Protein AF-0000000084940705 (afdb_homodimer)

Sequence (726 aa):
MKPFRLDIVSTYRAPLYGFAILWIVIYHATIDSVDFSFGIEQLLWFKGIMELGNAGVDVFLFLSGVCLFFSYAKKPTLHDFMKKRAVRLIVPLVVIDYGYWIIRCLVQDPDLGTAMAHFVLKATTLEFWFTGVASVWFVSLLIPLYACYPLIHAFLFESPRGNAAVRLVVLEALIITVDLSLWAYVPDFYYMIEIAIGRIPVFVFGCFAGKYVYERRTLSWWTWIIVAAAAVTFVSLKPTDLIVVPWNRLFQALGGISLSYAICGIFAIFDKPGAPEKPAAMRFLSFVGGFSLELYLTHIALNQIYSFTPLYMEGALLPYLVVAAAAVFAAWGAREYAIEPVSKWMLSKEDGAHRDRAPRRRPMKPFRLDIVSTYRAPLYGFAILWIVIYHATIDSVDFSFGIEQLLWFKGIMELGNAGVDVFLFLSGVCLFFSYAKKPTLHDFMKKRAVRLIVPLVVIDYGYWIIRCLVQDPDLGTAMAHFVLKATTLEFWFTGVASVWFVSLLIPLYACYPLIHAFLFESPRGNAAVRLVVLEALIITVDLSLWAYVPDFYYMIEIAIGRIPVFVFGCFAGKYVYERRTLSWWTWIIVAAAAVTFVSLKPTDLIVVPWNRLFQALGGISLSYAICGIFAIFDKPGAPEKPAAMRFLSFVGGFSLELYLTHIALNQIYSFTPLYMEGALLPYLVVAAAAVFAAWGAREYAIEPVSKWMLSKEDGAHRDRAPRRRP

Foldseek 3Di:
DDFAWLLLLVVLVLLLLLVLLVLLLLLVLVVLVAAQCVPPPVCVLVSLSSVLSLLSLLLVLLVLLLVLLVVCVVVDDPVLLLLLVCLVLLLLCCLFVLVLLVVVLVVPPPDVVVSVVVSVCVSQVVCLLPPLPCLPLSSVLVNVVSVCLVVLCCQQPVDPDDHSVVSLVVVLVVLLVVLVCCCVPPVVSCVSNVSRSLSVNLNSVSNVSSVSSVVRDTHGPCVLVVLVVLLVCCSPPVCPPPDDSSVNSVSSSSNSVSVSSNVSVVQVVQQDPPDPDRDPSSVVSSVLSVQSSLLSNQSSSLVVVLCPDPVDDRNDDVVSVVSSVVSSVRSVCCVVPPSVVVSCVSSVVVVVVVVVPPPPPDD/DDFQWLLLLVVLVLLLLLVLLVLLLLLVLVVLVAAQCVPPPVCVLVSLSSVLSLLSLLLVLLVLLLVLLVVCVVVDDPVLLLLLVCLVLLLLCCLQVLVLLVVCLVVPPPDVVVSVVVSVCVSQVVCLLPPLPCLPLSSVLVNVVSVCLVVLCCQQPVDPDDHSVVSLVVVLVVLLVVLVCCCVPPVVSCVSNVSRSLSVNLNSVSNVSSVSSVVRDTHGPCVLVVLVVLLVCCSPPVCPPPDDSSVNSVSSSSNSVSVSSNVSVVQVVQQDPPDPDRDPSSVVSSVLSVQSSLLSNQSSSLVVVLCPDPVDDRNDDVVSVVSSVVSSVRSVCCVVPPSVVVSCVSSVVVVVVVVVPPDPPDD

Solvent-accessible surface area (backbone atoms only — not comparable to full-atom values): 37739 Å² total; per-residue (Å²): 124,70,61,34,54,52,32,44,50,69,74,39,37,42,31,49,38,16,48,26,45,52,35,34,57,52,19,52,40,44,75,46,54,29,60,67,27,73,88,39,77,90,27,43,64,55,28,51,57,42,65,48,11,66,38,25,55,34,33,50,36,24,47,50,19,24,50,49,37,62,59,52,70,69,64,58,54,69,47,60,52,50,47,55,52,46,45,68,55,47,46,47,43,49,67,56,51,44,56,54,46,53,53,46,40,72,70,67,44,89,48,64,69,58,35,49,22,49,45,50,31,51,76,69,39,48,38,26,80,76,70,34,54,62,86,55,37,68,60,42,45,46,52,59,51,62,69,41,40,66,58,51,48,24,62,41,67,63,48,91,67,81,53,47,67,57,45,47,49,53,51,45,49,50,53,52,50,49,52,50,18,36,49,72,71,41,41,75,63,32,69,43,42,40,88,47,66,46,48,49,58,32,24,53,49,14,40,61,47,12,55,44,29,73,65,57,40,68,46,57,42,63,53,52,54,54,31,44,50,46,27,49,49,44,68,70,58,56,52,78,81,79,42,61,64,68,58,32,34,50,50,39,30,53,25,10,54,21,38,46,51,43,53,35,49,53,50,52,71,65,48,53,87,82,52,92,62,72,49,69,68,51,50,50,20,28,57,47,21,73,40,32,69,40,27,57,54,31,39,50,53,49,48,55,52,41,66,72,38,91,80,51,57,85,36,43,57,66,66,48,50,52,51,48,51,50,14,50,52,48,16,52,48,44,39,68,72,44,37,50,57,50,46,48,55,68,58,51,67,54,57,60,57,56,63,68,66,53,80,76,76,73,130,125,69,59,34,54,54,32,45,51,68,74,40,36,41,32,50,38,15,49,25,44,52,35,34,57,52,19,54,40,44,74,46,53,30,59,65,26,73,88,37,76,90,27,44,66,54,29,49,55,42,66,48,13,68,36,26,54,33,32,50,36,23,47,50,18,25,50,50,36,61,60,53,71,68,64,59,55,68,45,58,52,50,49,56,52,45,46,68,55,47,46,48,43,49,67,55,51,46,55,53,47,51,54,46,41,72,70,67,45,88,48,65,67,59,33,48,24,48,45,51,30,51,74,68,40,47,38,25,81,77,69,34,54,61,86,55,36,68,61,42,45,44,53,59,51,64,68,41,39,65,58,51,48,23,61,42,69,60,49,91,68,82,53,48,66,59,46,47,52,53,52,45,49,52,53,51,51,52,53,50,18,35,48,71,69,40,42,76,62,31,70,43,41,40,89,47,66,46,48,48,59,32,24,54,49,13,42,59,47,13,55,44,27,73,66,56,40,69,45,57,45,62,53,51,53,54,30,46,50,45,28,50,50,44,69,69,59,55,50,76,81,79,43,62,65,68,58,32,32,50,50,39,29,54,24,10,54,21,38,47,52,42,53,35,51,53,50,53,71,64,47,53,86,82,53,92,63,71,50,68,68,51,50,50,22,26,57,48,20,74,42,30,68,42,27,57,53,31,38,50,52,50,50,55,52,42,68,71,38,90,79,52,56,86,33,42,56,66,66,48,52,51,52,49,51,50,14,49,50,50,15,52,49,43,39,70,72,44,36,49,57,51,46,48,55,68,57,51,66,55,58,59,57,56,63,70,65,51,80,75,75,74,132

Secondary structure (DSSP, 8-state):
---EETTHHHHTHHHHHHHHHHHHHHHHHHHTT--TTTT-GGGHHHHHHHHTTTHHHHHHHHHHHHHHHHHHTT---HHHHHHHHHHHHHHHIIIIIIHHHHHHHHHH-S-HHHHHHHHHHHHTT-HHHHH---TTHHHHHHHHHHHHHHHHHIIIII-SSS-HHHHHHHHHHHHHHHHHHHHHH-HHHHHHHHHHHTTHHHHHHHHHHHHHHHTT-EE-THHHHHHHHHHHHHHHH-GGGTS-HHHHHHHHHHHHHHHHHHHHHHHHHHS-TT-SS--HHHHHHHHHHTTHHHHHHHHHHHHHHHHHSTT--TT-HHHHHHHHHHHHHHHHHHIIIIIHHHHHHHHHHHHHHHHTTS-----/---EETTHHHHTHHHHHHHHHHHHHHHHHHHTT--TTTT-GGGHHHHHHHHTTTHHHHHHHHHHHHHHHHHHTT---HHHHHHHHHHHHHHHIIIIIIHHHHHHHHHH-S-HHHHHHHHHHHHTT-HHHHH---TTHHHHHHHHHHHHHHHHHIIIII-SSS-HHHHHHHHHHHHHHHHHHHHHH-HHHHHHHHHHHTTHHHHHHHHHHHHHHHTT-EE-THHHHHHHHHHHHHHHH-GGGTS-HHHHHHHHHHHHHHHHHHHHHHHHHHS-TT-SS--HHHHHHHHHHTTHHHHHHHHHHHHHHHHHSTT--TT-HHHHHHHHHHHHHHHHHHIIIIIHHHHHHHHHHHHHHHHHTS-----

InterPro domains:
  IPR002656 Acyltransferase 3 domain [PF01757] (18-332)

pLDDT: mean 89.26, std 12.34, range [28.38, 98.69]

Structure (mmCIF, N/CA/C/O backbone):
data_AF-0000000084940705-model_v1
#
loop_
_entity.id
_entity.type
_entity.pdbx_description
1 polymer Acyltransferase
#
loop_
_atom_site.group_PDB
_atom_site.id
_atom_site.type_symbol
_atom_site.label_atom_id
_atom_site.label_alt_id
_atom_site.label_comp_id
_atom_site.label_asym_id
_atom_site.label_entity_id
_atom_site.label_seq_id
_atom_site.pdbx_PDB_ins_code
_atom_site.Cartn_x
_atom_site.Cartn_y
_atom_site.Cartn_z
_atom_site.occupancy
_atom_site.B_iso_or_equiv
_atom_site.auth_seq_id
_atom_site.auth_comp_id
_atom_site.auth_asym_id
_atom_site.auth_atom_id
_atom_site.pdbx_PDB_model_num
ATOM 1 N N . MET A 1 1 ? 24.531 -29.547 -25.297 1 75.81 1 MET A N 1
ATOM 2 C CA . MET A 1 1 ? 23.172 -29.359 -24.797 1 75.81 1 MET A CA 1
ATOM 3 C C . MET A 1 1 ? 22.656 -27.953 -25.078 1 75.81 1 MET A C 1
ATOM 5 O O . MET A 1 1 ? 23.453 -27.016 -25.172 1 75.81 1 MET A O 1
ATOM 9 N N . LYS A 1 2 ? 21.469 -27.844 -25.328 1 86.69 2 LYS A N 1
ATOM 10 C CA . LYS A 1 2 ? 20.875 -26.562 -25.656 1 86.69 2 LYS A CA 1
ATOM 11 C C . LYS A 1 2 ? 20.969 -25.594 -24.469 1 86.69 2 LYS A C 1
ATOM 13 O O . LYS A 1 2 ? 20.812 -26 -23.312 1 86.69 2 LYS A O 1
ATOM 18 N N . PRO A 1 3 ? 21.219 -24.453 -24.766 1 93.81 3 PRO A N 1
ATOM 19 C CA . PRO A 1 3 ? 21.297 -23.453 -23.703 1 93.81 3 PRO A CA 1
ATOM 20 C C . PRO A 1 3 ? 19.984 -23.266 -22.969 1 93.81 3 PRO A C 1
ATOM 22 O O . PRO A 1 3 ? 18.922 -23.609 -23.5 1 93.81 3 PRO A O 1
ATOM 25 N N . PHE A 1 4 ? 20.078 -22.797 -21.734 1 94.81 4 PHE A N 1
ATOM 26 C CA . PHE A 1 4 ? 18.922 -22.469 -20.938 1 94.81 4 PHE A CA 1
ATOM 27 C C . PHE A 1 4 ? 18.344 -21.109 -21.328 1 94.81 4 PHE A C 1
ATOM 29 O O . PHE A 1 4 ? 18.906 -20.078 -20.984 1 94.81 4 PHE A O 1
ATOM 36 N N . ARG A 1 5 ? 17.25 -21.172 -22.016 1 94.94 5 ARG A N 1
ATOM 37 C CA . ARG A 1 5 ? 16.578 -19.938 -22.453 1 94.94 5 ARG A CA 1
ATOM 38 C C . ARG A 1 5 ? 15.609 -19.438 -21.391 1 94.94 5 ARG A C 1
ATOM 40 O O . ARG A 1 5 ? 14.656 -20.141 -21.031 1 94.94 5 ARG A O 1
ATOM 47 N N . LEU A 1 6 ? 15.75 -18.219 -20.953 1 96.25 6 LEU A N 1
ATOM 48 C CA . LEU A 1 6 ? 14.883 -17.656 -19.906 1 96.25 6 LEU A CA 1
ATOM 49 C C . LEU A 1 6 ? 13.484 -17.406 -20.453 1 96.25 6 LEU A C 1
ATOM 51 O O . LEU A 1 6 ? 12.508 -17.438 -19.703 1 96.25 6 LEU A O 1
ATOM 55 N N . ASP A 1 7 ? 13.328 -17.219 -21.766 1 97.31 7 ASP A N 1
ATOM 56 C CA . ASP A 1 7 ? 12.047 -16.844 -22.359 1 97.31 7 ASP A CA 1
ATOM 57 C C . ASP A 1 7 ? 11.164 -18.062 -22.562 1 97.31 7 ASP A C 1
ATOM 59 O O . ASP A 1 7 ? 10.062 -17.953 -23.109 1 97.31 7 ASP A O 1
ATOM 63 N N . ILE A 1 8 ? 11.641 -19.234 -22.172 1 96.69 8 ILE A N 1
ATOM 64 C CA . ILE A 1 8 ? 10.859 -20.453 -22.344 1 96.69 8 ILE A CA 1
ATOM 65 C C . ILE A 1 8 ? 9.547 -20.344 -21.562 1 96.69 8 ILE A C 1
ATOM 67 O O . ILE A 1 8 ? 8.531 -20.891 -21.984 1 96.69 8 ILE A O 1
ATOM 71 N N . VAL A 1 9 ? 9.555 -19.594 -20.438 1 97.25 9 VAL A N 1
ATOM 72 C CA . VAL A 1 9 ? 8.352 -19.422 -19.625 1 97.25 9 VAL A CA 1
ATOM 73 C C . VAL A 1 9 ? 7.348 -18.547 -20.375 1 97.25 9 VAL A C 1
ATOM 75 O O . VAL A 1 9 ? 6.137 -18.656 -20.156 1 97.25 9 VAL A O 1
ATOM 78 N N . SER A 1 10 ? 7.863 -17.656 -21.219 1 96.81 10 SER A N 1
ATOM 79 C CA . SER A 1 10 ? 6.984 -16.859 -22.078 1 96.81 10 SER A CA 1
ATOM 80 C C . SER A 1 10 ? 6.438 -17.688 -23.234 1 96.81 10 SER A C 1
ATOM 82 O O . SER A 1 10 ? 5.273 -17.531 -23.609 1 96.81 10 SER A O 1
ATOM 84 N N . THR A 1 11 ? 7.223 -18.609 -23.75 1 94.81 11 THR A N 1
ATOM 85 C CA . THR A 1 11 ? 6.852 -19.469 -24.875 1 94.81 11 THR A CA 1
ATOM 86 C C . THR A 1 11 ? 5.734 -20.422 -24.469 1 94.81 11 THR A C 1
ATOM 88 O O . THR A 1 11 ? 4.797 -20.656 -25.234 1 94.81 11 THR A O 1
ATOM 91 N N . TYR A 1 12 ? 5.84 -20.938 -23.312 1 96.81 12 TYR A N 1
ATOM 92 C CA . TYR A 1 12 ? 4.879 -21.938 -22.859 1 96.81 12 TYR A CA 1
ATOM 93 C C . TYR A 1 12 ? 4.031 -21.406 -21.719 1 96.81 12 TYR A C 1
ATOM 95 O O . TYR A 1 12 ? 3.656 -22.156 -20.812 1 96.81 12 TYR A O 1
ATOM 103 N N . ARG A 1 13 ? 3.777 -20.125 -21.688 1 97.5 13 ARG A N 1
ATOM 104 C CA . ARG A 1 13 ? 3.055 -19.453 -20.609 1 97.5 13 ARG A CA 1
ATOM 105 C C . ARG A 1 13 ? 1.654 -20.047 -20.453 1 97.5 13 ARG A C 1
ATOM 107 O O . ARG A 1 13 ? 1.224 -20.344 -19.328 1 97.5 13 ARG A O 1
ATOM 114 N N . ALA A 1 14 ? 0.957 -20.266 -21.562 1 97.19 14 ALA A N 1
ATOM 115 C CA . ALA A 1 14 ? -0.438 -20.703 -21.531 1 97.19 14 ALA A CA 1
ATOM 116 C C . ALA A 1 14 ? -0.569 -22.094 -20.906 1 97.19 14 ALA A C 1
ATOM 118 O O . ALA A 1 14 ? -1.338 -22.281 -19.969 1 97.19 14 ALA A O 1
ATOM 119 N N . PRO A 1 15 ? 0.169 -23.047 -21.453 1 97.81 15 PRO A N 1
ATOM 120 C CA . PRO A 1 15 ? 0.045 -24.359 -20.812 1 97.81 15 PRO A CA 1
ATOM 121 C C . PRO A 1 15 ? 0.579 -24.375 -19.391 1 97.81 15 PRO A C 1
ATOM 123 O O . PRO A 1 15 ? 0.091 -25.141 -18.547 1 97.81 15 PRO A O 1
ATOM 126 N N . LEU A 1 16 ? 1.548 -23.578 -19.062 1 98.38 16 LEU A N 1
ATOM 127 C CA . LEU A 1 16 ? 2.039 -23.469 -17.688 1 98.38 16 LEU A CA 1
ATOM 128 C C . LEU A 1 16 ? 0.946 -22.969 -16.75 1 98.38 16 LEU A C 1
ATOM 130 O O . LEU A 1 16 ? 0.779 -23.484 -15.648 1 98.38 16 LEU A O 1
ATOM 134 N N . TYR A 1 17 ? 0.173 -21.953 -17.188 1 98.5 17 TYR A N 1
ATOM 135 C CA . TYR A 1 17 ? -0.968 -21.469 -16.422 1 98.5 17 TYR A CA 1
ATOM 136 C C . TYR A 1 17 ? -1.983 -22.594 -16.188 1 98.5 17 TYR A C 1
ATOM 138 O O . TYR A 1 17 ? -2.516 -22.734 -15.086 1 98.5 17 TYR A O 1
ATOM 146 N N . GLY A 1 18 ? -2.195 -23.297 -17.281 1 98.56 18 GLY A N 1
ATOM 147 C CA . GLY A 1 18 ? -3.141 -24.406 -17.188 1 98.56 18 GLY A CA 1
ATOM 148 C C . GLY A 1 18 ? -2.732 -25.453 -16.172 1 98.56 18 GLY A C 1
ATOM 149 O O . GLY A 1 18 ? -3.551 -25.906 -15.359 1 98.56 18 GLY A O 1
ATOM 150 N N . PHE A 1 19 ? -1.495 -25.797 -16.266 1 98.06 19 PHE A N 1
ATOM 151 C CA . PHE A 1 19 ? -0.973 -26.781 -15.32 1 98.06 19 PHE A CA 1
ATOM 152 C C . PHE A 1 19 ? -1.112 -26.266 -13.883 1 98.06 19 PHE A C 1
ATOM 154 O O . PHE A 1 19 ? -1.589 -27 -13.008 1 98.06 19 PHE A O 1
ATOM 161 N N . ALA A 1 20 ? -0.7 -25.062 -13.633 1 98.19 20 ALA A N 1
ATOM 162 C CA . ALA A 1 20 ? -0.69 -24.484 -12.289 1 98.19 20 ALA A CA 1
ATOM 163 C C . ALA A 1 20 ? -2.102 -24.406 -11.711 1 98.19 20 ALA A C 1
ATOM 165 O O . ALA A 1 20 ? -2.33 -24.797 -10.562 1 98.19 20 ALA A O 1
ATOM 166 N N . ILE A 1 21 ? -3.076 -23.969 -12.477 1 98.5 21 ILE A N 1
ATOM 167 C CA . ILE A 1 21 ? -4.422 -23.781 -11.953 1 98.5 21 ILE A CA 1
ATOM 168 C C . ILE A 1 21 ? -5.062 -25.125 -11.664 1 98.5 21 ILE A C 1
ATOM 170 O O . ILE A 1 21 ? -5.77 -25.297 -10.664 1 98.5 21 ILE A O 1
ATOM 174 N N . LEU A 1 22 ? -4.852 -26.094 -12.547 1 97.81 22 LEU A N 1
ATOM 175 C CA . LEU A 1 22 ? -5.418 -27.406 -12.297 1 97.81 22 LEU A CA 1
ATOM 176 C C . LEU A 1 22 ? -4.789 -28.047 -11.07 1 97.81 22 LEU A C 1
ATOM 178 O O . LEU A 1 22 ? -5.473 -28.75 -10.312 1 97.81 22 LEU A O 1
ATOM 182 N N . TRP A 1 23 ? -3.5 -27.828 -10.945 1 97.12 23 TRP A N 1
ATOM 183 C CA . TRP A 1 23 ? -2.811 -28.312 -9.758 1 97.12 23 TRP A CA 1
ATOM 184 C C . TRP A 1 23 ? -3.383 -27.688 -8.492 1 97.12 23 TRP A C 1
ATOM 186 O O . TRP A 1 23 ? -3.551 -28.359 -7.477 1 97.12 23 TRP A O 1
ATOM 196 N N . ILE A 1 24 ? -3.705 -26.422 -8.508 1 97.19 24 ILE A N 1
ATOM 197 C CA . ILE A 1 24 ? -4.309 -25.719 -7.383 1 97.19 24 ILE A CA 1
ATOM 198 C C . ILE A 1 24 ? -5.691 -26.297 -7.094 1 97.19 24 ILE A C 1
ATOM 200 O O . ILE A 1 24 ? -6.039 -26.531 -5.934 1 97.19 24 ILE A O 1
ATOM 204 N N . VAL A 1 25 ? -6.461 -26.531 -8.125 1 96.69 25 VAL A N 1
ATOM 205 C CA . VAL A 1 25 ? -7.805 -27.078 -7.977 1 96.69 25 VAL A CA 1
ATOM 206 C C . VAL A 1 25 ? -7.734 -28.453 -7.305 1 96.69 25 VAL A C 1
ATOM 208 O O . VAL A 1 25 ? -8.484 -28.734 -6.363 1 96.69 25 VAL A O 1
ATOM 211 N N . ILE A 1 26 ? -6.82 -29.266 -7.762 1 94.38 26 ILE A N 1
ATOM 212 C CA . ILE A 1 26 ? -6.664 -30.609 -7.211 1 94.38 26 ILE A CA 1
ATOM 213 C C . ILE A 1 26 ? -6.164 -30.516 -5.77 1 94.38 26 ILE A C 1
ATOM 215 O O . ILE A 1 26 ? -6.562 -31.312 -4.918 1 94.38 26 ILE A O 1
ATOM 219 N N . TYR A 1 27 ? -5.289 -29.641 -5.527 1 93.94 27 TYR A N 1
ATOM 220 C CA . TYR A 1 27 ? -4.77 -29.406 -4.184 1 93.94 27 TYR A CA 1
ATOM 221 C C . TYR A 1 27 ? -5.906 -29.141 -3.201 1 93.94 27 TYR A C 1
ATOM 223 O O . TYR A 1 27 ? -5.863 -29.594 -2.057 1 93.94 27 TYR A O 1
ATOM 231 N N . HIS A 1 28 ? -6.938 -28.422 -3.564 1 93.94 28 HIS A N 1
ATOM 232 C CA . HIS A 1 28 ? -8.039 -28.078 -2.674 1 93.94 28 HIS A CA 1
ATOM 233 C C . HIS A 1 28 ? -8.891 -29.297 -2.352 1 93.94 28 HIS A C 1
ATOM 235 O O . HIS A 1 28 ? -9.602 -29.328 -1.345 1 93.94 28 HIS A O 1
ATOM 241 N N . ALA A 1 29 ? -8.75 -30.359 -3.178 1 91.5 29 ALA A N 1
ATOM 242 C CA . ALA A 1 29 ? -9.352 -31.641 -2.822 1 91.5 29 ALA A CA 1
ATOM 243 C C . ALA A 1 29 ? -8.688 -32.25 -1.592 1 91.5 29 ALA A C 1
ATOM 245 O O . ALA A 1 29 ? -9.352 -32.875 -0.758 1 91.5 29 ALA A O 1
ATOM 246 N N . THR A 1 30 ? -7.391 -32.031 -1.562 1 90 30 THR A N 1
ATOM 247 C CA . THR A 1 30 ? -6.652 -32.562 -0.415 1 90 30 THR A CA 1
ATOM 248 C C . THR A 1 30 ? -7.051 -31.812 0.861 1 90 30 THR A C 1
ATOM 250 O O . THR A 1 30 ? -7.109 -32.406 1.937 1 90 30 THR A O 1
ATOM 253 N N . ILE A 1 31 ? -7.305 -30.547 0.717 1 86.69 31 ILE A N 1
ATOM 254 C CA . ILE A 1 31 ? -7.758 -29.766 1.855 1 86.69 31 ILE A CA 1
ATOM 255 C C . ILE A 1 31 ? -9.125 -30.25 2.32 1 86.69 31 ILE A C 1
ATOM 257 O O . ILE A 1 31 ? -9.414 -30.266 3.52 1 86.69 31 ILE A O 1
ATOM 261 N N . ASP A 1 32 ? -9.922 -30.766 1.392 1 87.12 32 ASP A N 1
ATOM 262 C CA . ASP A 1 32 ? -11.227 -31.344 1.699 1 87.12 32 ASP A CA 1
ATOM 263 C C . ASP A 1 32 ? -11.109 -32.812 2.088 1 87.12 32 ASP A C 1
ATOM 265 O O . ASP A 1 32 ? -12.078 -33.562 1.983 1 87.12 32 ASP A O 1
ATOM 269 N N . SER A 1 33 ? -9.906 -33.281 2.334 1 88.25 33 SER A N 1
ATOM 270 C CA . SER A 1 33 ? -9.602 -34.562 2.951 1 88.25 33 SER A CA 1
ATOM 271 C C . SER A 1 33 ? -9.688 -35.688 1.937 1 88.25 33 SER A C 1
ATOM 273 O O . SER A 1 33 ? -9.898 -36.844 2.309 1 88.25 33 SER A O 1
ATOM 275 N N . VAL A 1 34 ? -9.688 -35.375 0.68 1 89.75 34 VAL A N 1
ATOM 276 C CA . VAL A 1 34 ? -9.547 -36.438 -0.312 1 89.75 34 VAL A CA 1
ATOM 277 C C . VAL A 1 34 ? -8.164 -37.062 -0.195 1 89.75 34 VAL A C 1
ATOM 279 O O . VAL A 1 34 ? -7.148 -36.375 -0.154 1 89.75 34 VAL A O 1
ATOM 282 N N . ASP A 1 35 ? -8.156 -38.344 -0.081 1 90.38 35 ASP A N 1
ATOM 283 C CA . ASP A 1 35 ? -6.895 -39.062 0.051 1 90.38 35 ASP A CA 1
ATOM 284 C C . ASP A 1 35 ? -6.445 -39.625 -1.294 1 90.38 35 ASP A C 1
ATOM 286 O O . ASP A 1 35 ? -6.922 -40.688 -1.719 1 90.38 35 ASP A O 1
ATOM 290 N N . PHE A 1 36 ? -5.441 -39.156 -1.868 1 90.75 36 PHE A N 1
ATOM 291 C CA . PHE A 1 36 ? -4.992 -39.531 -3.205 1 90.75 36 PHE A CA 1
ATOM 292 C C . PHE A 1 36 ? -4.07 -40.75 -3.148 1 90.75 36 PHE A C 1
ATOM 294 O O . PHE A 1 36 ? -3.576 -41.188 -4.184 1 90.75 36 PHE A O 1
ATOM 301 N N . SER A 1 37 ? -3.824 -41.188 -1.948 1 90.25 37 SER A N 1
ATOM 302 C CA . SER A 1 37 ? -3.152 -42.469 -1.841 1 90.25 37 SER A CA 1
ATOM 303 C C . SER A 1 37 ? -4.137 -43.625 -2.025 1 90.25 37 SER A C 1
ATOM 305 O O . SER A 1 37 ? -3.727 -44.781 -2.256 1 90.25 37 SER A O 1
ATOM 307 N N . PHE A 1 38 ? -5.387 -43.312 -1.881 1 90.69 38 PHE A N 1
ATOM 308 C CA . PHE A 1 38 ? -6.457 -44.312 -1.977 1 90.69 38 PHE A CA 1
ATOM 309 C C . PHE A 1 38 ? -6.211 -45.469 -1.02 1 90.69 38 PHE A C 1
ATOM 311 O O . PHE A 1 38 ? -6.535 -46.625 -1.33 1 90.69 38 PHE A O 1
ATOM 318 N N . GLY A 1 39 ? -5.5 -45.125 0.002 1 89 39 GLY A N 1
ATOM 319 C CA . GLY A 1 39 ? -5.164 -46.156 0.994 1 89 39 GLY A CA 1
ATOM 320 C C . GLY A 1 39 ? -4.02 -47.062 0.567 1 89 39 GLY A C 1
ATOM 321 O O . GLY A 1 39 ? -3.688 -48 1.262 1 89 39 GLY A O 1
ATOM 322 N N . ILE A 1 40 ? -3.355 -46.75 -0.499 1 92.94 40 ILE A N 1
ATOM 323 C CA . ILE A 1 40 ? -2.277 -47.562 -1.055 1 92.94 40 ILE A CA 1
ATOM 324 C C . ILE A 1 40 ? -0.933 -46.906 -0.766 1 92.94 40 ILE A C 1
ATOM 326 O O . ILE A 1 40 ? -0.691 -45.75 -1.182 1 92.94 40 ILE A O 1
ATOM 330 N N . GLU A 1 41 ? -0.037 -47.594 -0.096 1 90.5 41 GLU A N 1
ATOM 331 C CA . GLU A 1 41 ? 1.255 -47.062 0.333 1 90.5 41 GLU A CA 1
ATOM 332 C C . GLU A 1 41 ? 2.092 -46.625 -0.861 1 90.5 41 GLU A C 1
ATOM 334 O O . GLU A 1 41 ? 2.787 -45.594 -0.79 1 90.5 41 GLU A O 1
ATOM 339 N N . GLN A 1 42 ? 1.963 -47.406 -1.879 1 90.56 42 GLN A N 1
ATOM 340 C CA . GLN A 1 42 ? 2.764 -47.125 -3.068 1 90.56 42 GLN A CA 1
ATOM 341 C C . GLN A 1 42 ? 2.328 -45.844 -3.742 1 90.56 42 GLN A C 1
ATOM 343 O O . GLN A 1 42 ? 3.041 -45.312 -4.594 1 90.56 42 GLN A O 1
ATOM 348 N N . LEU A 1 43 ? 1.201 -45.219 -3.303 1 90.56 43 LEU A N 1
ATOM 349 C CA . LEU A 1 43 ? 0.678 -44.031 -3.938 1 90.56 43 LEU A CA 1
ATOM 350 C C . LEU A 1 43 ? 0.867 -42.812 -3.037 1 90.56 43 LEU A C 1
ATOM 352 O O . LEU A 1 43 ? 0.348 -41.719 -3.326 1 90.56 43 LEU A O 1
ATOM 356 N N . LEU A 1 44 ? 1.693 -43 -2.049 1 87 44 LEU A N 1
ATOM 357 C CA . LEU A 1 44 ? 1.953 -41.906 -1.119 1 87 44 LEU A CA 1
ATOM 358 C C . LEU A 1 44 ? 2.668 -40.75 -1.818 1 87 44 LEU A C 1
ATOM 360 O O . LEU A 1 44 ? 2.443 -39.594 -1.492 1 87 44 LEU A O 1
ATOM 364 N N . TRP A 1 45 ? 3.504 -41.156 -2.721 1 84.38 45 TRP A N 1
ATOM 365 C CA . TRP A 1 45 ? 4.199 -40.125 -3.473 1 84.38 45 TRP A CA 1
ATOM 366 C C . TRP A 1 45 ? 3.215 -39.281 -4.289 1 84.38 45 TRP A C 1
ATOM 368 O O . TRP A 1 45 ? 3.387 -38.094 -4.426 1 84.38 45 TRP A O 1
ATOM 378 N N . PHE A 1 46 ? 2.221 -39.906 -4.816 1 87.94 46 PHE A N 1
ATOM 379 C CA . PHE A 1 46 ? 1.195 -39.219 -5.59 1 87.94 46 PHE A CA 1
ATOM 380 C C . PHE A 1 46 ? 0.381 -38.312 -4.699 1 87.94 46 PHE A C 1
ATOM 382 O O . PHE A 1 46 ? 0.118 -37.156 -5.066 1 87.94 46 PHE A O 1
ATOM 389 N N . LYS A 1 47 ? 0.042 -38.75 -3.559 1 89.06 47 LYS A N 1
ATOM 390 C CA . LYS A 1 47 ? -0.617 -37.938 -2.557 1 89.06 47 LYS A CA 1
ATOM 391 C C . LYS A 1 47 ? 0.221 -36.688 -2.227 1 89.06 47 LYS A C 1
ATOM 393 O O . LYS A 1 47 ? -0.305 -35.594 -2.146 1 89.06 47 LYS A O 1
ATOM 398 N N . GLY A 1 48 ? 1.486 -36.969 -2.107 1 86.75 48 GLY A N 1
ATOM 399 C CA . GLY A 1 48 ? 2.396 -35.875 -1.799 1 86.75 48 GLY A CA 1
ATOM 400 C C . GLY A 1 48 ? 2.43 -34.781 -2.871 1 86.75 48 GLY A C 1
ATOM 401 O O . GLY A 1 48 ? 2.436 -33.594 -2.562 1 86.75 48 GLY A O 1
ATOM 402 N N . ILE A 1 49 ? 2.447 -35.188 -4.078 1 88.44 49 ILE A N 1
ATOM 403 C CA . ILE A 1 49 ? 2.482 -34.25 -5.199 1 88.44 49 ILE A CA 1
ATOM 404 C C . ILE A 1 49 ? 1.201 -33.438 -5.219 1 88.44 49 ILE A C 1
ATOM 406 O O . ILE A 1 49 ? 1.241 -32.219 -5.453 1 88.44 49 ILE A O 1
ATOM 410 N N . MET A 1 50 ? 0.106 -34.094 -4.957 1 90.06 50 MET A N 1
ATOM 411 C CA . MET A 1 50 ? -1.176 -33.375 -4.957 1 90.06 50 MET A CA 1
ATOM 412 C C . MET A 1 50 ? -1.246 -32.375 -3.814 1 90.06 50 MET A C 1
ATOM 414 O O . MET A 1 50 ? -1.87 -31.312 -3.947 1 90.06 50 MET A O 1
ATOM 418 N N . GLU A 1 51 ? -0.513 -32.625 -2.805 1 89.44 51 GLU A N 1
ATOM 419 C CA . GLU A 1 51 ? -0.51 -31.781 -1.623 1 89.44 51 GLU A CA 1
ATOM 420 C C . GLU A 1 51 ? 0.393 -30.562 -1.822 1 89.44 51 GLU A C 1
ATOM 422 O O . GLU A 1 51 ? 0.344 -29.609 -1.041 1 89.44 51 GLU A O 1
ATOM 427 N N . LEU A 1 52 ? 1.125 -30.562 -2.904 1 89.25 52 LEU A N 1
ATOM 428 C CA . LEU A 1 52 ? 2.023 -29.453 -3.207 1 89.25 52 LEU A CA 1
ATOM 429 C C . LEU A 1 52 ? 1.386 -28.5 -4.207 1 89.25 52 LEU A C 1
ATOM 431 O O . LEU A 1 52 ? 2.041 -27.562 -4.691 1 89.25 52 LEU A O 1
ATOM 435 N N . GLY A 1 53 ? 0.151 -28.688 -4.48 1 91.81 53 GLY A N 1
ATOM 436 C CA . GLY A 1 53 ? -0.529 -27.906 -5.508 1 91.81 53 GLY A CA 1
ATOM 437 C C . GLY A 1 53 ? -0.58 -26.422 -5.203 1 91.81 53 GLY A C 1
ATOM 438 O O . GLY A 1 53 ? -0.768 -25.609 -6.109 1 91.81 53 GLY A O 1
ATOM 439 N N . ASN A 1 54 ? -0.334 -26.062 -3.969 1 91.38 54 ASN A N 1
ATOM 440 C CA . ASN A 1 54 ? -0.293 -24.656 -3.598 1 91.38 54 ASN A CA 1
ATOM 441 C C . ASN A 1 54 ? 0.897 -23.938 -4.234 1 91.38 54 ASN A C 1
ATOM 443 O O . ASN A 1 54 ? 0.92 -22.703 -4.312 1 91.38 54 ASN A O 1
ATOM 447 N N . ALA A 1 55 ? 1.843 -24.719 -4.73 1 92.81 55 ALA A N 1
ATOM 448 C CA . ALA A 1 55 ? 2.988 -24.141 -5.426 1 92.81 55 ALA A CA 1
ATOM 449 C C . ALA A 1 55 ? 2.559 -23.469 -6.73 1 92.81 55 ALA A C 1
ATOM 451 O O . ALA A 1 55 ? 3.275 -22.625 -7.27 1 92.81 55 ALA A O 1
ATOM 452 N N . GLY A 1 56 ? 1.426 -23.875 -7.223 1 96.69 56 GLY A N 1
ATOM 453 C CA . GLY A 1 56 ? 0.878 -23.219 -8.398 1 96.69 56 GLY A CA 1
ATOM 454 C C . GLY A 1 56 ? 0.691 -21.719 -8.211 1 96.69 56 GLY A C 1
ATOM 455 O O . GLY A 1 56 ? 0.818 -20.953 -9.172 1 96.69 56 GLY A O 1
ATOM 456 N N . VAL A 1 57 ? 0.42 -21.297 -7.039 1 97.19 57 VAL A N 1
ATOM 457 C CA . VAL A 1 57 ? 0.245 -19.875 -6.734 1 97.19 57 VAL A CA 1
ATOM 458 C C . VAL A 1 57 ? 1.576 -19.141 -6.895 1 97.19 57 VAL A C 1
ATOM 460 O O . VAL A 1 57 ? 1.614 -18.016 -7.387 1 97.19 57 VAL A O 1
ATOM 463 N N . ASP A 1 58 ? 2.609 -19.797 -6.504 1 97.25 58 ASP A N 1
ATOM 464 C CA . ASP A 1 58 ? 3.934 -19.203 -6.656 1 97.25 58 ASP A CA 1
ATOM 465 C C . ASP A 1 58 ? 4.316 -19.078 -8.133 1 97.25 58 ASP A C 1
ATOM 467 O O . ASP A 1 58 ? 4.98 -18.125 -8.531 1 97.25 58 ASP A O 1
ATOM 471 N N . VAL A 1 59 ? 3.9 -20.047 -8.898 1 98.12 59 VAL A N 1
ATOM 472 C CA . VAL A 1 59 ? 4.109 -19.984 -10.344 1 98.12 59 VAL A CA 1
ATOM 473 C C . VAL A 1 59 ? 3.369 -18.766 -10.914 1 98.12 59 VAL A C 1
ATOM 475 O O . VAL A 1 59 ? 3.934 -18 -11.695 1 98.12 59 VAL A O 1
ATOM 478 N N . PHE A 1 60 ? 2.152 -18.594 -10.453 1 98.62 60 PHE A N 1
ATOM 479 C CA . PHE A 1 60 ? 1.338 -17.484 -10.922 1 98.62 60 PHE A CA 1
ATOM 480 C C . PHE A 1 60 ? 1.976 -16.141 -10.547 1 98.62 60 PHE A C 1
ATOM 482 O O . PHE A 1 60 ? 2.018 -15.219 -11.359 1 98.62 60 PHE A O 1
ATOM 489 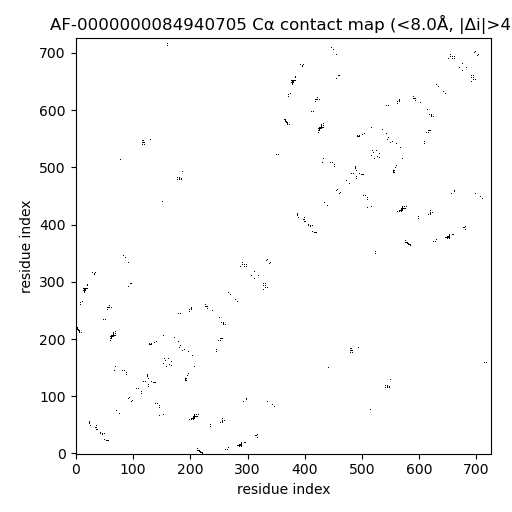N N . LEU A 1 61 ? 2.453 -16.047 -9.328 1 98.62 61 LEU A N 1
ATOM 490 C CA . LEU A 1 61 ? 3.031 -14.797 -8.852 1 98.62 61 LEU A CA 1
ATOM 491 C C . LEU A 1 61 ? 4.336 -14.484 -9.578 1 98.62 61 LEU A C 1
ATOM 493 O O . LEU A 1 61 ? 4.598 -13.336 -9.93 1 98.62 61 LEU A O 1
ATOM 497 N N . PHE A 1 62 ? 5.148 -15.555 -9.836 1 98.62 62 PHE A N 1
ATOM 498 C CA . PHE A 1 62 ? 6.375 -15.398 -10.617 1 98.62 62 PHE A CA 1
ATOM 499 C C . PHE A 1 62 ? 6.066 -14.867 -12.008 1 98.62 62 PHE A C 1
ATOM 501 O O . PHE A 1 62 ? 6.648 -13.875 -12.445 1 98.62 62 PHE A O 1
ATOM 508 N N . LEU A 1 63 ? 5.094 -15.43 -12.633 1 98.56 63 LEU A N 1
ATOM 509 C CA . LEU A 1 63 ? 4.75 -15.07 -14.008 1 98.56 63 LEU A CA 1
ATOM 510 C C . LEU A 1 63 ? 4.07 -13.703 -14.055 1 98.56 63 LEU A C 1
ATOM 512 O O . LEU A 1 63 ? 4.223 -12.961 -15.023 1 98.56 63 LEU A O 1
ATOM 516 N N . SER A 1 64 ? 3.301 -13.398 -13.039 1 98.25 64 SER A N 1
ATOM 517 C CA . SER A 1 64 ? 2.713 -12.062 -12.969 1 98.25 64 SER A CA 1
ATOM 518 C C . SER A 1 64 ? 3.787 -10.977 -13.016 1 98.25 64 SER A C 1
ATOM 520 O O . SER A 1 64 ? 3.654 -10 -13.75 1 98.25 64 SER A O 1
ATOM 522 N N . GLY A 1 65 ? 4.852 -11.195 -12.203 1 98.38 65 GLY A N 1
ATOM 523 C CA . GLY A 1 65 ? 5.961 -10.258 -12.266 1 98.38 65 GLY A CA 1
ATOM 524 C C . GLY A 1 65 ? 6.59 -10.164 -13.641 1 98.38 65 GLY A C 1
ATOM 525 O O . GLY A 1 65 ? 6.809 -9.062 -14.156 1 98.38 65 GLY A O 1
ATOM 526 N N . VAL A 1 66 ? 6.793 -11.289 -14.289 1 98.44 66 VAL A N 1
ATOM 527 C CA . VAL A 1 66 ? 7.41 -11.344 -15.609 1 98.44 66 VAL A CA 1
ATOM 528 C C . VAL A 1 66 ? 6.531 -10.617 -16.625 1 98.44 66 VAL A C 1
ATOM 530 O O . VAL A 1 66 ? 7.02 -9.789 -17.406 1 98.44 66 VAL A O 1
ATOM 533 N N . CYS A 1 67 ? 5.262 -10.859 -16.547 1 97.81 67 CYS A N 1
ATOM 534 C CA . CYS A 1 67 ? 4.328 -10.336 -17.531 1 97.81 67 CYS A CA 1
ATOM 535 C C . CYS A 1 67 ? 4.176 -8.82 -17.391 1 97.81 67 CYS A C 1
ATOM 537 O O . CYS A 1 67 ? 3.957 -8.117 -18.375 1 97.81 67 CYS A O 1
ATOM 539 N N . LEU A 1 68 ? 4.254 -8.367 -16.203 1 98.12 68 LEU A N 1
ATOM 540 C CA . LEU A 1 68 ? 4.117 -6.93 -15.977 1 98.12 68 LEU A CA 1
ATOM 541 C C . LEU A 1 68 ? 5.27 -6.164 -16.625 1 98.12 68 LEU A C 1
ATOM 543 O O . LEU A 1 68 ? 5.086 -5.035 -17.094 1 98.12 68 LEU A O 1
ATOM 547 N N . PHE A 1 69 ? 6.43 -6.801 -16.672 1 97.62 69 PHE A N 1
ATOM 548 C CA . PHE A 1 69 ? 7.535 -6.164 -17.375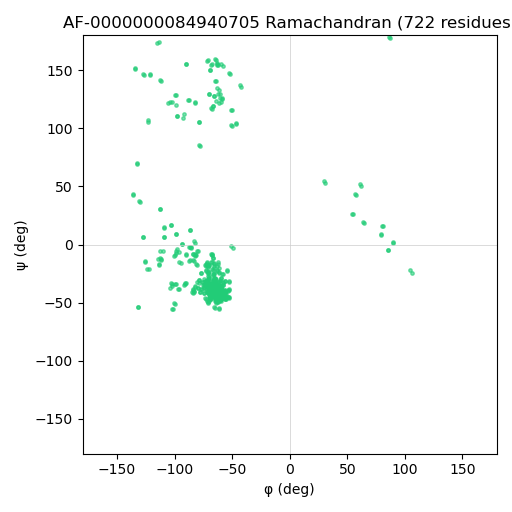 1 97.62 69 PHE A CA 1
ATOM 549 C C . PHE A 1 69 ? 7.207 -5.98 -18.859 1 97.62 69 PHE A C 1
ATOM 551 O O . PHE A 1 69 ? 7.453 -4.914 -19.422 1 97.62 69 PHE A O 1
ATOM 558 N N . PHE A 1 70 ? 6.641 -7.008 -19.5 1 96.88 70 PHE A N 1
ATOM 559 C CA . PHE A 1 70 ? 6.262 -6.945 -20.906 1 96.88 70 PHE A CA 1
ATOM 560 C C . PHE A 1 70 ? 5.273 -5.809 -21.156 1 96.88 70 PHE A C 1
ATOM 562 O O . PHE A 1 70 ? 5.402 -5.062 -22.125 1 96.88 70 PHE A O 1
ATOM 569 N N . SER A 1 71 ? 4.348 -5.703 -20.266 1 95.94 71 SER A N 1
ATOM 570 C CA . SER A 1 71 ? 3.312 -4.68 -20.391 1 95.94 71 SER A CA 1
ATOM 571 C C . SER A 1 71 ? 3.893 -3.281 -20.203 1 95.94 71 SER A C 1
ATOM 573 O O . SER A 1 71 ? 3.488 -2.342 -20.891 1 95.94 71 SER A O 1
ATOM 575 N N . TYR A 1 72 ? 4.766 -3.18 -19.281 1 94.88 72 TYR A N 1
ATOM 576 C CA . TYR A 1 72 ? 5.324 -1.876 -18.938 1 94.88 72 TYR A CA 1
ATOM 577 C C . TYR A 1 72 ? 6.367 -1.441 -19.969 1 94.88 72 TYR A C 1
ATOM 579 O O . TYR A 1 72 ? 6.602 -0.245 -20.156 1 94.88 72 TYR A O 1
ATOM 587 N N . ALA A 1 73 ? 6.969 -2.387 -20.656 1 93.75 73 ALA A N 1
ATOM 588 C CA . ALA A 1 73 ? 7.973 -2.113 -21.672 1 93.75 73 ALA A CA 1
ATOM 589 C C . ALA A 1 73 ? 7.359 -1.368 -22.859 1 93.75 73 ALA A C 1
ATOM 591 O O . ALA A 1 73 ? 8.07 -0.72 -23.625 1 93.75 73 ALA A O 1
ATOM 592 N N . LYS A 1 74 ? 6.09 -1.388 -22.938 1 93.38 74 LYS A N 1
ATOM 593 C CA . LYS A 1 74 ? 5.391 -0.684 -24.016 1 93.38 74 LYS A CA 1
ATOM 594 C C . LYS A 1 74 ? 5.266 0.805 -23.703 1 93.38 74 LYS A C 1
ATOM 596 O O . LYS A 1 74 ? 4.727 1.57 -24.5 1 93.38 74 LYS A O 1
ATOM 601 N N . LYS A 1 75 ? 5.68 1.202 -22.531 1 89.62 75 LYS A N 1
ATOM 602 C CA . LYS A 1 75 ? 5.727 2.588 -22.062 1 89.62 75 LYS A CA 1
ATOM 603 C C . LYS A 1 75 ? 4.328 3.205 -22.047 1 89.62 75 LYS A C 1
ATOM 605 O O . LYS A 1 75 ? 4.113 4.281 -22.609 1 89.62 75 LYS A O 1
ATOM 610 N N . PRO A 1 76 ? 3.391 2.572 -21.438 1 88.88 76 PRO A N 1
ATOM 611 C CA . PRO A 1 76 ? 2.051 3.145 -21.281 1 88.88 76 PRO A CA 1
ATOM 612 C C . PRO A 1 76 ? 2.023 4.301 -20.281 1 88.88 76 PRO A C 1
ATOM 614 O O . PRO A 1 76 ? 2.959 4.465 -19.484 1 88.88 76 PRO A O 1
ATOM 617 N N . THR A 1 77 ? 0.993 5.102 -20.453 1 89 77 THR A N 1
ATOM 618 C CA . THR A 1 77 ? 0.745 6.012 -19.344 1 89 77 THR A CA 1
ATOM 619 C C . THR A 1 77 ? 0.409 5.234 -18.078 1 89 77 THR A C 1
ATOM 621 O O . THR A 1 77 ? -0.039 4.09 -18.141 1 89 77 THR A O 1
ATOM 624 N N . LEU A 1 78 ? 0.651 5.781 -17.016 1 91.44 78 LEU A N 1
ATOM 625 C CA . LEU A 1 78 ? 0.35 5.121 -15.75 1 91.44 78 LEU A CA 1
ATOM 626 C C . LEU A 1 78 ? -1.139 4.805 -15.641 1 91.44 78 LEU A C 1
ATOM 628 O O . LEU A 1 78 ? -1.517 3.746 -15.141 1 91.44 78 LEU A O 1
ATOM 632 N N . HIS A 1 79 ? -1.936 5.656 -16.109 1 90.12 79 HIS A N 1
ATOM 633 C CA . HIS A 1 79 ? -3.379 5.445 -16.094 1 90.12 79 HIS A CA 1
ATOM 634 C C . HIS A 1 79 ? -3.766 4.219 -16.906 1 90.12 79 HIS A C 1
ATOM 636 O O . HIS A 1 79 ? -4.52 3.365 -16.422 1 90.12 79 HIS A O 1
ATOM 642 N N . ASP A 1 80 ? -3.227 4.172 -18.078 1 92.19 80 ASP A N 1
ATOM 643 C CA . ASP A 1 80 ? -3.566 3.051 -18.953 1 92.19 80 ASP A CA 1
ATOM 644 C C . ASP A 1 80 ? -3.049 1.734 -18.375 1 92.19 80 ASP A C 1
ATOM 646 O O . ASP A 1 80 ? -3.729 0.709 -18.453 1 92.19 80 ASP A O 1
ATOM 650 N N . PHE A 1 81 ? -1.842 1.819 -17.922 1 94.75 81 PHE A N 1
ATOM 651 C CA . PHE A 1 81 ? -1.248 0.637 -17.297 1 94.75 81 PHE A CA 1
ATOM 652 C C . PHE A 1 81 ? -2.117 0.128 -16.156 1 94.75 81 PHE A C 1
ATOM 654 O O . PHE A 1 81 ? -2.438 -1.062 -16.094 1 94.75 81 PHE A O 1
ATOM 661 N N . MET A 1 82 ? -2.582 1.001 -15.273 1 93.69 82 MET A N 1
ATOM 662 C CA . MET A 1 82 ? -3.363 0.632 -14.094 1 93.69 82 MET A CA 1
ATOM 663 C C . MET A 1 82 ? -4.773 0.203 -14.492 1 93.69 82 MET A C 1
ATOM 665 O O . MET A 1 82 ? -5.34 -0.711 -13.891 1 93.69 82 MET A O 1
ATOM 669 N N . LYS A 1 83 ? -5.328 0.834 -15.414 1 93.06 83 LYS A N 1
ATOM 670 C CA . LYS A 1 83 ? -6.68 0.501 -15.867 1 93.06 83 LYS A CA 1
ATOM 671 C C . LYS A 1 83 ? -6.742 -0.928 -16.391 1 93.06 83 LYS A C 1
ATOM 673 O O . LYS A 1 83 ? -7.648 -1.687 -16.047 1 93.06 83 LYS A O 1
ATOM 678 N N . LYS A 1 84 ? -5.789 -1.254 -17.219 1 95.25 84 LYS A N 1
ATOM 679 C CA . LYS A 1 84 ? -5.762 -2.596 -17.797 1 95.25 84 LYS A CA 1
ATOM 680 C C . LYS A 1 84 ? -5.637 -3.658 -16.703 1 95.25 84 LYS A C 1
ATOM 682 O O . LYS A 1 84 ? -6.293 -4.699 -16.766 1 95.25 84 LYS A O 1
ATOM 687 N N . ARG A 1 85 ? -4.805 -3.383 -15.719 1 95.62 85 ARG A N 1
ATOM 688 C CA . ARG A 1 85 ? -4.641 -4.32 -14.617 1 95.62 85 ARG A CA 1
ATOM 689 C C . ARG A 1 85 ? -5.906 -4.395 -13.773 1 95.62 85 ARG A C 1
ATOM 691 O O . ARG A 1 85 ? -6.297 -5.477 -13.32 1 95.62 85 ARG A O 1
ATOM 698 N N . ALA A 1 86 ? -6.48 -3.268 -13.516 1 94.69 86 ALA A N 1
ATOM 699 C CA . ALA A 1 86 ? -7.711 -3.234 -12.727 1 94.69 86 ALA A CA 1
ATOM 700 C C . ALA A 1 86 ? -8.82 -4.023 -13.414 1 94.69 86 ALA A C 1
ATOM 702 O O . ALA A 1 86 ? -9.516 -4.816 -12.773 1 94.69 86 ALA A O 1
ATOM 703 N N . VAL A 1 87 ? -8.984 -3.822 -14.664 1 95.5 87 VAL A N 1
ATOM 704 C CA . VAL A 1 87 ? -10.031 -4.504 -15.422 1 95.5 87 VAL A CA 1
ATOM 705 C C . VAL A 1 87 ? -9.781 -6.008 -15.398 1 95.5 87 VAL A C 1
ATOM 707 O O . VAL A 1 87 ? -10.719 -6.793 -15.203 1 95.5 87 VAL A O 1
ATOM 710 N N . ARG A 1 88 ? -8.547 -6.395 -15.516 1 95.31 88 ARG A N 1
ATOM 711 C CA . ARG A 1 88 ? -8.188 -7.809 -15.555 1 95.31 88 ARG A CA 1
ATOM 712 C C . ARG A 1 88 ? -8.508 -8.5 -14.234 1 95.31 88 ARG A C 1
ATOM 714 O O . ARG A 1 88 ? -8.891 -9.672 -14.227 1 95.31 88 ARG A O 1
ATOM 721 N N . LEU A 1 89 ? -8.398 -7.793 -13.117 1 96.12 89 LEU A N 1
ATOM 722 C CA . LEU A 1 89 ? -8.57 -8.406 -11.805 1 96.12 89 LEU A CA 1
ATOM 723 C C . LEU A 1 89 ? -9.992 -8.195 -11.297 1 96.12 89 LEU A C 1
ATOM 725 O O . LEU A 1 89 ? -10.602 -9.109 -10.734 1 96.12 89 LEU A O 1
ATOM 729 N N . ILE A 1 90 ? -10.578 -7.031 -11.539 1 93.75 90 ILE A N 1
ATOM 730 C CA . ILE A 1 90 ? -11.805 -6.625 -10.867 1 93.75 90 ILE A CA 1
ATOM 731 C C . ILE A 1 90 ? -13.008 -7.219 -11.602 1 93.75 90 ILE A C 1
ATOM 733 O O . ILE A 1 90 ? -13.977 -7.648 -10.969 1 93.75 90 ILE A O 1
ATOM 737 N N . VAL A 1 91 ? -12.984 -7.258 -12.898 1 95 91 VAL A N 1
ATOM 738 C CA . VAL A 1 91 ? -14.156 -7.699 -13.656 1 95 91 VAL A CA 1
ATOM 739 C C . VAL A 1 91 ? -14.461 -9.156 -13.328 1 95 91 VAL A C 1
ATOM 741 O O . VAL A 1 91 ? -15.594 -9.492 -12.961 1 95 91 VAL A O 1
ATOM 744 N N . PRO A 1 92 ? -13.484 -10.055 -13.367 1 95.44 92 PRO A N 1
ATOM 745 C CA . PRO A 1 92 ? -13.789 -11.43 -12.961 1 95.44 92 PRO A CA 1
ATOM 746 C C . PRO A 1 92 ? -14.25 -11.531 -11.508 1 95.44 92 PRO A C 1
ATOM 748 O O . PRO A 1 92 ? -15.133 -12.328 -11.195 1 95.44 92 PRO A O 1
ATOM 751 N N . LEU A 1 93 ? -13.664 -10.758 -10.68 1 93.56 93 LEU A N 1
ATOM 752 C CA . LEU A 1 93 ? -14.047 -10.758 -9.266 1 93.56 93 LEU A CA 1
ATOM 753 C C . LEU A 1 93 ? -15.508 -10.383 -9.102 1 93.56 93 LEU A C 1
ATOM 755 O O . LEU A 1 93 ? -16.234 -11.031 -8.344 1 93.56 93 LEU A O 1
ATOM 759 N N . VAL A 1 94 ? -15.945 -9.383 -9.805 1 90.88 94 VAL A N 1
ATOM 760 C CA . VAL A 1 94 ? -17.312 -8.891 -9.688 1 90.88 94 VAL A CA 1
ATOM 761 C C . VAL A 1 94 ? -18.281 -9.914 -10.266 1 90.88 94 VAL A C 1
ATOM 763 O O . VAL A 1 94 ? -19.312 -10.227 -9.656 1 90.88 94 VAL A O 1
ATOM 766 N N . VAL A 1 95 ? -17.953 -10.43 -11.336 1 91.38 95 VAL A N 1
ATOM 767 C CA . VAL A 1 95 ? -18.844 -11.328 -12.055 1 91.38 95 VAL A CA 1
ATOM 768 C C . VAL A 1 95 ? -18.984 -12.648 -11.297 1 91.38 95 VAL A C 1
ATOM 770 O O . VAL A 1 95 ? -20.078 -13.203 -11.18 1 91.38 95 VAL A O 1
ATOM 773 N N . ILE A 1 96 ? -17.922 -13.148 -10.711 1 91.06 96 ILE A N 1
ATOM 774 C CA . ILE A 1 96 ? -17.938 -14.484 -10.141 1 91.06 96 ILE A CA 1
ATOM 775 C C . ILE A 1 96 ? -18.141 -14.398 -8.633 1 91.06 96 ILE A C 1
ATOM 777 O O . ILE A 1 96 ? -19.094 -14.977 -8.094 1 91.06 96 ILE A O 1
ATOM 781 N N . ASP A 1 97 ? -17.422 -13.664 -7.941 1 84.94 97 ASP A N 1
ATOM 782 C CA . ASP A 1 97 ? -17.391 -13.695 -6.48 1 84.94 97 ASP A CA 1
ATOM 783 C C . ASP A 1 97 ? -18.516 -12.852 -5.891 1 84.94 97 ASP A C 1
ATOM 785 O O . ASP A 1 97 ? -19.156 -13.25 -4.91 1 84.94 97 ASP A O 1
ATOM 789 N N . TYR A 1 98 ? -18.75 -11.727 -6.441 1 81.56 98 TYR A N 1
ATOM 790 C CA . TYR A 1 98 ? -19.688 -10.812 -5.805 1 81.56 98 TYR A CA 1
ATOM 791 C C . TYR A 1 98 ? -21.125 -11.273 -6.004 1 81.56 98 TYR A C 1
ATOM 793 O O . TYR A 1 98 ? -21.984 -11.031 -5.156 1 81.56 98 TYR A O 1
ATOM 801 N N . GLY A 1 99 ? -21.422 -11.969 -7.117 1 73.62 99 GLY A N 1
ATOM 802 C CA . GLY A 1 99 ? -22.734 -12.578 -7.238 1 73.62 99 GLY A CA 1
ATOM 803 C C . GLY A 1 99 ? -23.062 -13.539 -6.109 1 73.62 99 GLY A C 1
ATOM 804 O O . GLY A 1 99 ? -24.125 -13.453 -5.5 1 73.62 99 GLY A O 1
ATOM 805 N N . TYR A 1 100 ? -22.078 -14.328 -5.785 1 72.75 100 TYR A N 1
ATOM 806 C CA . TYR A 1 100 ? -22.234 -15.305 -4.703 1 72.75 100 TYR A CA 1
ATOM 807 C C . TYR A 1 100 ? -22.328 -14.602 -3.354 1 72.75 100 TYR A C 1
ATOM 809 O O . TYR A 1 100 ? -23.156 -14.977 -2.518 1 72.75 100 TYR A O 1
ATOM 817 N N . TRP A 1 101 ? -21.531 -13.586 -3.158 1 76.12 101 TRP A N 1
ATOM 818 C CA . TRP A 1 101 ? -21.484 -12.922 -1.855 1 76.12 101 TRP A CA 1
ATOM 819 C C . TRP A 1 101 ? -22.75 -12.125 -1.596 1 76.12 101 TRP A C 1
ATOM 821 O O . TRP A 1 101 ? -23.234 -12.047 -0.46 1 76.12 101 TRP A O 1
ATOM 831 N N . ILE A 1 102 ? -23.297 -11.578 -2.652 1 73.44 102 ILE A N 1
ATOM 832 C CA . ILE A 1 102 ? -24.547 -10.836 -2.498 1 73.44 102 ILE A CA 1
ATOM 833 C C . ILE A 1 102 ? -25.641 -11.773 -2.008 1 73.44 102 ILE A C 1
ATOM 835 O O . ILE A 1 102 ? -26.391 -11.445 -1.082 1 73.44 102 ILE A O 1
ATOM 839 N N . ILE A 1 103 ? -25.656 -12.891 -2.484 1 69.5 103 ILE A N 1
ATOM 840 C CA . ILE A 1 103 ? -26.672 -13.875 -2.1 1 69.5 103 ILE A CA 1
ATOM 841 C C . ILE A 1 103 ? -26.438 -14.312 -0.656 1 69.5 103 ILE A C 1
ATOM 843 O O . ILE A 1 103 ? -27.375 -14.391 0.138 1 69.5 103 ILE A O 1
ATOM 847 N N . ARG A 1 104 ? -25.203 -14.492 -0.315 1 71.69 104 ARG A N 1
ATOM 848 C CA . ARG A 1 104 ? -24.859 -14.938 1.027 1 71.69 104 ARG A CA 1
ATOM 849 C C . ARG A 1 104 ? -25.141 -13.859 2.062 1 71.69 104 ARG A C 1
ATOM 851 O O . ARG A 1 104 ? -25.641 -14.156 3.15 1 71.69 104 ARG A O 1
ATOM 858 N N . CYS A 1 105 ? -24.766 -12.648 1.739 1 68.19 105 CYS A N 1
ATOM 859 C CA . CYS A 1 105 ? -24.984 -11.531 2.66 1 68.19 105 CYS A CA 1
ATOM 860 C C . CYS A 1 105 ? -26.469 -11.312 2.898 1 68.19 105 CYS A C 1
ATOM 862 O O . CYS A 1 105 ? -26.891 -11.039 4.023 1 68.19 105 CYS A O 1
ATOM 864 N N . LEU A 1 106 ? -27.281 -11.438 1.883 1 65.25 106 LEU A N 1
ATOM 865 C CA . LEU A 1 106 ? -28.719 -11.195 1.97 1 65.25 106 LEU A CA 1
ATOM 866 C C . LEU A 1 106 ? -29.406 -12.312 2.742 1 65.25 106 LEU A C 1
ATOM 868 O O . LEU A 1 106 ? -30.422 -12.078 3.41 1 65.25 106 LEU A O 1
ATOM 872 N N . VAL A 1 107 ? -28.75 -13.359 2.744 1 64.69 107 VAL A N 1
ATOM 873 C CA . VAL A 1 107 ? -29.422 -14.5 3.354 1 64.69 107 VAL A CA 1
ATOM 874 C C . VAL A 1 107 ? -28.938 -14.68 4.793 1 64.69 107 VAL A C 1
ATOM 876 O O . VAL A 1 107 ? -29.719 -15.031 5.68 1 64.69 107 VAL A O 1
ATOM 879 N N . GLN A 1 108 ? -27.656 -14.367 5.062 1 65.12 108 GLN A N 1
ATOM 880 C CA . GLN A 1 108 ? -27.078 -14.781 6.336 1 65.12 108 GLN A CA 1
ATOM 881 C C . GLN A 1 108 ? -27 -13.617 7.312 1 65.12 108 GLN A C 1
ATOM 883 O O . GLN A 1 108 ? -26.984 -13.812 8.531 1 65.12 108 GLN A O 1
ATOM 888 N N . ASP A 1 109 ? -26.719 -12.352 6.879 1 65.56 109 ASP A N 1
ATOM 889 C CA . ASP A 1 109 ? -26.422 -11.289 7.828 1 65.56 109 ASP A CA 1
ATOM 890 C C . ASP A 1 109 ? -27.672 -10.516 8.211 1 65.56 109 ASP A C 1
ATOM 892 O O . ASP A 1 109 ? -28.297 -9.883 7.355 1 65.56 109 ASP A O 1
ATOM 896 N N . PRO A 1 110 ? -28.172 -10.68 9.453 1 66.12 110 PRO A N 1
ATOM 897 C CA . PRO A 1 110 ? -29.422 -10.094 9.93 1 66.12 110 PRO A CA 1
ATOM 898 C C . PRO A 1 110 ? -29.391 -8.57 9.961 1 66.12 110 PRO A C 1
ATOM 900 O O . PRO A 1 110 ? -30.438 -7.926 9.797 1 66.12 110 PRO A O 1
ATOM 903 N N . ASP A 1 111 ? -28.188 -8.008 10.25 1 76.44 111 ASP A N 1
ATOM 904 C CA . ASP A 1 111 ? -28.109 -6.555 10.359 1 76.44 111 ASP A CA 1
ATOM 905 C C . ASP A 1 111 ? -27.578 -5.938 9.07 1 76.44 111 ASP A C 1
ATOM 907 O O . ASP A 1 111 ? -26.484 -6.27 8.625 1 76.44 111 ASP A O 1
ATOM 911 N N . LEU A 1 112 ? -28.406 -5.098 8.492 1 75 112 LEU A N 1
ATOM 912 C CA . LEU A 1 112 ? -28.125 -4.516 7.18 1 75 112 LEU A CA 1
ATOM 913 C C . LEU A 1 112 ? -26.828 -3.703 7.211 1 75 112 LEU A C 1
ATOM 915 O O . LEU A 1 112 ? -26.047 -3.736 6.258 1 75 112 LEU A O 1
ATOM 919 N N . GLY A 1 113 ? -26.641 -2.941 8.336 1 75.06 113 GLY A N 1
ATOM 920 C CA . GLY A 1 113 ? -25.438 -2.131 8.43 1 75.06 113 GLY A CA 1
ATOM 921 C C . GLY A 1 113 ? -24.156 -2.953 8.414 1 75.06 113 GLY A C 1
ATOM 922 O O . GLY A 1 113 ? -23.234 -2.656 7.652 1 75.06 113 GLY A O 1
ATOM 923 N N . THR A 1 114 ? -24.219 -3.902 9.164 1 76.88 114 THR A N 1
ATOM 924 C CA . THR A 1 114 ? -23.078 -4.797 9.227 1 76.88 114 THR A CA 1
ATOM 925 C C . THR A 1 114 ? -22.906 -5.566 7.922 1 76.88 114 THR A C 1
ATOM 927 O O . THR A 1 114 ? -21.797 -5.789 7.457 1 76.88 114 THR A O 1
ATOM 930 N N . ALA A 1 115 ? -24.016 -5.84 7.395 1 77.25 115 ALA A N 1
ATOM 931 C CA . ALA A 1 115 ? -24 -6.551 6.117 1 77.25 115 ALA A CA 1
ATOM 932 C C . ALA A 1 115 ? -23.375 -5.691 5.023 1 77.25 115 ALA A C 1
ATOM 934 O O . ALA A 1 115 ? -22.578 -6.18 4.219 1 77.25 115 ALA A O 1
ATOM 935 N N . MET A 1 116 ? -23.734 -4.492 5.086 1 80.38 116 MET A N 1
ATOM 936 C CA . MET A 1 116 ? -23.203 -3.57 4.086 1 80.38 116 MET A CA 1
ATOM 937 C C . MET A 1 116 ? -21.703 -3.346 4.289 1 80.38 116 MET A C 1
ATOM 939 O O . MET A 1 116 ? -20.953 -3.287 3.324 1 80.38 116 MET A O 1
ATOM 943 N N . ALA A 1 117 ? -21.406 -3.238 5.566 1 83.06 117 ALA A N 1
ATOM 944 C CA . ALA A 1 117 ? -20 -3.066 5.875 1 83.06 117 ALA A CA 1
ATOM 945 C C . ALA A 1 117 ? -19.188 -4.273 5.418 1 83.06 117 ALA A C 1
ATOM 947 O O . ALA A 1 117 ? -18.109 -4.125 4.836 1 83.06 117 ALA A O 1
ATOM 948 N N . HIS A 1 118 ? -19.734 -5.324 5.672 1 82 118 HIS A N 1
ATOM 949 C CA . HIS A 1 118 ? -19.109 -6.566 5.234 1 82 118 HIS A CA 1
ATOM 950 C C . HIS A 1 118 ? -18.984 -6.613 3.715 1 82 118 HIS A C 1
ATOM 952 O O . HIS A 1 118 ? -17.938 -7.016 3.186 1 82 118 HIS A O 1
ATOM 958 N N . PHE A 1 119 ? -19.938 -6.164 3.123 1 81.38 119 PHE A N 1
ATOM 959 C CA . PHE A 1 119 ? -19.953 -6.148 1.666 1 81.38 119 PHE A CA 1
ATOM 960 C C . PHE A 1 119 ? -18.859 -5.23 1.123 1 81.38 119 PHE A C 1
ATOM 962 O O . PHE A 1 119 ? -18.156 -5.582 0.171 1 81.38 119 PHE A O 1
ATOM 969 N N . VAL A 1 120 ? -18.766 -4.125 1.683 1 86.44 120 VAL A N 1
ATOM 970 C CA . VAL A 1 120 ? -17.781 -3.152 1.219 1 86.44 120 VAL A CA 1
ATOM 971 C C . VAL A 1 120 ? -16.375 -3.73 1.359 1 86.44 120 VAL A C 1
ATOM 973 O O . VAL A 1 120 ? -15.578 -3.648 0.43 1 86.44 120 VAL A O 1
ATOM 976 N N . LEU A 1 121 ? -16.141 -4.352 2.461 1 88.62 121 LEU A N 1
ATOM 977 C CA . LEU A 1 121 ? -14.812 -4.898 2.701 1 88.62 121 LEU A CA 1
ATOM 978 C C . LEU A 1 121 ? -14.539 -6.082 1.779 1 88.62 121 LEU A C 1
ATOM 980 O O . LEU A 1 121 ? -13.406 -6.273 1.328 1 88.62 121 LEU A O 1
ATOM 984 N N . LYS A 1 122 ? -15.539 -6.781 1.549 1 86.31 122 LYS A N 1
ATOM 985 C CA . LYS A 1 122 ? -15.391 -7.891 0.607 1 86.31 122 LYS A CA 1
ATOM 986 C C . LYS A 1 122 ? -15.203 -7.375 -0.818 1 86.31 122 LYS A C 1
ATOM 988 O O . LYS A 1 122 ? -14.328 -7.855 -1.544 1 86.31 122 LYS A O 1
ATOM 993 N N . ALA A 1 123 ? -16.031 -6.406 -1.157 1 85.75 123 ALA A N 1
ATOM 994 C CA . ALA A 1 123 ? -15.992 -5.855 -2.51 1 85.75 123 ALA A CA 1
ATOM 995 C C . ALA A 1 123 ? -14.656 -5.18 -2.793 1 85.75 123 ALA A C 1
ATOM 997 O O . ALA A 1 123 ? -14.18 -5.188 -3.932 1 85.75 123 ALA A O 1
ATOM 998 N N . THR A 1 124 ? -14.016 -4.656 -1.82 1 90 124 THR A N 1
ATOM 999 C CA . THR A 1 124 ? -12.727 -3.99 -1.985 1 90 124 THR A CA 1
ATOM 1000 C C . THR A 1 124 ? -11.578 -4.965 -1.739 1 90 124 THR A C 1
ATOM 1002 O O . THR A 1 124 ? -10.414 -4.574 -1.776 1 90 124 THR A O 1
ATOM 1005 N N . THR A 1 125 ? -11.875 -6.211 -1.438 1 91.44 125 THR A N 1
ATOM 1006 C CA . THR A 1 125 ? -10.953 -7.305 -1.163 1 91.44 125 THR A CA 1
ATOM 1007 C C . THR A 1 125 ? -10.141 -7.02 0.1 1 91.44 125 THR A C 1
ATOM 1009 O O . THR A 1 125 ? -9.117 -7.66 0.344 1 91.44 125 THR A O 1
ATOM 1012 N N . LEU A 1 126 ? -10.633 -6.09 0.918 1 93.19 126 LEU A N 1
ATOM 1013 C CA . LEU A 1 126 ? -9.898 -5.691 2.115 1 93.19 126 LEU A CA 1
ATOM 1014 C C . LEU A 1 126 ? -10.234 -6.609 3.287 1 93.19 126 LEU A C 1
ATOM 1016 O O . LEU A 1 126 ? -9.531 -6.617 4.297 1 93.19 126 LEU A O 1
ATOM 1020 N N . GLU A 1 127 ? -11.281 -7.402 3.172 1 90.19 127 GLU A N 1
ATOM 1021 C CA . GLU A 1 127 ? -11.68 -8.312 4.242 1 90.19 127 GLU A CA 1
ATOM 1022 C C . GLU A 1 127 ? -10.547 -9.25 4.621 1 90.19 127 GLU A C 1
ATOM 1024 O O . GLU A 1 127 ? -10.281 -9.477 5.805 1 90.19 127 GLU A O 1
ATOM 1029 N N . PHE A 1 128 ? -9.844 -9.734 3.637 1 94 128 PHE A N 1
ATOM 1030 C CA . PHE A 1 128 ? -8.75 -10.672 3.869 1 94 128 PHE A CA 1
ATOM 1031 C C . PHE A 1 128 ? -7.691 -10.062 4.773 1 94 128 PHE A C 1
ATOM 1033 O O . PHE A 1 128 ? -7.258 -10.688 5.742 1 94 128 PHE A O 1
ATOM 1040 N N . TRP A 1 129 ? -7.348 -8.852 4.531 1 93.81 129 TRP A N 1
ATOM 1041 C CA . TRP A 1 129 ? -6.223 -8.211 5.211 1 93.81 129 TRP A CA 1
ATOM 1042 C C . TRP A 1 129 ? -6.551 -7.945 6.676 1 93.81 129 TRP A C 1
ATOM 1044 O O . TRP A 1 129 ? -5.652 -7.91 7.52 1 93.81 129 TRP A O 1
ATOM 1054 N N . PHE A 1 130 ? -7.824 -7.855 6.992 1 91.19 130 PHE A N 1
ATOM 1055 C CA . PHE A 1 130 ? -8.164 -7.402 8.336 1 91.19 130 PHE A CA 1
ATOM 1056 C C . PHE A 1 130 ? -8.828 -8.523 9.133 1 91.19 130 PHE A C 1
ATOM 1058 O O . PHE A 1 130 ? -8.922 -8.445 10.359 1 91.19 130 PHE A O 1
ATOM 1065 N N . THR A 1 131 ? -9.312 -9.578 8.438 1 90.25 131 THR A N 1
ATOM 1066 C CA . THR A 1 131 ? -10.016 -10.633 9.156 1 90.25 131 THR A CA 1
ATOM 1067 C C . THR A 1 131 ? -9.367 -11.984 8.898 1 90.25 131 THR A C 1
ATOM 1069 O O . THR A 1 131 ? -9.625 -12.953 9.625 1 90.25 131 THR A O 1
ATOM 1072 N N . GLY A 1 132 ? -8.648 -12.148 7.875 1 92.19 132 GLY A N 1
ATOM 1073 C CA . GLY A 1 132 ? -7.996 -13.414 7.566 1 92.19 132 GLY A CA 1
ATOM 1074 C C . GLY A 1 132 ? -8.852 -14.336 6.727 1 92.19 132 GLY A C 1
ATOM 1075 O O . GLY A 1 132 ? -8.422 -15.438 6.371 1 92.19 132 GLY A O 1
ATOM 1076 N N . VAL A 1 133 ? -10.023 -13.852 6.359 1 89.12 133 VAL A N 1
ATOM 1077 C CA . VAL A 1 133 ? -10.859 -14.664 5.477 1 89.12 133 VAL A CA 1
ATOM 1078 C C . VAL A 1 133 ? -10.188 -14.789 4.109 1 89.12 133 VAL A C 1
ATOM 1080 O O . VAL A 1 133 ? -10.078 -13.805 3.377 1 89.12 133 VAL A O 1
ATOM 1083 N N . ALA A 1 134 ? -9.859 -15.977 3.672 1 90.62 134 ALA A N 1
ATOM 1084 C CA . ALA A 1 134 ? -8.891 -16.188 2.596 1 90.62 134 ALA A CA 1
ATOM 1085 C C . ALA A 1 134 ? -9.594 -16.531 1.287 1 90.62 134 ALA A C 1
ATOM 1087 O O . ALA A 1 134 ? -8.961 -17 0.343 1 90.62 134 ALA A O 1
ATOM 1088 N N . SER A 1 135 ? -10.859 -16.297 1.132 1 85.38 135 SER A N 1
ATOM 1089 C CA . SER A 1 135 ? -11.602 -16.719 -0.05 1 85.38 135 SER A CA 1
ATOM 1090 C C . SER A 1 135 ? -11.039 -16.094 -1.315 1 85.38 135 SER A C 1
ATOM 1092 O O . SER A 1 135 ? -10.969 -16.734 -2.365 1 85.38 135 SER A O 1
ATOM 1094 N N . VAL A 1 136 ? -10.594 -14.852 -1.216 1 90.88 136 VAL A N 1
ATOM 1095 C CA . VAL A 1 136 ? -10.062 -14.188 -2.402 1 90.88 136 VAL A CA 1
ATOM 1096 C C . VAL A 1 136 ? -8.695 -13.578 -2.088 1 90.88 136 VAL A C 1
ATOM 1098 O O . VAL A 1 136 ? -8.352 -12.516 -2.613 1 90.88 136 VAL A O 1
ATOM 1101 N N . TRP A 1 137 ? -7.941 -14.273 -1.283 1 95.81 137 TRP A N 1
ATOM 1102 C CA . TRP A 1 137 ? -6.68 -13.719 -0.796 1 95.81 137 TRP A CA 1
ATOM 1103 C C . TRP A 1 137 ? -5.719 -13.461 -1.951 1 95.81 137 TRP A C 1
ATOM 1105 O O . TRP A 1 137 ? -4.945 -12.5 -1.915 1 95.81 137 TRP A O 1
ATOM 1115 N N . PHE A 1 138 ? -5.773 -14.312 -2.949 1 97 138 PHE A N 1
ATOM 1116 C CA . PHE A 1 138 ? -4.828 -14.203 -4.055 1 97 138 PHE A CA 1
ATOM 1117 C C . PHE A 1 138 ? -5.035 -12.898 -4.816 1 97 138 PHE A C 1
ATOM 1119 O O . PHE A 1 138 ? -4.078 -12.18 -5.102 1 97 138 PHE A O 1
ATOM 1126 N N . VAL A 1 139 ? -6.285 -12.594 -5.117 1 96.12 139 VAL A N 1
ATOM 1127 C CA . VAL A 1 139 ? -6.594 -11.344 -5.812 1 96.12 139 VAL A CA 1
ATOM 1128 C C . VAL A 1 139 ? -6.312 -10.156 -4.891 1 96.12 139 VAL A C 1
ATOM 1130 O O . VAL A 1 139 ? -5.844 -9.109 -5.344 1 96.12 139 VAL A O 1
ATOM 1133 N N . SER A 1 140 ? -6.598 -10.305 -3.613 1 96.81 140 SER A N 1
ATOM 1134 C CA . SER A 1 140 ? -6.309 -9.266 -2.629 1 96.81 140 SER A CA 1
ATOM 1135 C C . SER A 1 140 ? -4.82 -8.922 -2.615 1 96.81 140 SER A C 1
ATOM 1137 O O . SER A 1 140 ? -4.449 -7.773 -2.363 1 96.81 140 SER A O 1
ATOM 1139 N N . LEU A 1 141 ? -4.012 -9.883 -2.877 1 98 141 LEU A N 1
ATOM 1140 C CA . LEU A 1 141 ? -2.568 -9.68 -2.912 1 98 141 LEU A CA 1
ATOM 1141 C C . LEU A 1 141 ? -2.141 -9.055 -4.234 1 98 141 LEU A C 1
ATOM 1143 O O . LEU A 1 141 ? -1.275 -8.172 -4.258 1 98 141 LEU A O 1
ATOM 1147 N N . LEU A 1 142 ? -2.766 -9.453 -5.293 1 98.12 142 LEU A N 1
ATOM 1148 C CA . LEU A 1 142 ? -2.357 -8.984 -6.613 1 98.12 142 LEU A CA 1
ATOM 1149 C C . LEU A 1 142 ? -2.633 -7.496 -6.777 1 98.12 142 LEU A C 1
ATOM 1151 O O . LEU A 1 142 ? -1.873 -6.789 -7.441 1 98.12 142 LEU A O 1
ATOM 1155 N N . ILE A 1 143 ? -3.648 -7.02 -6.188 1 96.62 143 ILE A N 1
ATOM 1156 C CA . ILE A 1 143 ? -4.07 -5.633 -6.375 1 96.62 143 ILE A CA 1
ATOM 1157 C C . ILE A 1 143 ? -2.965 -4.691 -5.902 1 96.62 143 ILE A C 1
ATOM 1159 O O . ILE A 1 143 ? -2.449 -3.889 -6.68 1 96.62 143 ILE A O 1
ATOM 1163 N N . PRO A 1 144 ? -2.521 -4.84 -4.656 1 96.44 144 PRO A N 1
ATOM 1164 C CA . PRO A 1 144 ? -1.433 -3.945 -4.258 1 96.44 144 PRO A CA 1
ATOM 1165 C C . PRO A 1 144 ? -0.127 -4.238 -4.992 1 96.44 144 PRO A C 1
ATOM 1167 O O . PRO A 1 144 ? 0.667 -3.328 -5.238 1 96.44 144 PRO A O 1
ATOM 1170 N N . LEU A 1 145 ? 0.159 -5.438 -5.352 1 97.94 145 LEU A N 1
ATOM 1171 C CA . LEU A 1 145 ? 1.389 -5.758 -6.07 1 97.94 145 LEU A CA 1
ATOM 1172 C C . LEU A 1 145 ? 1.404 -5.102 -7.445 1 97.94 145 LEU A C 1
ATOM 1174 O O . LEU A 1 145 ? 2.414 -4.52 -7.848 1 97.94 145 LEU A O 1
ATOM 1178 N N . TYR A 1 146 ? 0.262 -5.199 -8.148 1 97.25 146 TYR A N 1
ATOM 1179 C CA . TYR A 1 146 ? 0.165 -4.555 -9.453 1 97.25 146 TYR A CA 1
ATOM 1180 C C . TYR A 1 146 ? 0.274 -3.041 -9.328 1 97.25 146 TYR A C 1
ATOM 1182 O O . TYR A 1 146 ? 0.917 -2.389 -10.156 1 97.25 146 TYR A O 1
ATOM 1190 N N . ALA A 1 147 ? -0.297 -2.521 -8.289 1 95.5 147 ALA A N 1
ATOM 1191 C CA . ALA A 1 147 ? -0.249 -1.082 -8.047 1 95.5 147 ALA A CA 1
ATOM 1192 C C . ALA A 1 147 ? 1.18 -0.618 -7.777 1 95.5 147 ALA A C 1
ATOM 1194 O O . ALA A 1 147 ? 1.563 0.488 -8.164 1 95.5 147 ALA A O 1
ATOM 1195 N N . CYS A 1 148 ? 1.978 -1.434 -7.18 1 96.5 148 CYS A N 1
ATOM 1196 C CA . CYS A 1 148 ? 3.332 -1.071 -6.777 1 96.5 148 CYS A CA 1
ATOM 1197 C C . CYS A 1 148 ? 4.332 -1.37 -7.887 1 96.5 148 CYS A C 1
ATOM 1199 O O . CYS A 1 148 ? 5.5 -0.994 -7.797 1 96.5 148 CYS A O 1
ATOM 1201 N N . TYR A 1 149 ? 3.91 -2.018 -8.898 1 97.69 149 TYR A N 1
ATOM 1202 C CA . TYR A 1 149 ? 4.844 -2.477 -9.922 1 97.69 149 TYR A CA 1
ATOM 1203 C C . TYR A 1 149 ? 5.641 -1.311 -10.5 1 97.69 149 TYR A C 1
ATOM 1205 O O . TYR A 1 149 ? 6.855 -1.408 -10.68 1 97.69 149 TYR A O 1
ATOM 1213 N N . PRO A 1 150 ? 4.988 -0.153 -10.844 1 95.62 150 PRO A N 1
ATOM 1214 C CA . PRO A 1 150 ? 5.773 0.954 -11.398 1 95.62 150 PRO A CA 1
ATOM 1215 C C . PRO A 1 150 ? 6.887 1.413 -10.453 1 95.62 150 PRO A C 1
ATOM 1217 O O . PRO A 1 150 ? 7.98 1.762 -10.906 1 95.62 150 PRO A O 1
ATOM 1220 N N . LEU A 1 151 ? 6.613 1.36 -9.203 1 95.06 151 LEU A N 1
ATOM 1221 C CA . LEU A 1 151 ? 7.617 1.75 -8.219 1 95.06 151 LEU A CA 1
ATOM 1222 C C . LEU A 1 151 ? 8.742 0.719 -8.148 1 95.06 151 LEU A C 1
ATOM 1224 O O . LEU A 1 151 ? 9.914 1.079 -8.055 1 95.06 151 LEU A O 1
ATOM 1228 N N . ILE A 1 152 ? 8.344 -0.508 -8.203 1 96.88 152 ILE A N 1
ATOM 1229 C CA . ILE A 1 152 ? 9.32 -1.587 -8.195 1 96.88 152 ILE A CA 1
ATOM 1230 C C . ILE A 1 152 ? 10.203 -1.492 -9.438 1 96.88 152 ILE A C 1
ATOM 1232 O O . ILE A 1 152 ? 11.43 -1.597 -9.344 1 96.88 152 ILE A O 1
ATOM 1236 N N . HIS A 1 153 ? 9.547 -1.267 -10.555 1 96.62 153 HIS A N 1
ATOM 1237 C CA . HIS A 1 153 ? 10.273 -1.133 -11.812 1 96.62 153 HIS A CA 1
ATOM 1238 C C . HIS A 1 153 ? 11.25 0.036 -11.766 1 96.62 153 HIS A C 1
ATOM 1240 O O . HIS A 1 153 ? 12.398 -0.094 -12.195 1 96.62 153 HIS A O 1
ATOM 1246 N N . ALA A 1 154 ? 10.812 1.18 -11.258 1 93.5 154 ALA A N 1
ATOM 1247 C CA . ALA A 1 154 ? 11.656 2.363 -11.148 1 93.5 154 ALA A CA 1
ATOM 1248 C C . ALA A 1 154 ? 12.867 2.092 -10.25 1 93.5 154 ALA A C 1
ATOM 1250 O O . ALA A 1 154 ? 13.992 2.482 -10.578 1 93.5 154 ALA A O 1
ATOM 1251 N N . PHE A 1 155 ? 12.641 1.431 -9.219 1 94.19 155 PHE A N 1
ATOM 1252 C CA . PHE A 1 155 ? 13.711 1.13 -8.273 1 94.19 155 PHE A CA 1
ATOM 1253 C C . PHE A 1 155 ? 14.727 0.172 -8.883 1 94.19 155 PHE A C 1
ATOM 1255 O O . PHE A 1 155 ? 15.93 0.365 -8.75 1 94.19 155 PHE A O 1
ATOM 1262 N N . LEU A 1 156 ? 14.266 -0.821 -9.562 1 96.06 156 LEU A N 1
ATOM 1263 C CA . LEU A 1 156 ? 15.125 -1.876 -10.086 1 96.06 156 LEU A CA 1
ATOM 1264 C C . LEU A 1 156 ? 15.883 -1.397 -11.32 1 96.06 156 LEU A C 1
ATOM 1266 O O . LEU A 1 156 ? 17.062 -1.703 -11.484 1 96.06 156 LEU A O 1
ATOM 1270 N N . PHE A 1 157 ? 15.211 -0.584 -12.18 1 94.62 157 PHE A N 1
ATOM 1271 C CA . PHE A 1 157 ? 15.781 -0.469 -13.523 1 94.62 157 PHE A CA 1
ATOM 1272 C C . PHE A 1 157 ? 16.016 0.992 -13.891 1 94.62 157 PHE A C 1
ATOM 1274 O O . PHE A 1 157 ? 16.703 1.291 -14.867 1 94.62 157 PHE A O 1
ATOM 1281 N N . GLU A 1 158 ? 15.445 1.941 -13.188 1 89.62 158 GLU A N 1
ATOM 1282 C CA . GLU A 1 158 ? 15.562 3.334 -13.617 1 89.62 158 GLU A CA 1
ATOM 1283 C C . GLU A 1 158 ? 16.641 4.066 -12.82 1 89.62 158 GLU A C 1
ATOM 1285 O O . GLU A 1 158 ? 17.047 5.176 -13.172 1 89.62 158 GLU A O 1
ATOM 1290 N N . SER A 1 159 ? 17.094 3.434 -11.859 1 82.69 159 SER A N 1
ATOM 1291 C CA . SER A 1 159 ? 18.188 4.059 -11.109 1 82.69 159 SER A CA 1
ATOM 1292 C C . SER A 1 159 ? 19.469 4.09 -11.922 1 82.69 159 SER A C 1
ATOM 1294 O O . SER A 1 159 ? 19.828 3.104 -12.562 1 82.69 159 SER A O 1
ATOM 1296 N N . PRO A 1 160 ? 20.094 5.301 -11.992 1 76.94 160 PRO A N 1
ATOM 1297 C CA . PRO A 1 160 ? 21.297 5.426 -12.805 1 76.94 160 PRO A CA 1
ATOM 1298 C C . PRO A 1 160 ? 22.516 4.727 -12.188 1 76.94 160 PRO A C 1
ATOM 1300 O O . PRO A 1 160 ? 23.5 4.488 -12.867 1 76.94 160 PRO A O 1
ATOM 1303 N N . ARG A 1 161 ? 22.406 4.434 -10.969 1 74.06 161 ARG A N 1
ATOM 1304 C CA . ARG A 1 161 ? 23.578 3.885 -10.273 1 74.06 161 ARG A CA 1
ATOM 1305 C C . ARG A 1 161 ? 23.344 2.426 -9.891 1 74.06 161 ARG A C 1
ATOM 1307 O O . ARG A 1 161 ? 22.219 2.037 -9.547 1 74.06 161 ARG A O 1
ATOM 1314 N N . GLY A 1 162 ? 24.359 1.769 -10.047 1 79.38 162 GLY A N 1
ATOM 1315 C CA . GLY A 1 162 ? 24.391 0.434 -9.469 1 79.38 162 GLY A CA 1
ATOM 1316 C C . GLY A 1 162 ? 23.812 -0.628 -10.383 1 79.38 162 GLY A C 1
ATOM 1317 O O . GLY A 1 162 ? 23.359 -0.324 -11.492 1 79.38 162 GLY A O 1
ATOM 1318 N N . ASN A 1 163 ? 23.875 -1.823 -9.898 1 91.94 163 ASN A N 1
ATOM 1319 C CA . ASN A 1 163 ? 23.438 -3.041 -10.578 1 91.94 163 ASN A CA 1
ATOM 1320 C C . ASN A 1 163 ? 22.047 -3.465 -10.125 1 91.94 163 ASN A C 1
ATOM 1322 O O . ASN A 1 163 ? 21.75 -3.453 -8.93 1 91.94 163 ASN A O 1
ATOM 1326 N N . ALA A 1 164 ? 21.156 -3.697 -11.125 1 94.62 164 ALA A N 1
ATOM 1327 C CA . ALA A 1 164 ? 19.797 -4.117 -10.844 1 94.62 164 ALA A CA 1
ATOM 1328 C C . ALA A 1 164 ? 19.766 -5.34 -9.938 1 94.62 164 ALA A C 1
ATOM 1330 O O . ALA A 1 164 ? 18.875 -5.48 -9.094 1 94.62 164 ALA A O 1
ATOM 1331 N N . ALA A 1 16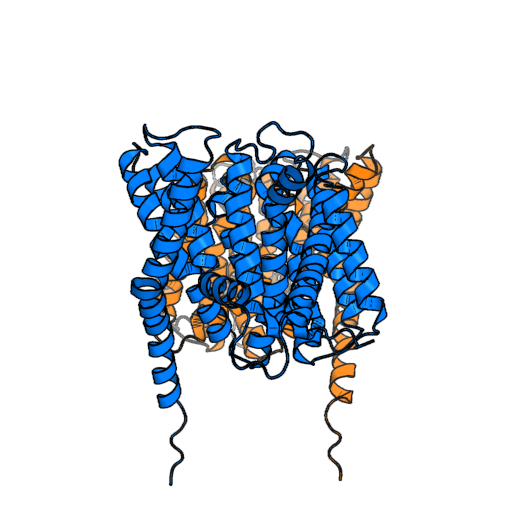5 ? 20.766 -6.195 -10.047 1 96 165 ALA A N 1
ATOM 1332 C CA . ALA A 1 165 ? 20.828 -7.402 -9.227 1 96 165 ALA A CA 1
ATOM 1333 C C . ALA A 1 165 ? 21.062 -7.059 -7.762 1 96 165 ALA A C 1
ATOM 1335 O O . ALA A 1 165 ? 20.5 -7.699 -6.871 1 96 165 ALA A O 1
ATOM 1336 N N . VAL A 1 166 ? 21.906 -6.098 -7.531 1 96.31 166 VAL A N 1
ATOM 1337 C CA . VAL A 1 166 ? 22.172 -5.664 -6.164 1 96.31 166 VAL A CA 1
ATOM 1338 C C . VAL A 1 166 ? 20.922 -5.055 -5.559 1 96.31 166 VAL A C 1
ATOM 1340 O O . VAL A 1 166 ? 20.562 -5.34 -4.414 1 96.31 166 VAL A O 1
ATOM 1343 N N . ARG A 1 167 ? 20.234 -4.254 -6.324 1 96.19 167 ARG A N 1
ATOM 1344 C CA . ARG A 1 167 ? 18.984 -3.645 -5.855 1 96.19 167 ARG A CA 1
ATOM 1345 C C . ARG A 1 167 ? 17.938 -4.707 -5.562 1 96.19 167 ARG A C 1
ATOM 1347 O O . ARG A 1 167 ? 17.156 -4.578 -4.609 1 96.19 167 ARG A O 1
ATOM 1354 N N . LEU A 1 168 ? 17.922 -5.762 -6.406 1 97.56 168 LEU A N 1
ATOM 1355 C CA . LEU A 1 168 ? 17.031 -6.879 -6.145 1 97.56 168 LEU A CA 1
ATOM 1356 C C . LEU A 1 168 ? 17.344 -7.52 -4.793 1 97.56 168 LEU A C 1
ATOM 1358 O O . LEU A 1 168 ? 16.422 -7.793 -4.012 1 97.56 168 LEU A O 1
ATOM 1362 N N . VAL A 1 169 ? 18.594 -7.746 -4.543 1 96.94 169 VAL A N 1
ATOM 1363 C CA . VAL A 1 169 ? 19.016 -8.398 -3.305 1 96.94 169 VAL A CA 1
ATOM 1364 C C . VAL A 1 169 ? 18.625 -7.531 -2.107 1 96.94 169 VAL A C 1
ATOM 1366 O O . VAL A 1 169 ? 18.125 -8.047 -1.104 1 96.94 169 VAL A O 1
ATOM 1369 N N . VAL A 1 170 ? 18.844 -6.258 -2.221 1 95.44 170 VAL A N 1
ATOM 1370 C CA . VAL A 1 170 ? 18.5 -5.328 -1.145 1 95.44 170 VAL A CA 1
ATOM 1371 C C . VAL A 1 170 ? 17 -5.34 -0.902 1 95.44 170 VAL A C 1
ATOM 1373 O O . VAL A 1 170 ? 16.547 -5.43 0.242 1 95.44 170 VAL A O 1
ATOM 1376 N N . LEU A 1 171 ? 16.266 -5.273 -1.954 1 96.62 171 LEU A N 1
ATOM 1377 C CA . LEU A 1 171 ? 14.812 -5.258 -1.845 1 96.62 171 LEU A CA 1
ATOM 1378 C C . LEU A 1 171 ? 14.297 -6.566 -1.255 1 96.62 171 LEU A C 1
ATOM 1380 O O . LEU A 1 171 ? 13.438 -6.555 -0.365 1 96.62 171 LEU A O 1
ATOM 1384 N N . GLU A 1 172 ? 14.812 -7.684 -1.712 1 97.25 172 GLU A N 1
ATOM 1385 C CA . GLU A 1 172 ? 14.43 -8.992 -1.19 1 97.25 172 GLU A CA 1
ATOM 1386 C C . GLU A 1 172 ? 14.789 -9.125 0.287 1 97.25 172 GLU A C 1
ATOM 1388 O O . GLU A 1 172 ? 14 -9.633 1.082 1 97.25 172 GLU A O 1
ATOM 1393 N N . ALA A 1 173 ? 15.977 -8.688 0.603 1 96.31 173 ALA A N 1
ATOM 1394 C CA . ALA A 1 173 ? 16.406 -8.75 1.996 1 96.31 173 ALA A CA 1
ATOM 1395 C C . ALA A 1 173 ? 15.477 -7.938 2.895 1 96.31 173 ALA A C 1
ATOM 1397 O O . ALA A 1 173 ? 15.117 -8.383 3.986 1 96.31 173 ALA A O 1
ATOM 1398 N N . LEU A 1 174 ? 15.117 -6.801 2.412 1 95 174 LEU A N 1
ATOM 1399 C CA . LEU A 1 174 ? 14.203 -5.961 3.18 1 95 174 LEU A CA 1
ATOM 1400 C C . LEU A 1 174 ? 12.852 -6.641 3.355 1 95 174 LEU A C 1
ATOM 1402 O O . LEU A 1 174 ? 12.305 -6.668 4.461 1 95 174 LEU A O 1
ATOM 1406 N N . ILE A 1 175 ? 12.32 -7.238 2.316 1 96.38 175 ILE A N 1
ATOM 1407 C CA . ILE A 1 175 ? 11.016 -7.887 2.352 1 96.38 175 ILE A CA 1
ATOM 1408 C C . ILE A 1 175 ? 11.062 -9.102 3.279 1 96.38 175 ILE A C 1
ATOM 1410 O O . ILE A 1 175 ? 10.172 -9.297 4.105 1 96.38 175 ILE A O 1
ATOM 1414 N N . ILE A 1 176 ? 12.102 -9.859 3.195 1 94.75 176 ILE A N 1
ATOM 1415 C CA . ILE A 1 176 ? 12.25 -11.07 3.994 1 94.75 176 ILE A CA 1
ATOM 1416 C C . ILE A 1 176 ? 12.43 -10.695 5.465 1 94.75 176 ILE A C 1
ATOM 1418 O O . ILE A 1 176 ? 11.828 -11.32 6.344 1 94.75 176 ILE A O 1
ATOM 1422 N N . THR A 1 177 ? 13.227 -9.656 5.738 1 93.94 177 THR A N 1
ATOM 1423 C CA . THR A 1 177 ? 13.453 -9.242 7.117 1 93.94 177 THR A CA 1
ATOM 1424 C C . THR A 1 177 ? 12.164 -8.711 7.742 1 93.94 177 THR A C 1
ATOM 1426 O O . THR A 1 177 ? 11.891 -8.969 8.914 1 93.94 177 THR A O 1
ATOM 1429 N N . VAL A 1 178 ? 11.406 -8.031 6.988 1 94.06 178 VAL A N 1
ATOM 1430 C CA . VAL A 1 178 ? 10.125 -7.543 7.484 1 94.06 178 VAL A CA 1
ATOM 1431 C C . VAL A 1 178 ? 9.195 -8.727 7.77 1 94.06 178 VAL A C 1
ATOM 1433 O O . VAL A 1 178 ? 8.523 -8.758 8.805 1 94.06 178 VAL A O 1
ATOM 1436 N N . ASP A 1 179 ? 9.172 -9.664 6.836 1 93.88 179 ASP A N 1
ATOM 1437 C CA . ASP A 1 179 ? 8.359 -10.867 7.008 1 93.88 179 ASP A CA 1
ATOM 1438 C C . ASP A 1 179 ? 8.75 -11.617 8.281 1 93.88 179 ASP A C 1
ATOM 1440 O O . ASP A 1 179 ? 7.887 -11.977 9.086 1 93.88 179 ASP A O 1
ATOM 1444 N N . LEU A 1 180 ? 10.016 -11.773 8.508 1 92.12 180 LEU A N 1
ATOM 1445 C CA . LEU A 1 180 ? 10.531 -12.461 9.688 1 92.12 180 LEU A CA 1
ATOM 1446 C C . LEU A 1 180 ? 10.227 -11.664 10.953 1 92.12 180 LEU A C 1
ATOM 1448 O O . LEU A 1 180 ? 9.914 -12.25 12 1 92.12 180 LEU A O 1
ATOM 1452 N N . SER A 1 181 ? 10.312 -10.398 10.859 1 92 181 SER A N 1
ATOM 1453 C CA . SER A 1 181 ? 10.055 -9.547 12.016 1 92 181 SER A CA 1
ATOM 1454 C C . SER A 1 181 ? 8.586 -9.578 12.414 1 92 181 SER A C 1
ATOM 1456 O O . SER A 1 181 ? 8.258 -9.586 13.602 1 92 181 SER A O 1
ATOM 1458 N N . LEU A 1 182 ? 7.754 -9.617 11.406 1 92.94 182 LEU A N 1
ATOM 1459 C CA . LEU A 1 182 ? 6.328 -9.734 11.695 1 92.94 182 LEU A CA 1
ATOM 1460 C C . LEU A 1 182 ? 6.02 -11.07 12.367 1 92.94 182 LEU A C 1
ATOM 1462 O O . LEU A 1 182 ? 5.254 -11.125 13.328 1 92.94 182 LEU A O 1
ATOM 1466 N N . TRP A 1 183 ? 6.621 -12.109 11.859 1 91.88 183 TRP A N 1
ATOM 1467 C CA . TRP A 1 183 ? 6.445 -13.438 12.438 1 91.88 183 TRP A CA 1
ATOM 1468 C C . TRP A 1 183 ? 6.902 -13.469 13.891 1 91.88 183 TRP A C 1
ATOM 1470 O O . TRP A 1 183 ? 6.238 -14.062 14.75 1 91.88 183 TRP A O 1
ATOM 1480 N N . ALA A 1 184 ? 7.961 -12.766 14.172 1 88.44 184 ALA A N 1
ATOM 1481 C CA . ALA A 1 184 ? 8.578 -12.812 15.5 1 88.44 184 ALA A CA 1
ATOM 1482 C C . ALA A 1 184 ? 7.855 -11.883 16.469 1 88.44 184 ALA A C 1
ATOM 1484 O O . ALA A 1 184 ? 7.699 -12.219 17.656 1 88.44 184 ALA A O 1
ATOM 1485 N N . TYR A 1 185 ? 7.395 -10.766 15.992 1 87.25 185 TYR A N 1
ATOM 1486 C CA . TYR A 1 185 ? 6.961 -9.711 16.891 1 87.25 185 TYR A CA 1
ATOM 1487 C C . TYR A 1 185 ? 5.441 -9.648 16.969 1 87.25 185 TYR A C 1
ATOM 1489 O O . TYR A 1 185 ? 4.883 -9.281 18.016 1 87.25 185 TYR A O 1
ATOM 1497 N N . VAL A 1 186 ? 4.77 -9.953 15.867 1 90.75 186 VAL A N 1
ATOM 1498 C CA . VAL A 1 186 ? 3.311 -9.914 15.836 1 90.75 186 VAL A CA 1
ATOM 1499 C C . VAL A 1 186 ? 2.775 -11.195 15.195 1 90.75 186 VAL A C 1
ATOM 1501 O O . VAL A 1 186 ? 2.07 -11.133 14.18 1 90.75 186 VAL A O 1
ATOM 1504 N N . PRO A 1 187 ? 2.895 -12.32 15.828 1 91 187 PRO A N 1
ATOM 1505 C CA . PRO A 1 187 ? 2.6 -13.609 15.211 1 91 187 PRO A CA 1
ATOM 1506 C C . PRO A 1 187 ? 1.116 -13.789 14.891 1 91 187 PRO A C 1
ATOM 1508 O O . PRO A 1 187 ? 0.77 -14.391 13.867 1 91 187 PRO A O 1
ATOM 1511 N N . ASP A 1 188 ? 0.228 -13.289 15.766 1 91.69 188 ASP A N 1
ATOM 1512 C CA . ASP A 1 188 ? -1.201 -13.461 15.531 1 91.69 188 ASP A CA 1
ATOM 1513 C C . ASP A 1 188 ? -1.619 -12.812 14.211 1 91.69 188 ASP A C 1
ATOM 1515 O O . ASP A 1 188 ? -2.311 -13.438 13.398 1 91.69 188 ASP A O 1
ATOM 1519 N N . PHE A 1 189 ? -1.122 -11.688 14 1 90.56 189 PHE A N 1
ATOM 1520 C CA . PHE A 1 189 ? -1.429 -10.992 12.758 1 90.56 189 PHE A CA 1
ATOM 1521 C C . PHE A 1 189 ? -0.741 -11.656 11.57 1 90.56 189 PHE A C 1
ATOM 1523 O O . PHE A 1 189 ? -1.334 -11.797 10.5 1 90.56 189 PHE A O 1
ATOM 1530 N N . TYR A 1 190 ? 0.466 -12.047 11.797 1 92.75 190 TYR A N 1
ATOM 1531 C CA . TYR A 1 190 ? 1.244 -12.688 10.742 1 92.75 190 TYR A CA 1
ATOM 1532 C C . TYR A 1 190 ? 0.531 -13.922 10.211 1 92.75 190 TYR A C 1
ATOM 1534 O O . TYR A 1 190 ? 0.382 -14.086 9 1 92.75 190 TYR A O 1
ATOM 1542 N N . TYR A 1 191 ? 0.016 -14.719 11.07 1 93.12 191 TYR A N 1
ATOM 1543 C CA . TYR A 1 191 ? -0.578 -15.984 10.656 1 93.12 191 TYR A CA 1
ATOM 1544 C C . TYR A 1 191 ? -1.918 -15.758 9.969 1 93.12 191 TYR A C 1
ATOM 1546 O O . TYR A 1 191 ? -2.391 -16.625 9.219 1 93.12 191 TYR A O 1
ATOM 1554 N N . MET A 1 192 ? -2.469 -14.586 10.172 1 92.12 192 MET A N 1
ATOM 1555 C CA . MET A 1 192 ? -3.717 -14.25 9.492 1 92.12 192 MET A CA 1
ATOM 1556 C C . MET A 1 192 ? -3.479 -14 8.008 1 92.12 192 MET A C 1
ATOM 1558 O O . MET A 1 192 ? -4.312 -14.359 7.172 1 92.12 192 MET A O 1
ATOM 1562 N N . ILE A 1 193 ? -2.277 -13.469 7.66 1 94.69 193 ILE A N 1
ATOM 1563 C CA . ILE A 1 193 ? -2.121 -13.008 6.281 1 94.69 193 ILE A CA 1
ATOM 1564 C C . ILE A 1 193 ? -0.88 -13.648 5.664 1 94.69 193 ILE A C 1
ATOM 1566 O O . ILE A 1 193 ? -0.493 -13.312 4.543 1 94.69 193 ILE A O 1
ATOM 1570 N N . GLU A 1 194 ? -0.21 -14.578 6.32 1 93.81 194 GLU A N 1
ATOM 1571 C CA . GLU A 1 194 ? 1.071 -15.141 5.902 1 93.81 194 GLU A CA 1
ATOM 1572 C C . GLU A 1 194 ? 0.96 -15.812 4.535 1 93.81 194 GLU A C 1
ATOM 1574 O O . GLU A 1 194 ? 1.927 -15.836 3.771 1 93.81 194 GLU A O 1
ATOM 1579 N N . ILE A 1 195 ? -0.219 -16.328 4.172 1 94.38 195 ILE A N 1
ATOM 1580 C CA . ILE A 1 195 ? -0.425 -17 2.891 1 94.38 195 ILE A CA 1
ATOM 1581 C C . ILE A 1 195 ? -0.166 -16.016 1.748 1 94.38 195 ILE A C 1
ATOM 1583 O O . ILE A 1 195 ? 0.201 -16.422 0.644 1 94.38 195 ILE A O 1
ATOM 1587 N N . ALA A 1 196 ? -0.305 -14.742 2.037 1 96.38 196 ALA A N 1
ATOM 1588 C CA . ALA A 1 196 ? -0.14 -13.703 1.025 1 96.38 196 ALA A CA 1
ATOM 1589 C C . ALA A 1 196 ? 1.225 -13.031 1.147 1 96.38 196 ALA A C 1
ATOM 1591 O O . ALA A 1 196 ? 2.043 -13.102 0.227 1 96.38 196 ALA A O 1
ATOM 1592 N N . ILE A 1 197 ? 1.589 -12.508 2.271 1 95.62 197 ILE A N 1
ATOM 1593 C CA . ILE A 1 197 ? 2.752 -11.641 2.4 1 95.62 197 ILE A CA 1
ATOM 1594 C C . ILE A 1 197 ? 4.031 -12.453 2.246 1 95.62 197 ILE A C 1
ATOM 1596 O O . ILE A 1 197 ? 5.043 -11.953 1.757 1 95.62 197 ILE A O 1
ATOM 1600 N N . GLY A 1 198 ? 3.979 -13.727 2.631 1 94.81 198 GLY A N 1
ATOM 1601 C CA . GLY A 1 198 ? 5.148 -14.578 2.498 1 94.81 198 GLY A CA 1
ATOM 1602 C C . GLY A 1 198 ? 5.516 -14.867 1.054 1 94.81 198 GLY A C 1
ATOM 1603 O O . GLY A 1 198 ? 6.613 -15.352 0.772 1 94.81 198 GLY A O 1
ATOM 1604 N N . ARG A 1 199 ? 4.66 -14.484 0.143 1 96.62 199 ARG A N 1
ATOM 1605 C CA . ARG A 1 199 ? 4.863 -14.828 -1.26 1 96.62 199 ARG A CA 1
ATOM 1606 C C . ARG A 1 199 ? 5.25 -13.594 -2.074 1 96.62 199 ARG A C 1
ATOM 1608 O O . ARG A 1 199 ? 5.449 -13.688 -3.289 1 96.62 199 ARG A O 1
ATOM 1615 N N . ILE A 1 200 ? 5.461 -12.484 -1.405 1 97.88 200 ILE A N 1
ATOM 1616 C CA . ILE A 1 200 ? 5.824 -11.242 -2.086 1 97.88 200 ILE A CA 1
ATOM 1617 C C . ILE A 1 200 ? 7.188 -11.398 -2.756 1 97.88 200 ILE A C 1
ATOM 1619 O O . ILE A 1 200 ? 7.395 -10.93 -3.875 1 97.88 200 ILE A O 1
ATOM 1623 N N . PRO A 1 201 ? 8.133 -12.172 -2.162 1 97.69 201 PRO A N 1
ATOM 1624 C CA . PRO A 1 201 ? 9.461 -12.297 -2.764 1 97.69 201 PRO A CA 1
ATOM 1625 C C . PRO A 1 201 ? 9.43 -12.938 -4.148 1 97.69 201 PRO A C 1
ATOM 1627 O O . PRO A 1 201 ? 10.164 -12.523 -5.047 1 97.69 201 PRO A O 1
ATOM 1630 N N . VAL A 1 202 ? 8.609 -13.891 -4.371 1 98.38 202 VAL A N 1
ATOM 1631 C CA . VAL A 1 202 ? 8.57 -14.562 -5.664 1 98.38 202 VAL A CA 1
ATOM 1632 C C . VAL A 1 202 ? 8.07 -13.594 -6.738 1 98.38 202 VAL A C 1
ATOM 1634 O O . VAL A 1 202 ? 8.562 -13.609 -7.871 1 98.38 202 VAL A O 1
ATOM 1637 N N . PHE A 1 203 ? 7.117 -12.766 -6.441 1 98.69 203 PHE A N 1
ATOM 1638 C CA . PHE A 1 203 ? 6.617 -11.758 -7.363 1 98.69 203 PHE A CA 1
ATOM 1639 C C . PHE A 1 203 ? 7.715 -10.758 -7.719 1 98.69 203 PHE A C 1
ATOM 1641 O O . PHE A 1 203 ? 7.902 -10.43 -8.891 1 98.69 203 PHE A O 1
ATOM 1648 N N . VAL A 1 204 ? 8.406 -10.305 -6.68 1 98.69 204 VAL A N 1
ATOM 1649 C CA . VAL A 1 204 ? 9.461 -9.312 -6.891 1 98.69 204 VAL A CA 1
ATOM 1650 C C . VAL A 1 204 ? 10.562 -9.906 -7.758 1 98.69 204 VAL A C 1
ATOM 1652 O O . VAL A 1 204 ? 11.094 -9.234 -8.648 1 98.69 204 VAL A O 1
ATOM 1655 N N . PHE A 1 205 ? 10.891 -11.133 -7.484 1 98.5 205 PHE A N 1
ATOM 1656 C CA . PHE A 1 205 ? 11.875 -11.797 -8.336 1 98.5 205 PHE A CA 1
ATOM 1657 C C . PHE A 1 205 ? 11.367 -11.891 -9.773 1 98.5 205 PHE A C 1
ATOM 1659 O O . PHE A 1 205 ? 12.141 -11.727 -10.719 1 98.5 205 PHE A O 1
ATOM 1666 N N . GLY A 1 206 ? 10.086 -12.203 -9.953 1 98.69 206 GLY A N 1
ATOM 1667 C CA . GLY A 1 206 ? 9.492 -12.203 -11.281 1 98.69 206 GLY A CA 1
ATOM 1668 C C . GLY A 1 206 ? 9.602 -10.859 -11.984 1 98.69 206 GLY A C 1
ATOM 1669 O O . GLY A 1 206 ? 9.883 -10.805 -13.18 1 98.69 206 GLY A O 1
ATOM 1670 N N . CYS A 1 207 ? 9.375 -9.789 -11.234 1 98.56 207 CYS A N 1
ATOM 1671 C CA . CYS A 1 207 ? 9.531 -8.453 -11.789 1 98.56 207 CYS A CA 1
ATOM 1672 C C . CYS A 1 207 ? 10.938 -8.242 -12.336 1 98.56 207 CYS A C 1
ATOM 1674 O O . CYS A 1 207 ? 11.117 -7.668 -13.406 1 98.56 207 CYS A O 1
ATOM 1676 N N . PHE A 1 208 ? 11.898 -8.711 -11.578 1 98.31 208 PHE A N 1
ATOM 1677 C CA . PHE A 1 208 ? 13.297 -8.594 -11.977 1 98.31 208 PHE A CA 1
ATOM 1678 C C . PHE A 1 208 ? 13.594 -9.492 -13.172 1 98.31 208 PHE A C 1
ATOM 1680 O O . PHE A 1 208 ? 14.195 -9.047 -14.156 1 98.31 208 PHE A O 1
ATOM 1687 N N . ALA A 1 209 ? 13.156 -10.734 -13.141 1 98.19 209 ALA A N 1
ATOM 1688 C CA . ALA A 1 209 ? 13.414 -11.719 -14.195 1 98.19 209 ALA A CA 1
ATOM 1689 C C . ALA A 1 209 ? 12.734 -11.305 -15.5 1 98.19 209 ALA A C 1
ATOM 1691 O O . ALA A 1 209 ? 13.195 -11.672 -16.578 1 98.19 209 ALA A O 1
ATOM 1692 N N . GLY A 1 210 ? 11.633 -10.586 -15.383 1 98.38 210 GLY A N 1
ATOM 1693 C CA . GLY A 1 210 ? 10.875 -10.164 -16.547 1 98.38 210 GLY A CA 1
ATOM 1694 C C . GLY A 1 210 ? 11.727 -9.453 -17.578 1 98.38 210 GLY A C 1
ATOM 1695 O O . GLY A 1 210 ? 11.555 -9.656 -18.781 1 98.38 210 GLY A O 1
ATOM 1696 N N . LYS A 1 211 ? 12.641 -8.648 -17.172 1 97.44 211 LYS A N 1
ATOM 1697 C CA . LYS A 1 211 ? 13.531 -7.934 -18.078 1 97.44 211 LYS A CA 1
ATOM 1698 C C . LYS A 1 211 ? 14.367 -8.906 -18.906 1 97.44 211 LYS A C 1
ATOM 1700 O O . LYS A 1 211 ? 14.5 -8.75 -20.125 1 97.44 211 LYS A O 1
ATOM 1705 N N . TYR A 1 212 ? 14.867 -9.891 -18.266 1 97.25 212 TYR A N 1
ATOM 1706 C CA . TYR A 1 212 ? 15.781 -10.812 -18.922 1 97.25 212 TYR A CA 1
ATOM 1707 C C . TYR A 1 212 ? 15.023 -11.812 -19.781 1 97.25 212 TYR A C 1
ATOM 1709 O O . TYR A 1 212 ? 15.555 -12.305 -20.797 1 97.25 212 TYR A O 1
ATOM 1717 N N . VAL A 1 213 ? 13.836 -12.141 -19.391 1 98 213 VAL A N 1
ATOM 1718 C CA . VAL A 1 213 ? 12.961 -12.93 -20.25 1 98 213 VAL A CA 1
ATOM 1719 C C . VAL A 1 213 ? 12.625 -12.148 -21.516 1 98 213 VAL A C 1
ATOM 1721 O O . VAL A 1 213 ? 12.68 -12.695 -22.625 1 98 213 VAL A O 1
ATOM 1724 N N . TYR A 1 214 ? 12.289 -10.906 -21.312 1 97.5 214 TYR A N 1
ATOM 1725 C CA . TYR A 1 214 ? 11.953 -10.008 -22.406 1 97.5 214 TYR A CA 1
ATOM 1726 C C . TYR A 1 214 ? 13.125 -9.875 -23.375 1 97.5 214 TYR A C 1
ATOM 1728 O O . TYR A 1 214 ? 12.922 -9.844 -24.594 1 97.5 214 TYR A O 1
ATOM 1736 N N . GLU A 1 215 ? 14.328 -9.883 -22.859 1 97.5 215 GLU A N 1
ATOM 1737 C CA . GLU A 1 215 ? 15.539 -9.727 -23.656 1 97.5 215 GLU A CA 1
ATOM 1738 C C . GLU A 1 215 ? 16 -11.07 -24.219 1 97.5 215 GLU A C 1
ATOM 1740 O O . GLU A 1 215 ? 17.016 -11.148 -24.906 1 97.5 215 GLU A O 1
ATOM 1745 N N . ARG A 1 216 ? 15.344 -12.133 -23.906 1 97.12 216 ARG A N 1
ATOM 1746 C CA . ARG A 1 216 ? 15.625 -13.477 -24.391 1 97.12 216 ARG A CA 1
ATOM 1747 C C . ARG A 1 216 ? 17.062 -13.891 -24.047 1 97.12 216 ARG A C 1
ATOM 1749 O O . ARG A 1 216 ? 17.781 -14.414 -24.906 1 97.12 216 ARG A O 1
ATOM 1756 N N . ARG A 1 217 ? 17.422 -13.578 -22.875 1 97 217 ARG A N 1
ATOM 1757 C CA . ARG A 1 217 ? 18.75 -13.953 -22.422 1 97 217 ARG A CA 1
ATOM 1758 C C . ARG A 1 217 ? 18.875 -15.461 -22.234 1 97 217 ARG A C 1
ATOM 1760 O O . ARG A 1 217 ? 17.891 -16.125 -21.906 1 97 217 ARG A O 1
ATOM 1767 N N . THR A 1 218 ? 20.094 -15.938 -22.438 1 97.12 218 THR A N 1
ATOM 1768 C CA . THR A 1 218 ? 20.344 -17.359 -22.281 1 97.12 218 THR A CA 1
ATOM 1769 C C . THR A 1 218 ? 21.422 -17.609 -21.219 1 97.12 218 THR A C 1
ATOM 1771 O O . THR A 1 218 ? 22.25 -16.734 -20.969 1 97.12 218 THR A O 1
ATOM 1774 N N . LEU A 1 219 ? 21.281 -18.625 -20.547 1 96.38 219 LEU A N 1
ATOM 1775 C CA . LEU A 1 219 ? 22.281 -19.094 -19.578 1 96.38 219 LEU A CA 1
ATOM 1776 C C . LEU A 1 219 ? 22.891 -20.422 -20.031 1 96.38 219 LEU A C 1
ATOM 1778 O O . LEU A 1 219 ? 22.469 -20.984 -21.047 1 96.38 219 LEU A O 1
ATOM 1782 N N . SER A 1 220 ? 23.875 -20.875 -19.312 1 96.25 220 SER A N 1
ATOM 1783 C CA . SER A 1 220 ? 24.547 -22.125 -19.641 1 96.25 220 SER A CA 1
ATOM 1784 C C . SER A 1 220 ? 23.609 -23.312 -19.516 1 96.25 220 SER A C 1
ATOM 1786 O O . SER A 1 220 ? 22.656 -23.266 -18.734 1 96.25 220 SER A O 1
ATOM 1788 N N . TRP A 1 221 ? 23.984 -24.344 -20.172 1 93.5 221 TRP A N 1
ATOM 1789 C CA . TRP A 1 221 ? 23.141 -25.547 -20.188 1 93.5 221 TRP A CA 1
ATOM 1790 C C . TRP A 1 221 ? 23.062 -26.172 -18.797 1 93.5 221 TRP A C 1
ATOM 1792 O O . TRP A 1 221 ? 22.062 -26.812 -18.469 1 93.5 221 TRP A O 1
ATOM 1802 N N . TRP A 1 222 ? 23.953 -26 -17.953 1 94.62 222 TRP A N 1
ATOM 1803 C CA . TRP A 1 222 ? 23.984 -26.625 -16.641 1 94.62 222 TRP A CA 1
ATOM 1804 C C . TRP A 1 222 ? 22.906 -26.031 -15.734 1 94.62 222 TRP A C 1
ATOM 1806 O O . TRP A 1 222 ? 22.547 -26.609 -14.711 1 94.62 222 TRP A O 1
ATOM 1816 N N . THR A 1 223 ? 22.406 -24.797 -16.125 1 94.38 223 THR A N 1
ATOM 1817 C CA . THR A 1 223 ? 21.297 -24.203 -15.383 1 94.38 223 THR A CA 1
ATOM 1818 C C . THR A 1 223 ? 20.094 -25.125 -15.383 1 94.38 223 THR A C 1
ATOM 1820 O O . THR A 1 223 ? 19.312 -25.141 -14.422 1 94.38 223 THR A O 1
ATOM 1823 N N . TRP A 1 224 ? 19.984 -25.984 -16.375 1 93.19 224 TRP A N 1
ATOM 1824 C CA . TRP A 1 224 ? 18.906 -26.953 -16.406 1 93.19 224 TRP A CA 1
ATOM 1825 C C . TRP A 1 224 ? 19.031 -27.953 -15.258 1 93.19 224 TRP A C 1
ATOM 1827 O O . TRP A 1 224 ? 18.031 -28.328 -14.641 1 93.19 224 TRP A O 1
ATOM 1837 N N . ILE A 1 225 ? 20.188 -28.266 -15 1 94.06 225 ILE A N 1
ATOM 1838 C CA . ILE A 1 225 ? 20.453 -29.234 -13.938 1 94.06 225 ILE A CA 1
ATOM 1839 C C . ILE A 1 225 ? 20.125 -28.625 -12.586 1 94.06 225 ILE A C 1
ATOM 1841 O O . ILE A 1 225 ? 19.5 -29.266 -11.734 1 94.06 225 ILE A O 1
ATOM 1845 N N . ILE A 1 226 ? 20.5 -27.406 -12.391 1 94 226 ILE A N 1
ATOM 1846 C CA . ILE A 1 226 ? 20.234 -26.703 -11.141 1 94 226 ILE A CA 1
ATOM 1847 C C . ILE A 1 226 ? 18.734 -26.547 -10.938 1 94 226 ILE A C 1
ATOM 1849 O O . ILE A 1 226 ? 18.219 -26.812 -9.844 1 94 226 ILE A O 1
ATOM 1853 N N . VAL A 1 227 ? 18.094 -26.188 -11.922 1 93.06 227 VAL A N 1
ATOM 1854 C CA . VAL A 1 227 ? 16.641 -25.969 -11.875 1 93.06 227 VAL A CA 1
ATOM 1855 C C . VAL A 1 227 ? 15.938 -27.297 -11.602 1 93.06 227 VAL A C 1
ATOM 1857 O O . VAL A 1 227 ? 15.031 -27.359 -10.766 1 93.06 227 VAL A O 1
ATOM 1860 N N . ALA A 1 228 ? 16.359 -28.328 -12.305 1 92.62 228 ALA A N 1
ATOM 1861 C CA . ALA A 1 228 ? 15.773 -29.641 -12.094 1 92.62 228 ALA A CA 1
ATOM 1862 C C . ALA A 1 228 ? 16.016 -30.141 -10.672 1 92.62 228 ALA A C 1
ATOM 1864 O O . ALA A 1 228 ? 15.109 -30.656 -10.023 1 92.62 228 ALA A O 1
ATOM 1865 N N . ALA A 1 229 ? 17.188 -29.953 -10.25 1 93.25 229 ALA A N 1
ATOM 1866 C CA . ALA A 1 229 ? 17.531 -30.359 -8.891 1 93.25 229 ALA A CA 1
ATOM 1867 C C . ALA A 1 229 ? 16.703 -29.594 -7.859 1 93.25 229 ALA A C 1
ATOM 1869 O O . ALA A 1 229 ? 16.234 -30.172 -6.879 1 93.25 229 ALA A O 1
ATOM 1870 N N . ALA A 1 230 ? 16.562 -28.297 -8.039 1 91.69 230 ALA A N 1
ATOM 1871 C CA . ALA A 1 230 ? 15.766 -27.469 -7.133 1 91.69 230 ALA A CA 1
ATOM 1872 C C . ALA A 1 230 ? 14.305 -27.906 -7.133 1 91.69 230 ALA A C 1
ATOM 1874 O O . ALA A 1 230 ? 13.68 -28 -6.074 1 91.69 230 ALA A O 1
ATOM 1875 N N . ALA A 1 231 ? 13.789 -28.234 -8.242 1 89.94 231 ALA A N 1
ATOM 1876 C CA . ALA A 1 231 ? 12.406 -28.688 -8.375 1 89.94 231 ALA A CA 1
ATOM 1877 C C . ALA A 1 231 ? 12.195 -30.016 -7.676 1 89.94 231 ALA A C 1
ATOM 1879 O O . ALA A 1 231 ? 11.227 -30.203 -6.934 1 89.94 231 ALA A O 1
ATOM 1880 N N . VAL A 1 232 ? 13.102 -30.891 -7.902 1 87.88 232 VAL A N 1
ATOM 1881 C CA . VAL A 1 232 ? 13.008 -32.219 -7.305 1 87.88 232 VAL A CA 1
ATOM 1882 C C . VAL A 1 232 ? 13.133 -32.125 -5.785 1 87.88 232 VAL A C 1
ATOM 1884 O O . VAL A 1 232 ? 12.398 -32.781 -5.047 1 87.88 232 VAL A O 1
ATOM 1887 N N . THR A 1 233 ? 14.094 -31.297 -5.375 1 85.81 233 THR A N 1
ATOM 1888 C CA . THR A 1 233 ? 14.258 -31.094 -3.939 1 85.81 233 THR A CA 1
ATOM 1889 C C . THR A 1 233 ? 12.984 -30.531 -3.322 1 85.81 233 THR A C 1
ATOM 1891 O O . THR A 1 233 ? 12.562 -30.969 -2.252 1 85.81 233 THR A O 1
ATOM 1894 N N . PHE A 1 234 ? 12.352 -29.625 -3.955 1 84.5 234 PHE A N 1
ATOM 1895 C CA . PHE A 1 234 ? 11.117 -29.031 -3.477 1 84.5 234 PHE A CA 1
ATOM 1896 C C . PHE A 1 234 ? 10.008 -30.078 -3.363 1 84.5 234 PHE A C 1
ATOM 1898 O O . PHE A 1 234 ? 9.328 -30.156 -2.338 1 84.5 234 PHE A O 1
ATOM 1905 N N . VAL A 1 235 ? 9.883 -30.922 -4.324 1 81.81 235 VAL A N 1
ATOM 1906 C CA . VAL A 1 235 ? 8.812 -31.906 -4.371 1 81.81 235 VAL A CA 1
ATOM 1907 C C . VAL A 1 235 ? 9.086 -33 -3.346 1 81.81 235 VAL A C 1
ATOM 1909 O O . VAL A 1 235 ? 8.156 -33.5 -2.711 1 81.81 235 VAL A O 1
ATOM 1912 N N . SER A 1 236 ? 10.352 -33.219 -3.143 1 81.31 236 SER A N 1
ATOM 1913 C CA . SER A 1 236 ? 10.727 -34.344 -2.279 1 81.31 236 SER A CA 1
ATOM 1914 C C . SER A 1 236 ? 10.664 -33.938 -0.808 1 81.31 236 SER A C 1
ATOM 1916 O O . SER A 1 236 ? 10.258 -34.75 0.039 1 81.31 236 SER A O 1
ATOM 1918 N N . LEU A 1 237 ? 11.102 -32.719 -0.452 1 73.75 237 LEU A N 1
ATOM 1919 C CA . LEU A 1 237 ? 11.234 -32.344 0.947 1 73.75 237 LEU A CA 1
ATOM 1920 C C . LEU A 1 237 ? 9.883 -31.891 1.517 1 73.75 237 LEU A C 1
ATOM 1922 O O . LEU A 1 237 ? 9.656 -32 2.723 1 73.75 237 LEU A O 1
ATOM 1926 N N . LYS A 1 238 ? 8.938 -31.719 0.794 1 68.5 238 LYS A N 1
ATOM 1927 C CA . LYS A 1 238 ? 7.625 -31.266 1.253 1 68.5 238 LYS A CA 1
ATOM 1928 C C . LYS A 1 238 ? 7.758 -30.359 2.477 1 68.5 238 LYS A C 1
ATOM 1930 O O . LYS A 1 238 ? 7.234 -30.672 3.547 1 68.5 238 LYS A O 1
ATOM 1935 N N . PRO A 1 239 ? 8.602 -29.219 2.494 1 60.5 239 PRO A N 1
ATOM 1936 C CA . PRO A 1 239 ? 9.086 -28.438 3.645 1 60.5 239 PRO A CA 1
ATOM 1937 C C . PRO A 1 239 ? 7.965 -28.016 4.586 1 60.5 239 PRO A C 1
ATOM 1939 O O . PRO A 1 239 ? 8.227 -27.5 5.672 1 60.5 239 PRO A O 1
ATOM 1942 N N . THR A 1 240 ? 6.688 -28.297 4.367 1 61.03 240 THR A N 1
ATOM 1943 C CA . THR A 1 240 ? 5.602 -27.656 5.102 1 61.03 240 THR A CA 1
ATOM 1944 C C . THR A 1 240 ? 5.68 -27.984 6.586 1 61.03 240 THR A C 1
ATOM 1946 O O . THR A 1 240 ? 5.266 -27.188 7.434 1 61.03 240 THR A O 1
ATOM 1949 N N . ASP A 1 241 ? 6.43 -29.062 6.965 1 60.66 241 ASP A N 1
ATOM 1950 C CA . ASP A 1 241 ? 6.301 -29.484 8.359 1 60.66 241 ASP A CA 1
ATOM 1951 C C . ASP A 1 241 ? 7.598 -29.234 9.125 1 60.66 241 ASP A C 1
ATOM 1953 O O . ASP A 1 241 ? 7.617 -29.281 10.359 1 60.66 241 ASP A O 1
ATOM 1957 N N . LEU A 1 242 ? 8.664 -28.797 8.422 1 59.62 242 LEU A N 1
ATOM 1958 C CA . LEU A 1 242 ? 9.961 -28.906 9.086 1 59.62 242 LEU A CA 1
ATOM 1959 C C . LEU A 1 242 ? 10.516 -27.516 9.406 1 59.62 242 LEU A C 1
ATOM 1961 O O . LEU A 1 242 ? 11.398 -27.375 10.258 1 59.62 242 LEU A O 1
ATOM 1965 N N . ILE A 1 243 ? 9.914 -26.609 8.828 1 74.25 243 ILE A N 1
ATOM 1966 C CA . ILE A 1 243 ? 10.555 -25.297 8.961 1 74.25 243 ILE A CA 1
ATOM 1967 C C . ILE A 1 243 ? 9.508 -24.25 9.305 1 74.25 243 ILE A C 1
ATOM 1969 O O . ILE A 1 243 ? 8.312 -24.438 9.047 1 74.25 243 ILE A O 1
ATOM 1973 N N . VAL A 1 244 ? 10.039 -23.281 10.008 1 80.69 244 VAL A N 1
ATOM 1974 C CA . VAL A 1 244 ? 9.117 -22.219 10.406 1 80.69 244 VAL A CA 1
ATOM 1975 C C . VAL A 1 244 ? 8.477 -21.594 9.172 1 80.69 244 VAL A C 1
ATOM 1977 O O . VAL A 1 244 ? 9.055 -21.625 8.078 1 80.69 244 VAL A O 1
ATOM 1980 N N . VAL A 1 245 ? 7.391 -21.078 9.305 1 84.19 245 VAL A N 1
ATOM 1981 C CA . VAL A 1 245 ? 6.449 -20.688 8.258 1 84.19 245 VAL A CA 1
ATOM 1982 C C . VAL A 1 245 ? 7.109 -19.703 7.301 1 84.19 245 VAL A C 1
ATOM 1984 O O . VAL A 1 245 ? 7.051 -19.875 6.082 1 84.19 245 VAL A O 1
ATOM 1987 N N . PRO A 1 246 ? 7.887 -18.719 7.816 1 85.31 246 PRO A N 1
ATOM 1988 C CA . PRO A 1 246 ? 8.492 -17.781 6.859 1 85.31 246 PRO A CA 1
ATOM 1989 C C . PRO A 1 246 ? 9.508 -18.469 5.941 1 85.31 246 PRO A C 1
ATOM 1991 O O . PRO A 1 246 ? 9.57 -18.156 4.75 1 85.31 246 PRO A O 1
ATOM 1994 N N . TRP A 1 247 ? 10.156 -19.359 6.469 1 84.94 247 TRP A N 1
ATOM 1995 C CA . TRP A 1 247 ? 11.148 -20.062 5.656 1 84.94 247 TRP A CA 1
ATOM 1996 C C . TRP A 1 247 ? 10.477 -21.031 4.684 1 84.94 247 TRP 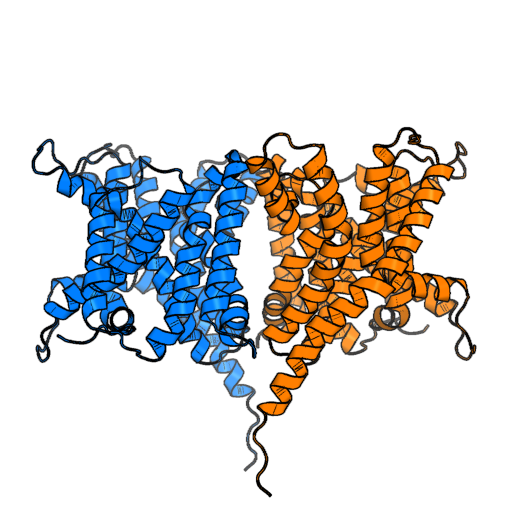A C 1
ATOM 1998 O O . TRP A 1 247 ? 10.961 -21.234 3.566 1 84.94 247 TRP A O 1
ATOM 2008 N N . ASN A 1 248 ? 9.445 -21.609 5.164 1 86.69 248 ASN A N 1
ATOM 2009 C CA . ASN A 1 248 ? 8.672 -22.469 4.273 1 86.69 248 ASN A CA 1
ATOM 2010 C C . ASN A 1 248 ? 8.172 -21.703 3.051 1 86.69 248 ASN A C 1
ATOM 2012 O O . ASN A 1 248 ? 8.211 -22.219 1.934 1 86.69 248 ASN A O 1
ATOM 2016 N N . ARG A 1 249 ? 7.727 -20.5 3.266 1 88.38 249 ARG A N 1
ATOM 2017 C CA . ARG A 1 249 ? 7.227 -19.688 2.17 1 88.38 249 ARG A CA 1
ATOM 2018 C C . ARG A 1 249 ? 8.344 -19.328 1.196 1 88.38 249 ARG A C 1
ATOM 2020 O O . ARG A 1 249 ? 8.133 -19.312 -0.018 1 88.38 249 ARG A O 1
ATOM 2027 N N . LEU A 1 250 ? 9.5 -19.094 1.715 1 87.62 250 LEU A N 1
ATOM 2028 C CA . LEU A 1 250 ? 10.641 -18.781 0.858 1 87.62 250 LEU A CA 1
ATOM 2029 C C . LEU A 1 250 ? 11.039 -20 0.029 1 87.62 250 LEU A C 1
ATOM 2031 O O . LEU A 1 250 ? 11.391 -19.875 -1.146 1 87.62 250 LEU A O 1
ATOM 2035 N N . PHE A 1 251 ? 10.938 -21.109 0.667 1 87.94 251 PHE A N 1
ATOM 2036 C CA . PHE A 1 251 ? 11.219 -22.344 -0.044 1 87.94 251 PHE A CA 1
ATOM 2037 C C . PHE A 1 251 ? 10.195 -22.594 -1.142 1 87.94 251 PHE A C 1
ATOM 2039 O O . PHE A 1 251 ? 10.539 -23.062 -2.229 1 87.94 251 PHE A O 1
ATOM 2046 N N . GLN A 1 252 ? 9.023 -22.312 -0.876 1 89.19 252 GLN A N 1
ATOM 2047 C CA . GLN A 1 252 ? 7.969 -22.438 -1.87 1 89.19 252 GLN A CA 1
ATOM 2048 C C . GLN A 1 252 ? 8.18 -21.484 -3.035 1 89.19 252 GLN A C 1
ATOM 2050 O O . GLN A 1 252 ? 7.887 -21.812 -4.184 1 89.19 252 GLN A O 1
ATOM 2055 N N . ALA A 1 253 ? 8.656 -20.328 -2.695 1 91.06 253 ALA A N 1
ATOM 2056 C CA . ALA A 1 253 ? 8.977 -19.359 -3.74 1 91.06 253 ALA A CA 1
ATOM 2057 C C . ALA A 1 253 ? 10.023 -19.906 -4.699 1 91.06 253 ALA A C 1
ATOM 2059 O O . ALA A 1 253 ? 9.852 -19.844 -5.918 1 91.06 253 ALA A O 1
ATOM 2060 N N . LEU A 1 254 ? 11.023 -20.484 -4.137 1 91.25 254 LEU A N 1
ATOM 2061 C CA . LEU A 1 254 ? 12.078 -21.078 -4.949 1 91.25 254 LEU A CA 1
ATOM 2062 C C . LEU A 1 254 ? 11.547 -22.266 -5.738 1 91.25 254 LEU A C 1
ATOM 2064 O O . LEU A 1 254 ? 11.93 -22.484 -6.891 1 91.25 254 LEU A O 1
ATOM 2068 N N . GLY A 1 255 ? 10.727 -22.969 -5.062 1 91.94 255 GLY A N 1
ATOM 2069 C CA . GLY A 1 255 ? 10.07 -24.078 -5.742 1 91.94 255 GLY A CA 1
ATOM 2070 C C . GLY A 1 255 ? 9.219 -23.641 -6.914 1 91.94 255 GLY A C 1
ATOM 2071 O O . GLY A 1 255 ? 9.289 -24.234 -7.996 1 91.94 255 GLY A O 1
ATOM 2072 N N . GLY A 1 256 ? 8.422 -22.562 -6.695 1 94.06 256 GLY A N 1
ATOM 2073 C CA . GLY A 1 256 ? 7.586 -22.047 -7.762 1 94.06 256 GLY A CA 1
ATOM 2074 C C . GLY A 1 256 ? 8.375 -21.594 -8.977 1 94.06 256 GLY A C 1
ATOM 2075 O O . GLY A 1 256 ? 7.98 -21.859 -10.117 1 94.06 256 GLY A O 1
ATOM 2076 N N . ILE A 1 257 ? 9.5 -21.016 -8.742 1 96.25 257 ILE A N 1
ATOM 2077 C CA . ILE A 1 257 ? 10.352 -20.516 -9.82 1 96.25 257 ILE A CA 1
ATOM 2078 C C . ILE A 1 257 ? 10.961 -21.703 -10.562 1 96.25 257 ILE A C 1
ATOM 2080 O O . ILE A 1 257 ? 10.898 -21.766 -11.797 1 96.25 257 ILE A O 1
ATOM 2084 N N . SER A 1 258 ? 11.539 -22.656 -9.82 1 96.31 258 SER A N 1
ATOM 2085 C CA . SER A 1 258 ? 12.203 -23.797 -10.43 1 96.31 258 SER A CA 1
ATOM 2086 C C . SER A 1 258 ? 11.203 -24.672 -11.18 1 96.31 258 SER A C 1
ATOM 2088 O O . SER A 1 258 ? 11.492 -25.156 -12.281 1 96.31 258 SER A O 1
ATOM 2090 N N . LEU A 1 259 ? 10.078 -24.812 -10.633 1 96.38 259 LEU A N 1
ATOM 2091 C CA . LEU A 1 259 ? 9.039 -25.625 -11.273 1 96.38 259 LEU A CA 1
ATOM 2092 C C . LEU A 1 259 ? 8.57 -24.969 -12.562 1 96.38 259 LEU A C 1
ATOM 2094 O O . LEU A 1 259 ? 8.266 -25.656 -13.539 1 96.38 259 LEU A O 1
ATOM 2098 N N . SER A 1 260 ? 8.422 -23.625 -12.547 1 97.75 260 SER A N 1
ATOM 2099 C CA . SER A 1 260 ? 8.031 -22.922 -13.766 1 97.75 260 SER A CA 1
ATOM 2100 C C . SER A 1 260 ? 8.953 -23.281 -14.93 1 97.75 260 SER A C 1
ATOM 2102 O O . SER A 1 260 ? 8.484 -23.625 -16.016 1 97.75 260 SER A O 1
ATOM 2104 N N . TYR A 1 261 ? 10.195 -23.297 -14.703 1 97.5 261 TYR A N 1
ATOM 2105 C CA . TYR A 1 261 ? 11.164 -23.562 -15.758 1 97.5 261 TYR A CA 1
ATOM 2106 C C . TYR A 1 261 ? 11.234 -25.062 -16.062 1 97.5 261 TYR A C 1
ATOM 2108 O O . TYR A 1 261 ? 11.367 -25.453 -17.234 1 97.5 261 TYR A O 1
ATOM 2116 N N . ALA A 1 262 ? 11.203 -25.891 -15.039 1 96.44 262 ALA A N 1
ATOM 2117 C CA . ALA A 1 262 ? 11.266 -27.344 -15.242 1 96.44 262 ALA A CA 1
ATOM 2118 C C . ALA A 1 262 ? 10.086 -27.828 -16.078 1 96.44 262 ALA A C 1
ATOM 2120 O O . ALA A 1 262 ? 10.258 -28.609 -17.016 1 96.44 262 ALA A O 1
ATOM 2121 N N . ILE A 1 263 ? 8.898 -27.359 -15.758 1 96.5 263 ILE A N 1
ATOM 2122 C CA . ILE A 1 263 ? 7.699 -27.766 -16.484 1 96.5 263 ILE A CA 1
ATOM 2123 C C . ILE A 1 263 ? 7.77 -27.266 -17.922 1 96.5 263 ILE A C 1
ATOM 2125 O O . ILE A 1 263 ? 7.441 -28 -18.859 1 96.5 263 ILE A O 1
ATOM 2129 N N . CYS A 1 264 ? 8.203 -26.078 -18.094 1 96.62 264 CYS A N 1
ATOM 2130 C CA . CYS A 1 264 ? 8.375 -25.547 -19.453 1 96.62 264 CYS A CA 1
ATOM 2131 C C . CYS A 1 264 ? 9.414 -26.359 -20.219 1 96.62 264 CYS A C 1
ATOM 2133 O O . CYS A 1 264 ? 9.273 -26.562 -21.422 1 96.62 264 CYS A O 1
ATOM 2135 N N . GLY A 1 265 ? 10.516 -26.781 -19.516 1 94.75 265 GLY A N 1
ATOM 2136 C CA . GLY A 1 265 ? 11.477 -27.688 -20.141 1 94.75 265 GLY A CA 1
ATOM 2137 C C . GLY A 1 265 ? 10.859 -28.984 -20.625 1 94.75 265 GLY A C 1
ATOM 2138 O O . GLY A 1 265 ? 11.164 -29.453 -21.719 1 94.75 265 GLY A O 1
ATOM 2139 N N . ILE A 1 266 ? 10 -29.516 -19.828 1 94.56 266 ILE A N 1
ATOM 2140 C CA . ILE A 1 266 ? 9.297 -30.75 -20.188 1 94.56 266 ILE A CA 1
ATOM 2141 C C . ILE A 1 266 ? 8.414 -30.5 -21.406 1 94.56 266 ILE A C 1
ATOM 2143 O O . ILE A 1 266 ? 8.398 -31.297 -22.344 1 94.56 266 ILE A O 1
ATOM 2147 N N . PHE A 1 267 ? 7.676 -29.359 -21.422 1 95.38 267 PHE A N 1
ATOM 2148 C CA . PHE A 1 267 ? 6.863 -29 -22.578 1 95.38 267 PHE A CA 1
ATOM 2149 C C . PHE A 1 267 ? 7.723 -28.906 -23.844 1 95.38 267 PHE A C 1
ATOM 2151 O O . PHE A 1 267 ? 7.316 -29.375 -24.906 1 95.38 267 PHE A O 1
ATOM 2158 N N . ALA A 1 268 ? 8.891 -28.359 -23.656 1 92.56 268 ALA A N 1
ATOM 2159 C CA . ALA A 1 268 ? 9.789 -28.188 -24.797 1 92.56 268 ALA A CA 1
ATOM 2160 C C . ALA A 1 268 ? 10.234 -29.531 -25.375 1 92.56 268 ALA A C 1
ATOM 2162 O O . ALA A 1 268 ? 10.422 -29.656 -26.578 1 92.56 268 ALA A O 1
ATOM 2163 N N . ILE A 1 269 ? 10.438 -30.484 -24.547 1 91.44 269 ILE A N 1
ATOM 2164 C CA . ILE A 1 269 ? 10.859 -31.812 -24.969 1 91.44 269 ILE A CA 1
ATOM 2165 C C . ILE A 1 269 ? 9.766 -32.469 -25.797 1 91.44 269 ILE A C 1
ATOM 2167 O O . ILE A 1 269 ? 10.047 -33.125 -26.797 1 91.44 269 ILE A O 1
ATOM 2171 N N . PHE A 1 270 ? 8.547 -32.156 -25.453 1 91.31 270 PHE A N 1
ATOM 2172 C CA . PHE A 1 270 ? 7.434 -32.844 -26.125 1 91.31 270 PHE A CA 1
ATOM 2173 C C . PHE A 1 270 ? 6.918 -32 -27.281 1 91.31 270 PHE A C 1
ATOM 2175 O O . PHE A 1 270 ? 6.16 -32.5 -28.125 1 91.31 270 PHE A O 1
ATOM 2182 N N . ASP A 1 271 ? 7.328 -30.75 -27.25 1 88.56 271 ASP A N 1
ATOM 2183 C CA . ASP A 1 271 ? 6.945 -29.859 -28.344 1 88.56 271 ASP A CA 1
ATOM 2184 C C . ASP A 1 271 ? 7.82 -30.094 -29.578 1 88.56 271 ASP A C 1
ATOM 2186 O O . ASP A 1 271 ? 8.953 -29.625 -29.641 1 88.56 271 ASP A O 1
ATOM 2190 N N . LYS A 1 272 ? 7.547 -30.984 -30.422 1 80.12 272 LYS A N 1
ATOM 2191 C CA . LYS A 1 272 ? 8.336 -31.344 -31.594 1 80.12 272 LYS A CA 1
ATOM 2192 C C . LYS A 1 272 ? 8.305 -30.219 -32.625 1 80.12 272 LYS A C 1
ATOM 2194 O O . LYS A 1 272 ? 7.246 -29.891 -33.156 1 80.12 272 LYS A O 1
ATOM 2199 N N . PRO A 1 273 ? 9.555 -29.734 -32.812 1 72.94 273 PRO A N 1
ATOM 2200 C CA . PRO A 1 273 ? 9.609 -28.688 -33.844 1 72.94 273 PRO A CA 1
ATOM 2201 C C . PRO A 1 273 ? 9.117 -29.188 -35.188 1 72.94 273 PRO A C 1
ATOM 2203 O O . PRO A 1 273 ? 9.477 -30.281 -35.625 1 72.94 273 PRO A O 1
ATOM 2206 N N . GLY A 1 274 ? 8.227 -28.5 -35.656 1 73.62 274 GLY A N 1
ATOM 2207 C CA . GLY A 1 274 ? 7.77 -28.859 -37 1 73.62 274 GLY A CA 1
ATOM 2208 C C . GLY A 1 274 ? 6.426 -29.578 -37 1 73.62 274 GLY A C 1
ATOM 2209 O O . GLY A 1 274 ? 5.793 -29.703 -38.031 1 73.62 274 GLY A O 1
ATOM 2210 N N . ALA A 1 275 ? 6.137 -30.141 -35.875 1 73.31 275 ALA A N 1
ATOM 2211 C CA . ALA A 1 275 ? 4.82 -30.766 -35.812 1 73.31 275 ALA A CA 1
ATOM 2212 C C . ALA A 1 275 ? 3.711 -29.734 -35.969 1 73.31 275 ALA A C 1
ATOM 2214 O O . ALA A 1 275 ? 3.822 -28.609 -35.5 1 73.31 275 ALA A O 1
ATOM 2215 N N . PRO A 1 276 ? 2.807 -30.078 -36.75 1 73.69 276 PRO A N 1
ATOM 2216 C CA . PRO A 1 276 ? 1.752 -29.109 -37.062 1 73.69 276 PRO A CA 1
ATOM 2217 C C . PRO A 1 276 ? 0.969 -28.688 -35.812 1 73.69 276 PRO A C 1
ATOM 2219 O O . PRO A 1 276 ? 0.513 -27.547 -35.719 1 73.69 276 PRO A O 1
ATOM 2222 N N . GLU A 1 277 ? 0.812 -29.734 -34.938 1 82.5 277 GLU A N 1
ATOM 2223 C CA . GLU A 1 277 ? 0.023 -29.406 -33.781 1 82.5 277 GLU A CA 1
ATOM 2224 C C . GLU A 1 277 ? 0.761 -29.781 -32.5 1 82.5 277 GLU A C 1
ATOM 2226 O O . GLU A 1 277 ? 1.526 -30.75 -32.469 1 82.5 277 GLU A O 1
ATOM 2231 N N . LYS A 1 278 ? 0.54 -29 -31.5 1 87.69 278 LYS A N 1
ATOM 2232 C CA . LYS A 1 278 ? 1.068 -29.328 -30.172 1 87.69 278 LYS A CA 1
ATOM 2233 C C . LYS A 1 278 ? 0.384 -30.562 -29.609 1 87.69 278 LYS A C 1
ATOM 2235 O O . LYS A 1 278 ? -0.73 -30.906 -30.016 1 87.69 278 LYS A O 1
ATOM 2240 N N . PRO A 1 279 ? 1.03 -31.234 -28.75 1 91.75 279 PRO A N 1
ATOM 2241 C CA . PRO A 1 279 ? 0.394 -32.375 -28.094 1 91.75 279 PRO A CA 1
ATOM 2242 C C . PRO A 1 279 ? -0.943 -32.031 -27.453 1 91.75 279 PRO A C 1
ATOM 2244 O O . PRO A 1 279 ? -1.116 -30.922 -26.953 1 91.75 279 PRO A O 1
ATOM 2247 N N . ALA A 1 280 ? -1.85 -33 -27.438 1 92.06 280 ALA A N 1
ATOM 2248 C CA . ALA A 1 280 ? -3.213 -32.781 -26.953 1 92.06 280 ALA A CA 1
ATOM 2249 C C . ALA A 1 280 ? -3.215 -32.281 -25.516 1 92.06 280 ALA A C 1
ATOM 2251 O O . ALA A 1 280 ? -4.008 -31.406 -25.172 1 92.06 280 ALA A O 1
ATOM 2252 N N . ALA A 1 281 ? -2.379 -32.812 -24.703 1 93.75 281 ALA A N 1
ATOM 2253 C CA . ALA A 1 281 ? -2.299 -32.406 -23.297 1 93.75 281 ALA A CA 1
ATOM 2254 C C . ALA A 1 281 ? -1.914 -30.922 -23.188 1 93.75 281 ALA A C 1
ATOM 2256 O O . ALA A 1 281 ? -2.463 -30.203 -22.359 1 93.75 281 ALA A O 1
ATOM 2257 N N . MET A 1 282 ? -1.003 -30.516 -23.922 1 95.12 282 MET A N 1
ATOM 2258 C CA . MET A 1 282 ? -0.552 -29.125 -23.906 1 95.12 282 MET A CA 1
ATOM 2259 C C . MET A 1 282 ? -1.638 -28.188 -24.422 1 95.12 282 MET A C 1
ATOM 2261 O O . MET A 1 282 ? -1.79 -27.078 -23.938 1 95.12 282 MET A O 1
ATOM 2265 N N . ARG A 1 283 ? -2.359 -28.656 -25.422 1 95.56 283 ARG A N 1
ATOM 2266 C CA . ARG A 1 283 ? -3.465 -27.859 -25.938 1 95.56 283 ARG A CA 1
ATOM 2267 C C . ARG A 1 283 ? -4.562 -27.688 -24.891 1 95.56 283 ARG A C 1
ATOM 2269 O O . ARG A 1 283 ? -5.121 -26.594 -24.75 1 95.56 283 ARG A O 1
ATOM 2276 N N . PHE A 1 284 ? -4.82 -28.75 -24.25 1 96.06 284 PHE A N 1
ATOM 2277 C CA . PHE A 1 284 ? -5.82 -28.688 -23.188 1 96.06 284 PHE A CA 1
ATOM 2278 C C . PHE A 1 284 ? -5.383 -27.75 -22.078 1 96.06 284 PHE A C 1
ATOM 2280 O O . PHE A 1 284 ? -6.168 -26.922 -21.625 1 96.06 284 PHE A O 1
ATOM 2287 N N . LEU A 1 285 ? -4.145 -27.906 -21.688 1 97.75 285 LEU A N 1
ATOM 2288 C CA . LEU A 1 285 ? -3.609 -27.031 -20.656 1 97.75 285 LEU A CA 1
ATOM 2289 C C . LEU A 1 285 ? -3.625 -25.578 -21.109 1 97.75 285 LEU A C 1
ATOM 2291 O O . LEU A 1 285 ? -3.932 -24.672 -20.312 1 97.75 285 LEU A O 1
ATOM 2295 N N . SER A 1 286 ? -3.285 -25.375 -22.328 1 97.56 286 SER A N 1
ATOM 2296 C CA . SER A 1 286 ? -3.312 -24.031 -22.875 1 97.56 286 SER A CA 1
ATOM 2297 C C . SER A 1 286 ? -4.727 -23.453 -22.875 1 97.56 286 SER A C 1
ATOM 2299 O O . SER A 1 286 ? -4.926 -22.266 -22.609 1 97.56 286 SER A O 1
ATOM 2301 N N . PHE A 1 287 ? -5.641 -24.344 -23.172 1 97.31 287 PHE A N 1
ATOM 2302 C CA . PHE A 1 287 ? -7.043 -23.938 -23.172 1 97.31 287 PHE A CA 1
ATOM 2303 C C . PHE A 1 287 ? -7.473 -23.5 -21.781 1 97.31 287 PHE A C 1
ATOM 2305 O O . PHE A 1 287 ? -8.008 -22.391 -21.609 1 97.31 287 PHE A O 1
ATOM 2312 N N . VAL A 1 288 ? -7.16 -24.234 -20.797 1 97.75 288 VAL A N 1
ATOM 2313 C CA . VAL A 1 288 ? -7.527 -23.938 -19.406 1 97.75 288 VAL A CA 1
ATOM 2314 C C . VAL A 1 288 ? -6.734 -22.75 -18.906 1 97.75 288 VAL A C 1
ATOM 2316 O O . VAL A 1 288 ? -7.246 -21.938 -18.125 1 97.75 288 VAL A O 1
ATOM 2319 N N . GLY A 1 289 ? -5.535 -22.656 -19.391 1 97.94 289 GLY A N 1
ATOM 2320 C CA . GLY A 1 289 ? -4.672 -21.547 -19 1 97.94 289 GLY A CA 1
ATOM 2321 C C . GLY A 1 289 ? -5.211 -20.188 -19.422 1 97.94 289 GLY A C 1
ATOM 2322 O O . GLY A 1 289 ? -4.891 -19.172 -18.812 1 97.94 289 GLY A O 1
ATOM 2323 N N . GLY A 1 290 ? -6.059 -20.203 -20.406 1 96.81 290 GLY A N 1
ATOM 2324 C CA . GLY A 1 290 ? -6.613 -18.969 -20.938 1 96.81 290 GLY A CA 1
ATOM 2325 C C . GLY A 1 290 ? -7.609 -18.312 -20.016 1 96.81 290 GLY A C 1
ATOM 2326 O O . GLY A 1 290 ? -7.922 -17.125 -20.172 1 96.81 290 GLY A O 1
ATOM 2327 N N . PHE A 1 291 ? -8.117 -19.062 -19.078 1 97.81 291 PHE A N 1
ATOM 2328 C CA . PHE A 1 291 ? -9.039 -18.516 -18.109 1 97.81 291 PHE A CA 1
ATOM 2329 C C . PHE A 1 291 ? -8.711 -19 -16.703 1 97.81 291 PHE A C 1
ATOM 2331 O O . PHE A 1 291 ? -9.602 -19.422 -15.961 1 97.81 291 PHE A O 1
ATOM 2338 N N . SER A 1 292 ? -7.398 -19 -16.391 1 98 292 SER A N 1
ATOM 2339 C CA . SER A 1 292 ? -6.906 -19.531 -15.117 1 98 292 SER A CA 1
ATOM 2340 C C . SER A 1 292 ? -7.414 -18.703 -13.945 1 98 292 SER A C 1
ATOM 2342 O O . SER A 1 292 ? -7.781 -19.25 -12.906 1 98 292 SER A O 1
ATOM 2344 N N . LEU A 1 293 ? -7.488 -17.344 -14.078 1 97.12 293 LEU A N 1
ATOM 2345 C CA . LEU A 1 293 ? -7.98 -16.516 -12.984 1 97.12 293 LEU A CA 1
ATOM 2346 C C . LEU A 1 293 ? -9.461 -16.781 -12.727 1 97.12 293 LEU A C 1
ATOM 2348 O O . LEU A 1 293 ? -9.883 -16.891 -11.57 1 97.12 293 LEU A O 1
ATOM 2352 N N . GLU A 1 294 ? -10.203 -16.859 -13.789 1 97.25 294 GLU A N 1
ATOM 2353 C CA . GLU A 1 294 ? -11.625 -17.172 -13.672 1 97.25 294 GLU A CA 1
ATOM 2354 C C . GLU A 1 294 ? -11.828 -18.516 -12.984 1 97.25 294 GLU A C 1
ATOM 2356 O O . GLU A 1 294 ? -12.703 -18.656 -12.125 1 97.25 294 GLU A O 1
ATOM 2361 N N . LEU A 1 295 ? -11.031 -19.422 -13.406 1 97.88 295 LEU A N 1
ATOM 2362 C CA . LEU A 1 295 ? -11.141 -20.75 -12.805 1 97.88 295 LEU A CA 1
ATOM 2363 C C . LEU A 1 295 ? -10.734 -20.719 -11.336 1 97.88 295 LEU A C 1
ATOM 2365 O O . LEU A 1 295 ? -11.328 -21.406 -10.508 1 97.88 295 LEU A O 1
ATOM 2369 N N . TYR A 1 296 ? -9.734 -20 -11 1 96.75 296 TYR A N 1
ATOM 2370 C CA . TYR A 1 296 ? -9.328 -19.812 -9.617 1 96.75 296 TYR A CA 1
ATOM 2371 C C . TYR A 1 296 ? -10.492 -19.328 -8.766 1 96.75 296 TYR A C 1
ATOM 2373 O O . TYR A 1 296 ? -10.742 -19.859 -7.676 1 96.75 296 TYR A O 1
ATOM 2381 N N . LEU A 1 297 ? -11.227 -18.375 -9.25 1 95 297 LEU A N 1
ATOM 2382 C CA . LEU A 1 297 ? -12.328 -17.766 -8.516 1 95 297 LEU A CA 1
ATOM 2383 C C . LEU A 1 297 ? -13.531 -18.703 -8.477 1 95 297 LEU A C 1
ATOM 2385 O O . LEU A 1 297 ? -14.164 -18.875 -7.43 1 95 297 LEU A O 1
ATOM 2389 N N . THR A 1 298 ? -13.82 -19.344 -9.578 1 95.06 298 THR A N 1
ATOM 2390 C CA . THR A 1 298 ? -15.008 -20.188 -9.656 1 95.06 298 THR A CA 1
ATOM 2391 C C . THR A 1 298 ? -14.844 -21.438 -8.797 1 95.06 298 THR A C 1
ATOM 2393 O O . THR A 1 298 ? -15.797 -21.906 -8.172 1 95.06 298 THR A O 1
ATOM 2396 N N . HIS A 1 299 ? -13.648 -22 -8.812 1 95 299 HIS A N 1
ATOM 2397 C CA . HIS A 1 299 ? -13.484 -23.25 -8.055 1 95 299 HIS A CA 1
ATOM 2398 C C . HIS A 1 299 ? -13.656 -23 -6.555 1 95 299 HIS A C 1
ATOM 2400 O O . HIS A 1 299 ? -14.242 -23.828 -5.848 1 95 299 HIS A O 1
ATOM 2406 N N . ILE A 1 300 ? -13.211 -21.891 -6.078 1 91.62 300 ILE A N 1
ATOM 2407 C CA . ILE A 1 300 ? -13.391 -21.547 -4.668 1 91.62 300 ILE A CA 1
ATOM 2408 C C . ILE A 1 300 ? -14.867 -21.297 -4.379 1 91.62 300 ILE A C 1
ATOM 2410 O O . ILE A 1 300 ? -15.406 -21.812 -3.395 1 91.62 300 ILE A O 1
ATOM 2414 N N . ALA A 1 301 ? -15.5 -20.547 -5.199 1 89.38 301 ALA A N 1
ATOM 2415 C CA . ALA A 1 301 ? -16.906 -20.219 -5.016 1 89.38 301 ALA A CA 1
ATOM 2416 C C . ALA A 1 301 ? -17.766 -21.484 -5.02 1 89.38 301 ALA A C 1
ATOM 2418 O O . ALA A 1 301 ? -18.609 -21.672 -4.137 1 89.38 301 ALA A O 1
ATOM 2419 N N . LEU A 1 302 ? -17.531 -22.359 -5.945 1 91.38 302 LEU A N 1
ATOM 2420 C CA . LEU A 1 302 ? -18.359 -23.547 -6.078 1 91.38 302 LEU A CA 1
ATOM 2421 C C . LEU A 1 302 ? -18.062 -24.547 -4.965 1 91.38 302 LEU A C 1
ATOM 2423 O O . LEU A 1 302 ? -18.953 -25.266 -4.508 1 91.38 302 LEU A O 1
ATOM 2427 N N . ASN A 1 303 ? -16.828 -24.578 -4.559 1 90.25 303 ASN A N 1
ATOM 2428 C CA . ASN A 1 303 ? -16.516 -25.422 -3.408 1 90.25 303 ASN A CA 1
ATOM 2429 C C . ASN A 1 303 ? -17.234 -24.953 -2.152 1 90.25 303 ASN A C 1
ATOM 2431 O O . ASN A 1 303 ? -17.703 -25.766 -1.354 1 90.25 303 ASN A O 1
ATOM 2435 N N . GLN A 1 304 ? -17.234 -23.672 -1.993 1 85.94 304 GLN A N 1
ATOM 2436 C CA . GLN A 1 304 ? -17.953 -23.109 -0.848 1 85.94 304 GLN A CA 1
ATOM 2437 C C . GLN A 1 304 ? -19.438 -23.422 -0.929 1 85.94 304 GLN A C 1
ATOM 2439 O O . GLN A 1 304 ? -20.062 -23.781 0.072 1 85.94 304 GLN A O 1
ATOM 2444 N N . ILE A 1 305 ? -20 -23.297 -2.059 1 85.94 305 ILE A N 1
ATOM 2445 C CA . ILE A 1 305 ? -21.422 -23.625 -2.258 1 85.94 305 ILE A CA 1
ATOM 2446 C C . ILE A 1 305 ? -21.656 -25.109 -1.985 1 85.94 305 ILE A C 1
ATOM 2448 O O . ILE A 1 305 ? -22.594 -25.469 -1.277 1 85.94 305 ILE A O 1
ATOM 2452 N N . TYR A 1 306 ? -20.797 -25.875 -2.539 1 88.88 306 TYR A N 1
ATOM 2453 C CA . TYR A 1 306 ? -20.891 -27.312 -2.361 1 88.88 306 TYR A CA 1
ATOM 2454 C C . TYR A 1 306 ? -20.859 -27.688 -0.884 1 88.88 306 TYR A C 1
ATOM 2456 O O . TYR A 1 306 ? -21.656 -28.516 -0.434 1 88.88 306 TYR A O 1
ATOM 2464 N N . SER A 1 307 ? -20.047 -27.062 -0.123 1 86.81 307 SER A N 1
ATOM 2465 C CA . SER A 1 307 ? -19.875 -27.375 1.29 1 86.81 307 SER A CA 1
ATOM 2466 C C . SER A 1 307 ? -21.141 -27.078 2.084 1 86.81 307 SER A C 1
ATOM 2468 O O . SER A 1 307 ? -21.344 -27.609 3.17 1 86.81 307 SER A O 1
ATOM 2470 N N . PHE A 1 308 ? -21.969 -26.266 1.539 1 82.81 308 PHE A N 1
ATOM 2471 C CA . PHE A 1 308 ? -23.188 -25.859 2.238 1 82.81 308 PHE A CA 1
ATOM 2472 C C . PHE A 1 308 ? -24.375 -26.719 1.79 1 82.81 308 PHE A C 1
ATOM 2474 O O . PHE A 1 308 ? -25.453 -26.641 2.381 1 82.81 308 PHE A O 1
ATOM 2481 N N . THR A 1 309 ? -24.188 -27.547 0.811 1 87.38 309 THR A N 1
ATOM 2482 C CA . THR A 1 309 ? -25.281 -28.359 0.304 1 87.38 309 THR A CA 1
ATOM 2483 C C . THR A 1 309 ? -25.359 -29.688 1.047 1 87.38 309 THR A C 1
ATOM 2485 O O . THR A 1 309 ? -24.359 -30.156 1.579 1 87.38 309 THR A O 1
ATOM 2488 N N . PRO A 1 310 ? -26.562 -30.25 1.046 1 90.56 310 PRO A N 1
ATOM 2489 C CA . PRO A 1 310 ? -26.703 -31.562 1.671 1 90.56 310 PRO A CA 1
ATOM 2490 C C . PRO A 1 310 ? -25.953 -32.656 0.925 1 90.56 310 PRO A C 1
ATOM 2492 O O . PRO A 1 310 ? -25.734 -33.75 1.465 1 90.56 310 PRO A O 1
ATOM 2495 N N . LEU A 1 311 ? -25.531 -32.375 -0.186 1 90.81 311 LEU A N 1
ATOM 2496 C CA . LEU A 1 311 ? -24.828 -33.344 -1.012 1 90.81 311 LEU A CA 1
ATOM 2497 C C . LEU A 1 311 ? -23.344 -33.406 -0.637 1 90.81 311 LEU A C 1
ATOM 2499 O O . LEU A 1 311 ? -22.609 -34.25 -1.142 1 90.81 311 LEU A O 1
ATOM 2503 N N . TYR A 1 312 ? -22.938 -32.531 0.181 1 91.44 312 TYR A N 1
ATOM 2504 C CA . TYR A 1 312 ? -21.531 -32.438 0.556 1 91.44 312 TYR A CA 1
ATOM 2505 C C . TYR A 1 312 ? -21.062 -33.719 1.234 1 91.44 312 TYR A C 1
ATOM 2507 O O . TYR A 1 312 ? -21.719 -34.219 2.164 1 91.44 312 TYR A O 1
ATOM 2515 N N . MET A 1 313 ? -20.016 -34.375 0.67 1 91.75 313 MET A N 1
ATOM 2516 C CA . MET A 1 313 ? -19.359 -35.562 1.238 1 91.75 313 MET A CA 1
ATOM 2517 C C . MET A 1 313 ? -17.859 -35.312 1.436 1 91.75 313 MET A C 1
ATOM 2519 O O . MET A 1 313 ? -17.094 -35.375 0.48 1 91.75 313 MET A O 1
ATOM 2523 N N . GLU A 1 314 ? -17.5 -35.125 2.682 1 89.62 314 GLU A N 1
ATOM 2524 C CA . GLU A 1 314 ? -16.094 -34.875 2.982 1 89.62 314 GLU A CA 1
ATOM 2525 C C . GLU A 1 314 ? -15.203 -36.031 2.543 1 89.62 314 GLU A C 1
ATOM 2527 O O . GLU A 1 314 ? -15.531 -37.188 2.781 1 89.62 314 GLU A O 1
ATOM 2532 N N . GLY A 1 315 ? -14.195 -35.719 1.837 1 90.75 315 GLY A N 1
ATOM 2533 C CA . GLY A 1 315 ? -13.203 -36.719 1.476 1 90.75 315 GLY A CA 1
ATOM 2534 C C . GLY A 1 315 ? -13.57 -37.5 0.231 1 90.75 315 GLY A C 1
ATOM 2535 O O . GLY A 1 315 ? -12.797 -38.312 -0.236 1 90.75 315 GLY A O 1
ATOM 2536 N N . ALA A 1 316 ? -14.734 -37.25 -0.284 1 91.75 316 ALA A N 1
ATOM 2537 C CA . ALA A 1 316 ? -15.18 -37.969 -1.466 1 91.75 316 ALA A CA 1
ATOM 2538 C C . ALA A 1 316 ? -14.602 -37.344 -2.74 1 91.75 316 ALA A C 1
ATOM 2540 O O . ALA A 1 316 ? -14.867 -36.188 -3.047 1 91.75 316 ALA A O 1
ATOM 2541 N N . LEU A 1 317 ? -13.906 -38.156 -3.465 1 92.56 317 LEU A N 1
ATOM 2542 C CA . LEU A 1 317 ? -13.195 -37.688 -4.648 1 92.56 317 LEU A CA 1
ATOM 2543 C C . LEU A 1 317 ? -14.172 -37.406 -5.781 1 92.56 317 LEU A C 1
ATOM 2545 O O . LEU A 1 317 ? -14.062 -36.344 -6.438 1 92.56 317 LEU A O 1
ATOM 2549 N N . LEU A 1 318 ? -15.094 -38.281 -6.027 1 92.75 318 LEU A N 1
ATOM 2550 C CA . LEU A 1 318 ? -15.953 -38.156 -7.199 1 92.75 318 LEU A CA 1
ATOM 2551 C C . LEU A 1 318 ? -16.812 -36.906 -7.129 1 92.75 318 LEU A C 1
ATOM 2553 O O . LEU A 1 318 ? -16.844 -36.125 -8.078 1 92.75 318 LEU A O 1
ATOM 2557 N N . PRO A 1 319 ? -17.5 -36.688 -6.012 1 93.75 319 PRO A N 1
ATOM 2558 C CA . PRO A 1 319 ? -18.234 -35.406 -5.914 1 93.75 319 PRO A CA 1
ATOM 2559 C C . PRO A 1 319 ? -17.344 -34.188 -6.102 1 93.75 319 PRO A C 1
ATOM 2561 O O . PRO A 1 319 ? -17.75 -33.219 -6.727 1 93.75 319 PRO A O 1
ATOM 2564 N N . TYR A 1 320 ? -16.188 -34.25 -5.582 1 93.5 320 TYR A N 1
ATOM 2565 C CA . TYR A 1 320 ? -15.266 -33.125 -5.738 1 93.5 320 TYR A CA 1
ATOM 2566 C C . TYR A 1 320 ? -14.922 -32.906 -7.207 1 93.5 320 TYR A C 1
ATOM 2568 O O . TYR A 1 320 ? -14.867 -31.75 -7.668 1 93.5 320 TYR A O 1
ATOM 2576 N N . LEU A 1 321 ? -14.672 -33.969 -7.898 1 94.62 321 LEU A N 1
ATOM 2577 C CA . LEU A 1 321 ? -14.32 -33.875 -9.312 1 94.62 321 LEU A CA 1
ATOM 2578 C C . LEU A 1 321 ? -15.477 -33.281 -10.117 1 94.62 321 LEU A C 1
ATOM 2580 O O . LEU A 1 321 ? -15.258 -32.531 -11.086 1 94.62 321 LEU A O 1
ATOM 2584 N N . VAL A 1 322 ? -16.641 -33.625 -9.688 1 95.62 322 VAL A N 1
ATOM 2585 C CA . VAL A 1 322 ? -17.828 -33.062 -10.344 1 95.62 322 VAL A CA 1
ATOM 2586 C C . VAL A 1 322 ? -17.875 -31.547 -10.133 1 95.62 322 VAL A C 1
ATOM 2588 O O . VAL A 1 322 ? -18.109 -30.781 -11.07 1 95.62 322 VAL A O 1
ATOM 2591 N N . VAL A 1 323 ? -17.641 -31.156 -8.914 1 95.5 323 VAL A N 1
ATOM 2592 C CA . VAL A 1 323 ? -17.625 -29.734 -8.586 1 95.5 323 VAL A CA 1
ATOM 2593 C C . VAL A 1 323 ? -16.5 -29.031 -9.344 1 95.5 323 VAL A C 1
ATOM 2595 O O . VAL A 1 323 ? -16.672 -27.938 -9.859 1 95.5 323 VAL A O 1
ATOM 2598 N N . ALA A 1 324 ? -15.359 -29.672 -9.422 1 96.31 324 ALA A N 1
ATOM 2599 C CA . ALA A 1 324 ? -14.211 -29.125 -10.141 1 96.31 324 ALA A CA 1
ATOM 2600 C C . ALA A 1 324 ? -14.523 -28.953 -11.625 1 96.31 324 ALA A C 1
ATOM 2602 O O . ALA A 1 324 ? -14.172 -27.938 -12.227 1 96.31 324 ALA A O 1
ATOM 2603 N N . ALA A 1 325 ? -15.133 -29.969 -12.18 1 97.06 325 ALA A N 1
ATOM 2604 C CA . ALA A 1 325 ? -15.523 -29.906 -13.586 1 97.06 325 ALA A CA 1
ATOM 2605 C C . ALA A 1 325 ? -16.531 -28.766 -13.82 1 97.06 325 ALA A C 1
ATOM 2607 O O . ALA A 1 325 ? -16.422 -28.031 -14.805 1 97.06 325 ALA A O 1
ATOM 2608 N N . ALA A 1 326 ? -17.453 -28.656 -12.945 1 97.12 326 ALA A N 1
ATOM 2609 C CA . ALA A 1 326 ? -18.422 -27.578 -13.023 1 97.12 326 ALA A CA 1
ATOM 2610 C C . ALA A 1 326 ? -17.734 -26.219 -12.945 1 97.12 326 ALA A C 1
ATOM 2612 O O . ALA A 1 326 ? -18.141 -25.266 -13.617 1 97.12 326 ALA A O 1
ATOM 2613 N N . ALA A 1 327 ? -16.703 -26.141 -12.156 1 97.19 327 ALA A N 1
ATOM 2614 C CA . ALA A 1 327 ? -15.953 -24.891 -12 1 97.19 327 ALA A CA 1
ATOM 2615 C C . ALA A 1 327 ? -15.258 -24.516 -13.305 1 97.19 327 ALA A C 1
ATOM 2617 O O . ALA A 1 327 ? -15.211 -23.344 -13.672 1 97.19 327 ALA A O 1
ATOM 2618 N N . VAL A 1 328 ? -14.695 -25.5 -13.953 1 97.62 328 VAL A N 1
ATOM 2619 C CA . VAL A 1 328 ? -14.039 -25.266 -15.234 1 97.62 328 VAL A CA 1
ATOM 2620 C C . VAL A 1 328 ? -15.047 -24.703 -16.234 1 97.62 328 VAL A C 1
ATOM 2622 O O . VAL A 1 328 ? -14.781 -23.719 -16.906 1 97.62 328 VAL A O 1
ATOM 2625 N N . PHE A 1 329 ? -16.172 -25.312 -16.281 1 97.69 329 PHE A N 1
ATOM 2626 C CA . PHE A 1 329 ? -17.203 -24.906 -17.219 1 97.69 329 PHE A CA 1
ATOM 2627 C C . PHE A 1 329 ? -17.734 -23.516 -16.859 1 97.69 329 PHE A C 1
ATOM 2629 O O . PHE A 1 329 ? -17.969 -22.688 -17.75 1 97.69 329 PHE A O 1
ATOM 2636 N N . ALA A 1 330 ? -17.953 -23.281 -15.633 1 96.5 330 ALA A N 1
ATOM 2637 C CA . ALA A 1 330 ? -18.422 -21.984 -15.18 1 96.5 330 ALA A CA 1
ATOM 2638 C C . ALA A 1 330 ? -17.406 -20.891 -15.492 1 96.5 330 ALA A C 1
ATOM 2640 O O . ALA A 1 330 ? -17.781 -19.781 -15.883 1 96.5 330 ALA A O 1
ATOM 2641 N N . ALA A 1 331 ? -16.156 -21.219 -15.281 1 97.88 331 ALA A N 1
ATOM 2642 C CA . ALA A 1 331 ? -15.094 -20.266 -15.562 1 97.88 331 ALA A CA 1
ATOM 2643 C C . ALA A 1 331 ? -15.055 -19.906 -17.047 1 97.88 331 ALA A C 1
ATOM 2645 O O . ALA A 1 331 ? -14.961 -18.734 -17.406 1 97.88 331 ALA A O 1
ATOM 2646 N N . TRP A 1 332 ? -15.125 -20.953 -17.828 1 97.75 332 TRP A N 1
ATOM 2647 C CA . TRP A 1 332 ? -15.117 -20.75 -19.266 1 97.75 332 TRP A CA 1
ATOM 2648 C C . TRP A 1 332 ? -16.328 -19.922 -19.703 1 97.75 332 TRP A C 1
ATOM 2650 O O . TRP A 1 332 ? -16.188 -18.984 -20.5 1 97.75 332 TRP A O 1
ATOM 2660 N N . GLY A 1 333 ? -17.5 -20.266 -19.25 1 97.44 333 GLY A N 1
ATOM 2661 C CA . GLY A 1 333 ? -18.703 -19.531 -19.562 1 97.44 333 GLY A CA 1
ATOM 2662 C C . GLY A 1 333 ? -18.672 -18.078 -19.125 1 97.44 333 GLY A C 1
ATOM 2663 O O . GLY A 1 333 ? -19.047 -17.172 -19.875 1 97.44 333 GLY A O 1
ATOM 2664 N N . ALA A 1 334 ? -18.234 -17.844 -17.891 1 96.12 334 ALA A N 1
ATOM 2665 C CA . ALA A 1 334 ? -18.141 -16.484 -17.375 1 96.12 334 ALA A CA 1
ATOM 2666 C C . ALA A 1 334 ? -17.172 -15.648 -18.203 1 96.12 334 ALA A C 1
ATOM 2668 O O . ALA A 1 334 ? -17.438 -14.469 -18.469 1 96.12 334 ALA A O 1
ATOM 2669 N N . ARG A 1 335 ? -16.078 -16.281 -18.578 1 96.75 335 ARG A N 1
ATOM 2670 C CA . ARG A 1 335 ? -15.078 -15.578 -19.375 1 96.75 335 ARG A CA 1
ATOM 2671 C C . ARG A 1 335 ? -15.656 -15.172 -20.734 1 96.75 335 ARG A C 1
ATOM 2673 O O . ARG A 1 335 ? -15.578 -14 -21.109 1 96.75 335 ARG A O 1
ATOM 2680 N N . GLU A 1 336 ? -16.312 -16.094 -21.391 1 96.88 336 GLU A N 1
ATOM 2681 C CA . GLU A 1 336 ? -16.75 -15.891 -22.781 1 96.88 336 GLU A CA 1
ATOM 2682 C C . GLU A 1 336 ? -17.969 -14.984 -22.844 1 96.88 336 GLU A C 1
ATOM 2684 O O . GLU A 1 336 ? -18.094 -14.164 -23.766 1 96.88 336 GLU A O 1
ATOM 2689 N N . TYR A 1 337 ? -18.781 -15.039 -21.891 1 96.44 337 TYR A N 1
ATOM 2690 C CA . TYR A 1 337 ? -20.078 -14.422 -22.078 1 96.44 337 TYR A CA 1
ATOM 2691 C C . TYR A 1 337 ? -20.234 -13.195 -21.188 1 96.44 337 TYR A C 1
ATOM 2693 O O . TYR A 1 337 ? -21.141 -12.383 -21.391 1 96.44 337 TYR A O 1
ATOM 2701 N N . ALA A 1 338 ? -19.391 -13.008 -20.281 1 95.81 338 ALA A N 1
ATOM 2702 C CA . ALA A 1 338 ? -19.562 -11.867 -19.391 1 95.81 338 ALA A CA 1
ATOM 2703 C C . ALA A 1 338 ? -18.25 -11.078 -19.25 1 95.81 338 ALA A C 1
ATOM 2705 O O . ALA A 1 338 ? -18.188 -9.906 -19.609 1 95.81 338 ALA A O 1
ATOM 2706 N N . ILE A 1 339 ? -17.219 -11.703 -18.906 1 96.62 339 ILE A N 1
ATOM 2707 C CA . ILE A 1 339 ? -15.977 -11.031 -18.516 1 96.62 339 ILE A CA 1
ATOM 2708 C C . ILE A 1 339 ? -15.32 -10.398 -19.734 1 96.62 339 ILE A C 1
ATOM 2710 O O . ILE A 1 339 ? -14.953 -9.227 -19.719 1 96.62 339 ILE A O 1
ATOM 2714 N N . GLU A 1 340 ? -15.172 -11.164 -20.781 1 96.5 340 GLU A N 1
ATOM 2715 C CA . GLU A 1 340 ? -14.516 -10.641 -21.969 1 96.5 340 GLU A CA 1
ATOM 2716 C C . GLU A 1 340 ? -15.305 -9.484 -22.578 1 96.5 340 GLU A C 1
ATOM 2718 O O . GLU A 1 340 ? -14.734 -8.438 -22.891 1 96.5 340 GLU A O 1
ATOM 2723 N N . PRO A 1 341 ? -16.609 -9.586 -22.75 1 96 341 PRO A N 1
ATOM 2724 C CA . PRO A 1 341 ? -17.375 -8.461 -23.297 1 96 341 PRO A CA 1
ATOM 2725 C C . PRO A 1 341 ? -17.297 -7.211 -22.422 1 96 341 PRO A C 1
ATOM 2727 O O . PRO A 1 341 ? -17.125 -6.102 -22.938 1 96 341 PRO A O 1
ATOM 2730 N N . VAL A 1 342 ? -17.359 -7.387 -21.188 1 95.19 342 VAL A N 1
ATOM 2731 C CA . VAL A 1 342 ? -17.328 -6.25 -20.266 1 95.19 342 VAL A CA 1
ATOM 2732 C C . VAL A 1 342 ? -15.938 -5.613 -20.281 1 95.19 342 VAL A C 1
ATOM 2734 O O . VAL A 1 342 ? -15.812 -4.387 -20.297 1 95.19 342 VAL A O 1
ATOM 2737 N N . SER A 1 343 ? -14.938 -6.43 -20.234 1 95.31 343 SER A N 1
ATOM 2738 C CA . SER A 1 343 ? -13.562 -5.934 -20.266 1 95.31 343 SER A CA 1
ATOM 2739 C C . SER A 1 343 ? -13.289 -5.129 -21.531 1 95.31 343 SER A C 1
ATOM 2741 O O . SER A 1 343 ? -12.688 -4.055 -21.469 1 95.31 343 SER A O 1
ATOM 2743 N N . LYS A 1 344 ? -13.773 -5.672 -22.672 1 94.12 344 LYS A N 1
ATOM 2744 C CA . LYS A 1 344 ? -13.602 -4.977 -23.938 1 94.12 344 LYS A CA 1
ATOM 2745 C C . LYS A 1 344 ? -14.328 -3.637 -23.938 1 94.12 344 LYS A C 1
ATOM 2747 O O . LYS A 1 344 ? -13.812 -2.639 -24.438 1 94.12 344 LYS A O 1
ATOM 2752 N N . TRP A 1 345 ? -15.445 -3.654 -23.422 1 92.75 345 TRP A N 1
ATOM 2753 C CA . TRP A 1 345 ? -16.234 -2.434 -23.328 1 92.75 345 TRP A CA 1
ATOM 2754 C C . TRP A 1 345 ? -15.539 -1.39 -22.469 1 92.75 345 TRP A C 1
ATOM 2756 O O . TRP A 1 345 ? -15.484 -0.211 -22.828 1 92.75 345 TRP A O 1
ATOM 2766 N N . MET A 1 346 ? -14.977 -1.74 -21.422 1 90.31 346 MET A N 1
ATOM 2767 C CA . MET A 1 346 ? -14.32 -0.833 -20.484 1 90.31 346 MET A CA 1
ATOM 2768 C C . MET A 1 346 ? -13.023 -0.284 -21.062 1 90.31 346 MET A C 1
ATOM 2770 O O . MET A 1 346 ? -12.648 0.857 -20.797 1 90.31 346 MET A O 1
ATOM 2774 N N . LEU A 1 347 ? -12.383 -1.073 -21.859 1 90.12 347 LEU A N 1
ATOM 2775 C CA . LEU A 1 347 ? -11.086 -0.683 -22.391 1 90.12 347 LEU A CA 1
ATOM 2776 C C . LEU A 1 347 ? -11.234 0.034 -23.719 1 90.12 347 LEU A C 1
ATOM 2778 O O . LEU A 1 347 ? -10.352 0.781 -24.141 1 90.12 347 LEU A O 1
ATOM 2782 N N . SER A 1 348 ? -12.227 -0.296 -24.641 1 80.38 348 SER A N 1
ATOM 2783 C CA . SER A 1 348 ? -12.469 0.353 -25.922 1 80.38 348 SER A CA 1
ATOM 2784 C C . SER A 1 348 ? -12.906 1.802 -25.734 1 80.38 348 SER A C 1
ATOM 2786 O O . SER A 1 348 ? -12.547 2.674 -26.531 1 80.38 348 SER A O 1
ATOM 2788 N N . LYS A 1 349 ? -13.75 2.162 -24.984 1 59 349 LYS A N 1
ATOM 2789 C CA . LYS A 1 349 ? -14.273 3.52 -24.844 1 59 349 LYS A CA 1
ATOM 2790 C C . LYS A 1 349 ? -13.141 4.52 -24.594 1 59 349 LYS A C 1
ATOM 2792 O O . LYS A 1 349 ? -13.266 5.699 -24.938 1 59 349 LYS A O 1
ATOM 2797 N N . GLU A 1 350 ? -12.039 4.242 -24.156 1 57.47 350 GLU A N 1
ATOM 2798 C CA . GLU A 1 350 ? -10.961 5.184 -23.859 1 57.47 350 GLU A CA 1
ATOM 2799 C C . GLU A 1 350 ? -10.062 5.371 -25.078 1 57.47 350 GLU A C 1
ATOM 2801 O O . GLU A 1 350 ? -9.508 6.457 -25.281 1 57.47 350 GLU A O 1
ATOM 2806 N N . ASP A 1 351 ? -9.797 4.383 -25.969 1 54.31 351 ASP A N 1
ATOM 2807 C CA . ASP A 1 351 ? -8.992 4.543 -27.188 1 54.31 351 ASP A CA 1
ATOM 2808 C C . ASP A 1 351 ? -9.648 5.523 -28.156 1 54.31 351 ASP A C 1
ATOM 2810 O O . ASP A 1 351 ? -8.961 6.281 -28.844 1 54.31 351 ASP A O 1
ATOM 2814 N N . GLY A 1 352 ? -10.812 5.609 -28.266 1 46.62 352 GLY A N 1
ATOM 2815 C CA . GLY A 1 352 ? -11.461 6.586 -29.125 1 46.62 352 GLY A CA 1
ATOM 2816 C C . GLY A 1 352 ? -11.352 8.008 -28.594 1 46.62 352 GLY A C 1
ATOM 2817 O O . GLY A 1 352 ? -11.219 8.953 -29.375 1 46.62 352 GLY A O 1
ATOM 2818 N N . ALA A 1 353 ? -11.25 8.094 -27.484 1 47.84 353 ALA A N 1
ATOM 2819 C CA . ALA A 1 353 ? -11.164 9.445 -26.922 1 47.84 353 ALA A CA 1
ATOM 2820 C C . ALA A 1 353 ? -9.758 10.016 -27.094 1 47.84 353 ALA A C 1
ATOM 2822 O O . ALA A 1 353 ? -9.578 11.219 -27.266 1 47.84 353 ALA A O 1
ATOM 2823 N N . HIS A 1 354 ? -8.711 9.305 -27.062 1 50.28 354 HIS A N 1
ATOM 2824 C CA . HIS A 1 354 ? -7.332 9.719 -27.297 1 50.28 354 HIS A CA 1
ATOM 2825 C C . HIS A 1 354 ? -7.086 10.008 -28.781 1 50.28 354 HIS A C 1
ATOM 2827 O O . HIS A 1 354 ? -6.27 10.867 -29.109 1 50.28 354 HIS A O 1
ATOM 2833 N N . ARG A 1 355 ? -7.672 9.312 -29.75 1 47.09 355 ARG A N 1
ATOM 2834 C CA . ARG A 1 355 ? -7.543 9.625 -31.156 1 47.09 355 ARG A CA 1
ATOM 2835 C C . ARG A 1 355 ? -8.102 11.016 -31.469 1 47.09 355 ARG A C 1
ATOM 2837 O O . ARG A 1 355 ? -7.586 11.719 -32.344 1 47.09 355 ARG A O 1
ATOM 2844 N N . ASP A 1 356 ? -8.977 11.406 -30.875 1 38.59 356 ASP A N 1
ATOM 2845 C CA . ASP A 1 356 ? -9.609 12.68 -31.188 1 38.59 356 ASP A CA 1
ATOM 2846 C C . ASP A 1 356 ? -8.852 13.844 -30.547 1 38.59 356 ASP A C 1
ATOM 2848 O O . ASP A 1 356 ? -9.078 15.008 -30.875 1 38.59 356 ASP A O 1
ATOM 2852 N N . ARG A 1 357 ? -8.023 13.609 -29.672 1 40.59 357 ARG A N 1
ATOM 2853 C CA . ARG A 1 357 ? -7.254 14.703 -29.078 1 40.59 357 ARG A CA 1
ATOM 2854 C C . ARG A 1 357 ? -5.879 14.82 -29.719 1 40.59 357 ARG A C 1
ATOM 2856 O O . ARG A 1 357 ? -5.059 15.641 -29.312 1 40.59 357 ARG A O 1
ATOM 2863 N N . ALA A 1 358 ? -5.418 14.031 -30.609 1 42.62 358 ALA A N 1
ATOM 2864 C CA . ALA A 1 358 ? -4.219 14.281 -31.391 1 42.62 358 ALA A CA 1
ATOM 2865 C C . ALA A 1 358 ? -4.391 15.523 -32.281 1 42.62 358 ALA A C 1
ATOM 2867 O O . ALA A 1 358 ? -5.438 15.711 -32.875 1 42.62 358 ALA A O 1
ATOM 2868 N N . PRO A 1 359 ? -3.52 16.484 -32.156 1 39.78 359 PRO A N 1
ATOM 2869 C CA . PRO A 1 359 ? -3.662 17.672 -33 1 39.78 359 PRO A CA 1
ATOM 2870 C C . PRO A 1 359 ? -3.84 17.328 -34.469 1 39.78 359 PRO A C 1
ATOM 2872 O O . PRO A 1 359 ? -3.15 16.438 -35 1 39.78 359 PRO A O 1
ATOM 2875 N N . ARG A 1 360 ? -4.941 17.625 -35.094 1 39.06 360 ARG A N 1
ATOM 2876 C CA . ARG A 1 360 ? -5.062 17.594 -36.562 1 39.06 360 ARG A CA 1
ATOM 2877 C C . ARG A 1 360 ? -3.881 18.297 -37.219 1 39.06 360 ARG A C 1
ATOM 2879 O O . ARG A 1 360 ? -3.607 19.453 -36.938 1 39.06 360 ARG A O 1
ATOM 2886 N N . ARG A 1 361 ? -2.977 17.594 -37.75 1 33.56 361 ARG A N 1
ATOM 2887 C CA . ARG A 1 361 ? -2.023 18.203 -38.656 1 33.56 361 ARG A CA 1
ATOM 2888 C C . ARG A 1 361 ? -2.744 19.016 -39.75 1 33.56 361 ARG A C 1
ATOM 2890 O O . ARG A 1 361 ? -3.65 18.516 -40.406 1 33.56 361 ARG A O 1
ATOM 2897 N N . ARG A 1 362 ? -2.727 20.297 -39.562 1 30.84 362 ARG A N 1
ATOM 2898 C CA . ARG A 1 362 ? -3.066 21.109 -40.719 1 30.84 362 ARG A CA 1
ATOM 2899 C C . ARG A 1 362 ? -2.391 20.578 -41.969 1 30.84 362 ARG A C 1
ATOM 2901 O O . ARG A 1 362 ? -1.22 20.203 -41.938 1 30.84 362 ARG A O 1
ATOM 2908 N N . PRO A 1 363 ? -3.271 20.562 -43.125 1 28.38 363 PRO A N 1
ATOM 2909 C CA . PRO A 1 363 ? -2.561 20.328 -44.375 1 28.38 363 PRO A CA 1
ATOM 2910 C C . PRO A 1 363 ? -1.452 21.344 -44.625 1 28.38 363 PRO A C 1
ATOM 2912 O O . PRO A 1 363 ? -1.557 22.5 -44.219 1 28.38 363 PRO A O 1
ATOM 2915 N N . MET B 1 1 ? -14.703 43.312 -2.189 1 75.5 1 MET B N 1
ATOM 2916 C CA . MET B 1 1 ? -13.805 42.469 -1.4 1 75.5 1 MET B CA 1
ATOM 2917 C C . MET B 1 1 ? -12.891 41.656 -2.305 1 75.5 1 MET B C 1
ATOM 2919 O O . MET B 1 1 ? -13.25 41.344 -3.441 1 75.5 1 MET B O 1
ATOM 2923 N N . LYS B 1 2 ? -11.758 41.438 -1.89 1 86.44 2 LYS B N 1
ATOM 2924 C CA . LYS B 1 2 ? -10.766 40.719 -2.678 1 86.44 2 LYS B CA 1
ATOM 2925 C C . LYS B 1 2 ? -11.195 39.281 -2.912 1 86.44 2 LYS B C 1
ATOM 2927 O O . LYS B 1 2 ? -11.766 38.656 -2.021 1 86.44 2 LYS B O 1
ATOM 2932 N N . PRO B 1 3 ? -10.961 38.844 -4.004 1 93.75 3 PRO B N 1
ATOM 2933 C CA . PRO B 1 3 ? -11.32 37.469 -4.305 1 93.75 3 PRO B CA 1
ATOM 2934 C C . PRO B 1 3 ? -10.555 36.469 -3.441 1 93.75 3 PRO B C 1
ATOM 2936 O O . PRO B 1 3 ? -9.5 36.781 -2.898 1 93.75 3 PRO B O 1
ATOM 2939 N N . PHE B 1 4 ? -11.141 35.312 -3.301 1 94.62 4 PHE B N 1
ATOM 2940 C CA . PHE B 1 4 ? -10.516 34.188 -2.58 1 94.62 4 PHE B CA 1
ATOM 2941 C C . PHE B 1 4 ? -9.492 33.5 -3.463 1 94.62 4 PHE B C 1
ATOM 2943 O O . PHE B 1 4 ? -9.867 32.719 -4.359 1 94.62 4 PHE B O 1
ATOM 2950 N N . ARG B 1 5 ? -8.258 33.75 -3.17 1 95 5 ARG B N 1
ATOM 2951 C CA . ARG B 1 5 ? -7.176 33.125 -3.928 1 95 5 ARG B CA 1
ATOM 2952 C C . ARG B 1 5 ? -6.797 31.766 -3.324 1 95 5 ARG B C 1
ATOM 2954 O O . ARG B 1 5 ? -6.375 31.688 -2.168 1 95 5 ARG B O 1
ATOM 2961 N N . LEU B 1 6 ? -6.824 30.719 -4.109 1 96.19 6 LEU B N 1
ATOM 2962 C CA . LEU B 1 6 ? -6.504 29.375 -3.609 1 96.19 6 LEU B CA 1
ATOM 2963 C C . LEU B 1 6 ? -5.012 29.25 -3.314 1 96.19 6 LEU B C 1
ATOM 2965 O O . LEU B 1 6 ? -4.609 28.469 -2.463 1 96.19 6 LEU B O 1
ATOM 2969 N N . ASP B 1 7 ? -4.156 30.062 -3.961 1 97.25 7 ASP B N 1
ATOM 2970 C CA . ASP B 1 7 ? -2.709 29.922 -3.838 1 97.25 7 ASP B CA 1
ATOM 2971 C C . ASP B 1 7 ? -2.193 30.625 -2.584 1 97.25 7 ASP B C 1
ATOM 2973 O O . ASP B 1 7 ? -0.984 30.656 -2.346 1 97.25 7 ASP B O 1
ATOM 2977 N N . ILE B 1 8 ? -3.094 31.188 -1.792 1 96.69 8 ILE B N 1
ATOM 2978 C CA . ILE B 1 8 ? -2.686 31.875 -0.57 1 96.69 8 ILE B CA 1
ATOM 2979 C C . ILE B 1 8 ? -1.976 30.891 0.36 1 96.69 8 ILE B C 1
ATOM 2981 O O . ILE B 1 8 ? -1.071 31.266 1.104 1 96.69 8 ILE B O 1
ATOM 2985 N N . VAL B 1 9 ? -2.369 29.594 0.306 1 97.19 9 VAL B N 1
ATOM 2986 C CA . VAL B 1 9 ? -1.751 28.578 1.151 1 97.19 9 VAL B CA 1
ATOM 2987 C C . VAL B 1 9 ? -0.319 28.312 0.688 1 97.19 9 VAL B C 1
ATOM 2989 O O . VAL B 1 9 ? 0.535 27.922 1.483 1 97.19 9 VAL B O 1
ATOM 2992 N N . SER B 1 10 ? -0.071 28.5 -0.604 1 96.81 10 SER B N 1
ATOM 2993 C CA . SER B 1 10 ? 1.29 28.406 -1.118 1 96.81 10 SER B CA 1
ATOM 2994 C C . SER B 1 10 ? 2.119 29.625 -0.747 1 96.81 10 SER B C 1
ATOM 2996 O O . SER B 1 10 ? 3.303 29.5 -0.427 1 96.81 10 SER B O 1
ATOM 2998 N N . THR B 1 11 ? 1.511 30.797 -0.71 1 94.75 11 THR B N 1
ATOM 2999 C CA . THR B 1 11 ? 2.172 32.062 -0.39 1 94.75 11 THR B CA 1
ATOM 3000 C C . THR B 1 11 ? 2.633 32.062 1.064 1 94.75 11 THR B C 1
ATOM 3002 O O . THR B 1 11 ? 3.734 32.531 1.366 1 94.75 11 THR B O 1
ATOM 3005 N N . TYR B 1 12 ? 1.811 31.562 1.907 1 96.75 12 TYR B N 1
ATOM 3006 C CA . TYR B 1 12 ? 2.105 31.609 3.334 1 96.75 12 TYR B CA 1
ATOM 3007 C C . TYR B 1 12 ? 2.355 30.219 3.887 1 96.75 12 TYR B C 1
ATOM 3009 O O . TYR B 1 12 ? 2.01 29.922 5.031 1 96.75 12 TYR B O 1
ATOM 3017 N N . ARG B 1 13 ? 2.877 29.312 3.074 1 97.44 13 ARG B N 1
ATOM 3018 C CA . ARG B 1 13 ? 3.086 27.922 3.441 1 97.44 13 ARG B CA 1
ATOM 3019 C C . ARG B 1 13 ? 4 27.797 4.656 1 97.44 13 ARG B C 1
ATOM 3021 O O . ARG B 1 13 ? 3.699 27.062 5.598 1 97.44 13 ARG B O 1
ATOM 3028 N N . ALA B 1 14 ? 5.078 28.578 4.684 1 97.19 14 ALA B N 1
ATOM 3029 C CA . ALA B 1 14 ? 6.094 28.453 5.73 1 97.19 14 ALA B CA 1
ATOM 3030 C C . ALA B 1 14 ? 5.527 28.844 7.094 1 97.19 14 ALA B C 1
ATOM 3032 O O . ALA B 1 14 ? 5.621 28.078 8.055 1 97.19 14 ALA B O 1
ATOM 3033 N N . PRO B 1 15 ? 4.953 30.047 7.176 1 97.81 15 PRO B N 1
ATOM 3034 C CA . PRO B 1 15 ? 4.391 30.375 8.484 1 97.81 15 PRO B CA 1
ATOM 3035 C C . PRO B 1 15 ? 3.217 29.469 8.867 1 97.81 15 PRO B C 1
ATOM 3037 O O . PRO B 1 15 ? 2.99 29.203 10.047 1 97.81 15 PRO B O 1
ATOM 3040 N N . LEU B 1 16 ? 2.459 28.969 7.93 1 98.31 16 LEU B N 1
ATOM 3041 C CA . LEU B 1 16 ? 1.378 28.031 8.219 1 98.31 16 LEU B CA 1
ATOM 3042 C C . LEU B 1 16 ? 1.922 26.734 8.828 1 98.31 16 LEU B C 1
ATOM 3044 O O . LEU B 1 16 ? 1.354 26.219 9.781 1 98.31 16 LEU B O 1
ATOM 3048 N N . TYR B 1 17 ? 3.041 26.234 8.289 1 98.5 17 TYR B N 1
ATOM 3049 C CA . TYR B 1 17 ? 3.705 25.062 8.859 1 98.5 17 TYR B CA 1
ATOM 3050 C C . TYR B 1 17 ? 4.129 25.328 10.305 1 98.5 17 TYR B C 1
ATOM 3052 O O . TYR B 1 17 ? 3.959 24.469 11.172 1 98.5 17 TYR B O 1
ATOM 3060 N N . GLY B 1 18 ? 4.688 26.531 10.445 1 98.56 18 GLY B N 1
ATOM 3061 C CA . GLY B 1 18 ? 5.125 26.906 11.781 1 98.56 18 GLY B CA 1
ATOM 3062 C C . GLY B 1 18 ? 3.998 26.922 12.797 1 98.56 18 GLY B C 1
ATOM 3063 O O . GLY B 1 18 ? 4.141 26.406 13.898 1 98.56 18 GLY B O 1
ATOM 3064 N N . PHE B 1 19 ? 2.941 27.531 12.367 1 98 19 PHE B N 1
ATOM 3065 C CA . PHE B 1 19 ? 1.775 27.594 13.242 1 98 19 PHE B CA 1
ATOM 3066 C C . PHE B 1 19 ? 1.282 26.188 13.578 1 98 19 PHE B C 1
ATOM 3068 O O . PHE B 1 19 ? 1.032 25.875 14.75 1 98 19 PHE B O 1
ATOM 3075 N N . ALA B 1 20 ? 1.139 25.344 12.602 1 98.06 20 ALA B N 1
ATOM 3076 C CA . ALA B 1 20 ? 0.589 24 12.773 1 98.06 20 ALA B CA 1
ATOM 3077 C C . ALA B 1 20 ? 1.466 23.172 13.695 1 98.06 20 ALA B C 1
ATOM 3079 O O . ALA B 1 20 ? 0.962 22.5 14.609 1 98.06 20 ALA B O 1
ATO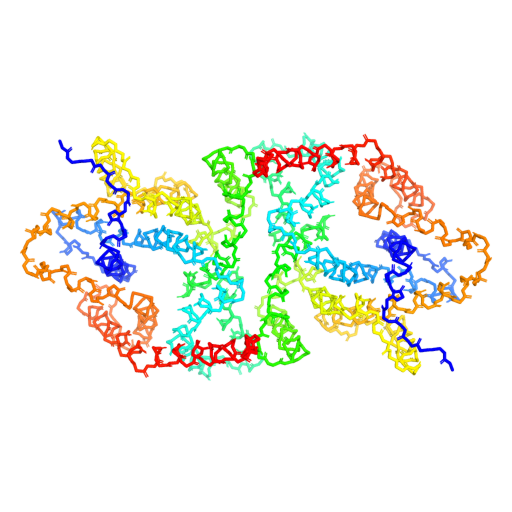M 3080 N N . ILE B 1 21 ? 2.77 23.188 13.523 1 98.44 21 ILE B N 1
ATOM 3081 C CA . ILE B 1 21 ? 3.65 22.328 14.305 1 98.44 21 ILE B CA 1
ATOM 3082 C C . ILE B 1 21 ? 3.68 22.797 15.758 1 98.44 21 ILE B C 1
ATOM 3084 O O . ILE B 1 21 ? 3.703 21.984 16.688 1 98.44 21 ILE B O 1
ATOM 3088 N N . LEU B 1 22 ? 3.707 24.109 15.953 1 97.69 22 LEU B N 1
ATOM 3089 C CA . LEU B 1 22 ? 3.705 24.609 17.328 1 97.69 22 LEU B CA 1
ATOM 3090 C C . LEU B 1 22 ? 2.393 24.281 18.031 1 97.69 22 LEU B C 1
ATOM 3092 O O . LEU B 1 22 ? 2.381 23.984 19.219 1 97.69 22 LEU B O 1
ATOM 3096 N N . TRP B 1 23 ? 1.339 24.375 17.25 1 96.88 23 TRP B N 1
ATOM 3097 C CA . TRP B 1 23 ? 0.036 24 17.797 1 96.88 23 TRP B CA 1
ATOM 3098 C C . TRP B 1 23 ? 0.014 22.531 18.188 1 96.88 23 TRP B C 1
ATOM 3100 O O . TRP B 1 23 ? -0.545 22.172 19.219 1 96.88 23 TRP B O 1
ATOM 3110 N N . ILE B 1 24 ? 0.608 21.656 17.422 1 97.06 24 ILE B N 1
ATOM 3111 C CA . ILE B 1 24 ? 0.71 20.234 17.703 1 97.06 24 ILE B CA 1
ATOM 3112 C C . ILE B 1 24 ? 1.542 20.016 18.969 1 97.06 24 ILE B C 1
ATOM 3114 O O . ILE B 1 24 ? 1.168 19.234 19.844 1 97.06 24 ILE B O 1
ATOM 3118 N N . VAL B 1 25 ? 2.639 20.734 19.094 1 96.56 25 VAL B N 1
ATOM 3119 C CA . VAL B 1 25 ? 3.52 20.609 20.25 1 96.56 25 VAL B CA 1
ATOM 3120 C C . VAL B 1 25 ? 2.762 21 21.516 1 96.56 25 VAL B C 1
ATOM 3122 O O . VAL B 1 25 ? 2.818 20.281 22.516 1 96.56 25 VAL B O 1
ATOM 3125 N N . ILE B 1 26 ? 2.041 22.078 21.422 1 94.06 26 ILE B N 1
ATOM 3126 C CA . ILE B 1 26 ? 1.286 22.562 22.578 1 94.06 26 ILE B CA 1
ATOM 3127 C C . ILE B 1 26 ? 0.157 21.578 22.906 1 94.06 26 ILE B C 1
ATOM 3129 O O . ILE B 1 26 ? -0.163 21.359 24.078 1 94.06 26 ILE B O 1
ATOM 3133 N N . TYR B 1 27 ? -0.458 21.078 21.922 1 93.69 27 TYR B N 1
ATOM 3134 C CA . TYR B 1 27 ? -1.512 20.078 22.078 1 93.69 27 TYR B CA 1
ATOM 3135 C C . TYR B 1 27 ? -1.021 18.891 22.906 1 93.69 27 TYR B C 1
ATOM 3137 O O . TYR B 1 27 ? -1.766 18.359 23.734 1 93.69 27 TYR B O 1
ATOM 3145 N N . HIS B 1 28 ? 0.189 18.438 22.734 1 93.62 28 HIS B N 1
ATOM 3146 C CA . HIS B 1 28 ? 0.722 17.281 23.438 1 93.62 28 HIS B CA 1
ATOM 3147 C C . HIS B 1 28 ? 0.933 17.594 24.922 1 93.62 28 HIS B C 1
ATOM 3149 O O . HIS B 1 28 ? 0.986 16.688 25.75 1 93.62 28 HIS B O 1
ATOM 3155 N N . ALA B 1 29 ? 0.973 18.906 25.266 1 90.88 29 ALA B N 1
ATOM 3156 C CA . ALA B 1 29 ? 0.961 19.297 26.672 1 90.88 29 ALA B CA 1
ATOM 3157 C C . ALA B 1 29 ? -0.376 18.953 27.328 1 90.88 29 ALA B C 1
ATOM 3159 O O . ALA B 1 29 ? -0.422 18.562 28.5 1 90.88 29 ALA B O 1
ATOM 3160 N N . THR B 1 30 ? -1.396 19.125 26.516 1 89.44 30 THR B N 1
ATOM 3161 C CA . THR B 1 30 ? -2.723 18.797 27.031 1 89.44 30 THR B CA 1
ATOM 3162 C C . THR B 1 30 ? -2.863 17.297 27.281 1 89.44 30 THR B C 1
ATOM 3164 O O . THR B 1 30 ? -3.518 16.875 28.234 1 89.44 30 THR B O 1
ATOM 3167 N N . ILE B 1 31 ? -2.252 16.547 26.422 1 86.12 31 ILE B N 1
ATOM 3168 C CA . ILE B 1 31 ? -2.266 15.094 26.578 1 86.12 31 ILE B CA 1
ATOM 3169 C C . ILE B 1 31 ? -1.51 14.703 27.844 1 86.12 31 ILE B C 1
ATOM 3171 O O . ILE B 1 31 ? -1.888 13.758 28.531 1 86.12 31 ILE B O 1
ATOM 3175 N N . ASP B 1 32 ? -0.512 15.5 28.203 1 86.31 32 ASP B N 1
ATOM 3176 C CA . ASP B 1 32 ? 0.256 15.297 29.422 1 86.31 32 ASP B CA 1
ATOM 3177 C C . ASP B 1 32 ? -0.421 15.969 30.609 1 86.31 32 ASP B C 1
ATOM 3179 O O . ASP B 1 32 ? 0.23 16.266 31.625 1 86.31 32 ASP B O 1
ATOM 3183 N N . SER B 1 33 ? -1.654 16.391 30.453 1 87.5 33 SER B N 1
ATOM 3184 C CA . SER B 1 33 ? -2.553 16.828 31.531 1 87.5 33 SER B CA 1
ATOM 3185 C C . SER B 1 33 ? -2.252 18.25 31.953 1 87.5 33 SER B C 1
ATOM 3187 O O . SER B 1 33 ? -2.574 18.656 33.062 1 87.5 33 SER B O 1
ATOM 3189 N N . VAL B 1 34 ? -1.534 18.969 31.156 1 89.12 34 VAL B N 1
ATOM 3190 C CA . VAL B 1 34 ? -1.412 20.406 31.422 1 89.12 34 VAL B CA 1
ATOM 3191 C C . VAL B 1 34 ? -2.77 21.078 31.234 1 89.12 34 VAL B C 1
ATOM 3193 O O . VAL B 1 34 ? -3.443 20.875 30.219 1 89.12 34 VAL B O 1
ATOM 3196 N N . ASP B 1 35 ? -3.148 21.781 32.219 1 89.81 35 ASP B N 1
ATOM 3197 C CA . ASP B 1 35 ? -4.434 22.469 32.156 1 89.81 35 ASP B CA 1
ATOM 3198 C C . ASP B 1 35 ? -4.258 23.938 31.75 1 89.81 35 ASP B C 1
ATOM 3200 O O . ASP B 1 35 ? -3.922 24.781 32.594 1 89.81 35 ASP B O 1
ATOM 3204 N N . PHE B 1 36 ? -4.66 24.328 30.625 1 90.19 36 PHE B N 1
ATOM 3205 C CA . PHE B 1 36 ? -4.434 25.656 30.078 1 90.19 36 PHE B CA 1
ATOM 3206 C C . PHE B 1 36 ? -5.527 26.609 30.531 1 90.19 36 PHE B C 1
ATOM 3208 O O . PHE B 1 36 ? -5.52 27.797 30.156 1 90.19 36 PHE B O 1
ATOM 3215 N N . SER B 1 37 ? -6.457 26.078 31.266 1 89.62 37 SER B N 1
ATOM 3216 C CA . SER B 1 37 ? -7.395 27 31.906 1 89.62 37 SER B CA 1
ATOM 3217 C C . SER B 1 37 ? -6.789 27.594 33.188 1 89.62 37 SER B C 1
ATOM 3219 O O . SER B 1 37 ? -7.297 28.594 33.719 1 89.62 37 SER B O 1
ATOM 3221 N N . PHE B 1 38 ? -5.762 26.953 33.656 1 90.38 38 PHE B N 1
ATOM 3222 C CA . PHE B 1 38 ? -5.09 27.359 34.875 1 90.38 38 PHE B CA 1
ATOM 3223 C C . PHE B 1 38 ? -6.082 27.453 36.031 1 90.38 38 PHE B C 1
ATOM 3225 O O . PHE B 1 38 ? -5.953 28.312 36.906 1 90.38 38 PHE B O 1
ATOM 3232 N N . GLY B 1 39 ? -7.121 26.703 35.906 1 88.62 39 GLY B N 1
ATOM 3233 C CA . GLY B 1 39 ? -8.164 26.703 36.906 1 88.62 39 GLY B CA 1
ATOM 3234 C C . GLY B 1 39 ? -9.109 27.875 36.781 1 88.62 39 GLY B C 1
ATOM 3235 O O . GLY B 1 39 ? -9.992 28.062 37.625 1 88.62 39 GLY B O 1
ATOM 3236 N N . ILE B 1 40 ? -9.023 28.641 35.75 1 92.62 40 ILE B N 1
ATOM 3237 C CA . ILE B 1 40 ? -9.828 29.844 35.531 1 92.62 40 ILE B CA 1
ATOM 3238 C C . ILE B 1 40 ? -10.906 29.562 34.5 1 92.62 40 ILE B C 1
ATOM 3240 O O . ILE B 1 40 ? -10.602 29.219 33.344 1 92.62 40 ILE B O 1
ATOM 3244 N N . GLU B 1 41 ? -12.156 29.75 34.844 1 90.19 41 GLU B N 1
ATOM 3245 C CA . GLU B 1 41 ? -13.305 29.438 33.969 1 90.19 41 GLU B CA 1
ATOM 3246 C C . GLU B 1 41 ? -13.258 30.25 32.688 1 90.19 41 GLU B C 1
ATOM 3248 O O . GLU B 1 41 ? -13.602 29.734 31.609 1 90.19 41 GLU B O 1
ATOM 3253 N N . GLN B 1 42 ? -12.828 31.469 32.875 1 90.19 42 GLN B N 1
ATOM 3254 C CA . GLN B 1 42 ? -12.805 32.375 31.734 1 90.19 42 GLN B CA 1
ATOM 3255 C C . GLN B 1 42 ? -11.766 31.938 30.703 1 90.19 42 GLN B C 1
ATOM 3257 O O . GLN B 1 42 ? -11.773 32.406 29.562 1 90.19 42 GLN B O 1
ATOM 3262 N N . LEU B 1 43 ? -10.906 30.938 31.031 1 90 43 LEU B N 1
ATOM 3263 C CA . LEU B 1 43 ? -9.844 30.5 30.125 1 90 43 LEU B CA 1
ATOM 3264 C C . LEU B 1 43 ? -10.148 29.125 29.547 1 90 43 LEU B C 1
ATOM 3266 O O . LEU B 1 43 ? -9.297 28.516 28.891 1 90 43 LEU B O 1
ATOM 3270 N N . LEU B 1 44 ? -11.383 28.734 29.688 1 86.44 44 LEU B N 1
ATOM 3271 C CA . LEU B 1 44 ? -11.789 27.438 29.172 1 86.44 44 LEU B CA 1
ATOM 3272 C C . LEU B 1 44 ? -11.719 27.406 27.656 1 86.44 44 LEU B C 1
ATOM 3274 O O . LEU B 1 44 ? -11.406 26.375 27.062 1 86.44 44 LEU B O 1
ATOM 3278 N N . TRP B 1 45 ? -12.055 28.562 27.141 1 83.81 45 TRP B N 1
ATOM 3279 C CA . TRP B 1 45 ? -11.969 28.641 25.672 1 83.81 45 TRP B CA 1
ATOM 3280 C C . TRP B 1 45 ? -10.531 28.453 25.203 1 83.81 45 TRP B C 1
ATOM 3282 O O . TRP B 1 45 ? -10.289 27.844 24.172 1 83.81 45 TRP B O 1
ATOM 3292 N N . PHE B 1 46 ? -9.602 28.969 25.953 1 87.38 46 PHE B N 1
ATOM 3293 C CA . PHE B 1 46 ? -8.188 28.828 25.625 1 87.38 46 PHE B CA 1
ATOM 3294 C C . PHE B 1 46 ? -7.746 27.375 25.75 1 87.38 46 PHE B C 1
ATOM 3296 O O . PHE B 1 46 ? -7.047 26.859 24.891 1 87.38 46 PHE B O 1
ATOM 3303 N N . LYS B 1 47 ? -8.18 26.75 26.766 1 88.5 47 LYS B N 1
ATOM 3304 C CA . LYS B 1 47 ? -7.941 25.312 26.953 1 88.5 47 LYS B CA 1
ATOM 3305 C C . LYS B 1 47 ? -8.484 24.531 25.766 1 88.5 47 LYS B C 1
ATOM 3307 O O . LYS B 1 47 ? -7.809 23.625 25.25 1 88.5 47 LYS B O 1
ATOM 3312 N N . GLY B 1 48 ? -9.641 24.922 25.344 1 86.31 48 GLY B N 1
ATOM 3313 C CA . GLY B 1 48 ? -10.266 24.25 24.219 1 86.31 48 GLY B CA 1
ATOM 3314 C C . GLY B 1 48 ? -9.461 24.375 22.938 1 86.31 48 GLY B C 1
ATOM 3315 O O . GLY B 1 48 ? -9.32 23.406 22.203 1 86.31 48 GLY B O 1
ATOM 3316 N N . ILE B 1 49 ? -8.953 25.516 22.688 1 88 49 ILE B N 1
ATOM 3317 C CA . ILE B 1 49 ? -8.164 25.766 21.484 1 88 49 ILE B CA 1
ATOM 3318 C C . ILE B 1 49 ? -6.895 24.906 21.516 1 88 49 ILE B C 1
ATOM 3320 O O . ILE B 1 49 ? -6.5 24.328 20.516 1 88 49 ILE B O 1
ATOM 3324 N N . MET B 1 50 ? -6.305 24.844 22.672 1 89.69 50 MET B N 1
ATOM 3325 C CA . MET B 1 50 ? -5.078 24.062 22.812 1 89.69 50 MET B CA 1
ATOM 3326 C C . MET B 1 50 ? -5.352 22.578 22.625 1 89.69 50 MET B C 1
ATOM 3328 O O . MET B 1 50 ? -4.5 21.844 22.109 1 89.69 50 MET B O 1
ATOM 3332 N N . GLU B 1 51 ? -6.539 22.188 22.891 1 88.94 51 GLU B N 1
ATOM 3333 C CA . GLU B 1 51 ? -6.934 20.797 22.781 1 88.94 51 GLU B CA 1
ATOM 3334 C C . GLU B 1 51 ? -7.254 20.406 21.344 1 88.94 51 GLU B C 1
ATOM 3336 O O . GLU B 1 51 ? -7.367 19.234 21.016 1 88.94 51 GLU B O 1
ATOM 3341 N N . LEU B 1 52 ? -7.301 21.391 20.484 1 88.81 52 LEU B N 1
ATOM 3342 C CA . LEU B 1 52 ? -7.594 21.156 19.078 1 88.81 52 LEU B CA 1
ATOM 3343 C C . LEU B 1 52 ? -6.312 21.125 18.25 1 88.81 52 LEU B C 1
ATOM 3345 O O . LEU B 1 52 ? -6.363 21.078 17.031 1 88.81 52 LEU B O 1
ATOM 3349 N N . GLY B 1 53 ? -5.211 21.125 18.906 1 91.25 53 GLY B N 1
ATOM 3350 C CA . GLY B 1 53 ? -3.928 21.219 18.219 1 91.25 53 GLY B CA 1
ATOM 3351 C C . GLY B 1 53 ? -3.658 20.047 17.297 1 91.25 53 GLY B C 1
ATOM 3352 O O . GLY B 1 53 ? -2.828 20.156 16.391 1 91.25 53 GLY B O 1
ATOM 3353 N N . ASN B 1 54 ? -4.414 18.984 17.438 1 91.06 54 ASN B N 1
ATOM 3354 C CA . ASN B 1 54 ? -4.273 17.828 16.547 1 91.06 54 ASN B CA 1
ATOM 3355 C C . ASN B 1 54 ? -4.734 18.172 15.133 1 91.06 54 ASN B C 1
ATOM 3357 O O . ASN B 1 54 ? -4.395 17.453 14.18 1 91.06 54 ASN B O 1
ATOM 3361 N N . ALA B 1 55 ? -5.438 19.266 15.016 1 92.56 55 ALA B N 1
ATOM 3362 C CA . ALA B 1 55 ? -5.867 19.703 13.695 1 92.56 55 ALA B CA 1
ATOM 3363 C C . ALA B 1 55 ? -4.672 20.141 12.844 1 92.56 55 ALA B C 1
ATOM 3365 O O . ALA B 1 55 ? -4.762 20.188 11.617 1 92.56 55 ALA B O 1
ATOM 3366 N N . GLY B 1 56 ? -3.602 20.469 13.492 1 96.5 56 GLY B N 1
ATOM 3367 C CA . GLY B 1 56 ? -2.379 20.766 12.766 1 96.5 56 GLY B CA 1
ATOM 3368 C C . GLY B 1 56 ? -1.934 19.641 11.852 1 96.5 56 GLY B C 1
ATOM 3369 O O . GLY B 1 56 ? -1.347 19.891 10.797 1 96.5 56 GLY B O 1
ATOM 3370 N N . VAL B 1 57 ? -2.207 18.453 12.195 1 97.12 57 VAL B N 1
ATOM 3371 C CA . VAL B 1 57 ? -1.854 17.297 11.383 1 97.12 57 VAL B CA 1
ATOM 3372 C C . VAL B 1 57 ? -2.672 17.297 10.094 1 97.12 57 VAL B C 1
ATOM 3374 O O . VAL B 1 57 ? -2.16 16.953 9.023 1 97.12 57 VAL B O 1
ATOM 3377 N N . ASP B 1 58 ? -3.879 17.688 10.211 1 97.25 58 ASP B N 1
ATOM 3378 C CA . ASP B 1 58 ? -4.727 17.766 9.023 1 97.25 58 ASP B CA 1
ATOM 3379 C C . ASP B 1 58 ? -4.25 18.875 8.086 1 97.25 58 ASP B C 1
ATOM 3381 O O . ASP B 1 58 ? -4.336 18.75 6.867 1 97.25 58 ASP B O 1
ATOM 3385 N N . VAL B 1 59 ? -3.777 19.953 8.664 1 98.06 59 VAL B N 1
ATOM 3386 C CA . VAL B 1 59 ? -3.188 21.016 7.867 1 98.06 59 VAL B CA 1
ATOM 3387 C C . VAL B 1 59 ? -1.979 20.484 7.102 1 98.06 59 VAL B C 1
ATOM 3389 O O . VAL B 1 59 ? -1.837 20.719 5.902 1 98.06 59 VAL B O 1
ATOM 3392 N N . PHE B 1 60 ? -1.169 19.719 7.801 1 98.56 60 PHE B N 1
ATOM 3393 C CA . PHE B 1 60 ? 0.026 19.156 7.191 1 98.56 60 PHE B CA 1
ATOM 3394 C C . PHE B 1 60 ? -0.344 18.203 6.055 1 98.56 60 PHE B C 1
ATOM 3396 O O . PHE B 1 60 ? 0.276 18.234 4.988 1 98.56 60 PHE B O 1
ATOM 3403 N N . LEU B 1 61 ? -1.323 17.375 6.289 1 98.56 61 LEU B N 1
ATOM 3404 C CA . LEU B 1 61 ? -1.717 16.391 5.281 1 98.56 61 LEU B CA 1
ATOM 3405 C C . LEU B 1 61 ? -2.328 17.078 4.066 1 98.56 61 LEU B C 1
ATOM 3407 O O . LEU B 1 61 ? -2.064 16.672 2.928 1 98.56 61 LEU B O 1
ATOM 3411 N N . PHE B 1 62 ? -3.146 18.141 4.34 1 98.62 62 PHE B N 1
ATOM 3412 C CA . PHE B 1 62 ? -3.717 18.922 3.254 1 98.62 62 PHE B CA 1
ATOM 3413 C C . PHE B 1 62 ? -2.617 19.547 2.396 1 98.62 62 PHE B C 1
ATOM 3415 O O . PHE B 1 62 ? -2.613 19.375 1.174 1 98.62 62 PHE B O 1
ATOM 3422 N N . LEU B 1 63 ? -1.64 20.109 3.01 1 98.5 63 LEU B N 1
ATOM 3423 C CA . LEU B 1 63 ? -0.562 20.797 2.305 1 98.5 63 LEU B CA 1
ATOM 3424 C C . LEU B 1 63 ? 0.363 19.797 1.62 1 98.5 63 LEU B C 1
ATOM 3426 O O . LEU B 1 63 ? 0.925 20.094 0.562 1 98.5 63 LEU B O 1
ATOM 3430 N N . SER B 1 64 ? 0.557 18.656 2.238 1 98.25 64 SER B N 1
ATOM 3431 C CA . SER B 1 64 ? 1.345 17.609 1.591 1 98.25 64 SER B CA 1
ATOM 3432 C C . SER B 1 64 ? 0.767 17.25 0.227 1 98.25 64 SER B C 1
ATOM 3434 O O . SER B 1 64 ? 1.503 17.125 -0.755 1 98.25 64 SER B O 1
ATOM 3436 N N . GLY B 1 65 ? -0.574 17.062 0.211 1 98.38 65 GLY B N 1
ATOM 3437 C CA . GLY B 1 65 ? -1.216 16.797 -1.068 1 98.38 65 GLY B CA 1
ATOM 3438 C C . GLY B 1 65 ? -1.001 17.922 -2.076 1 98.38 65 GLY B C 1
ATOM 3439 O O . GLY B 1 65 ? -0.638 17.656 -3.227 1 98.38 65 GLY B O 1
ATOM 3440 N N . VAL B 1 66 ? -1.125 19.156 -1.65 1 98.44 66 VAL B N 1
ATOM 3441 C CA . VAL B 1 66 ? -0.967 20.328 -2.512 1 98.44 66 VAL B CA 1
ATOM 3442 C C . VAL B 1 66 ? 0.46 20.375 -3.055 1 98.44 66 VAL B C 1
ATOM 3444 O O . VAL B 1 66 ? 0.667 20.547 -4.258 1 98.44 66 VAL B O 1
ATOM 3447 N N . CYS B 1 67 ? 1.394 20.156 -2.189 1 97.75 67 CYS B N 1
ATOM 3448 C CA . CYS B 1 67 ? 2.799 20.312 -2.547 1 97.75 67 CYS B CA 1
ATOM 3449 C C . CYS B 1 67 ? 3.238 19.203 -3.508 1 97.75 67 CYS B C 1
ATOM 3451 O O . CYS B 1 67 ? 4.098 19.422 -4.359 1 97.75 67 CYS B O 1
ATOM 3453 N N . LEU B 1 68 ? 2.682 18.062 -3.355 1 98.12 68 LEU B N 1
ATOM 3454 C CA . LEU B 1 68 ? 3.051 16.969 -4.238 1 98.12 68 LEU B CA 1
ATOM 3455 C C . LEU B 1 68 ? 2.635 17.25 -5.676 1 98.12 68 LEU B C 1
ATOM 3457 O O . LEU B 1 68 ? 3.309 16.828 -6.617 1 98.12 68 LEU B O 1
ATOM 3461 N N . PHE B 1 69 ? 1.555 18 -5.824 1 97.62 69 PHE B N 1
ATOM 3462 C CA . PHE B 1 69 ? 1.174 18.391 -7.172 1 97.62 69 PHE B CA 1
ATOM 3463 C C . PHE B 1 69 ? 2.248 19.281 -7.797 1 97.62 69 PHE B C 1
ATOM 3465 O O . PHE B 1 69 ? 2.613 19.094 -8.961 1 97.62 69 PHE B O 1
ATOM 3472 N N . PHE B 1 70 ? 2.775 20.25 -7.043 1 96.81 70 PHE B N 1
ATOM 3473 C CA . PHE B 1 70 ? 3.824 21.141 -7.527 1 96.81 70 PHE B CA 1
ATOM 3474 C C . PHE B 1 70 ? 5.051 20.344 -7.965 1 96.81 70 PHE B C 1
ATOM 3476 O O . PHE B 1 70 ? 5.629 20.625 -9.016 1 96.81 70 PHE B O 1
ATOM 3483 N N . SER B 1 71 ? 5.387 19.391 -7.172 1 95.94 71 SER B N 1
ATOM 3484 C CA . SER B 1 71 ? 6.562 18.578 -7.445 1 95.94 71 SER B CA 1
ATOM 3485 C C . SER B 1 71 ? 6.355 17.719 -8.688 1 95.94 71 SER B C 1
ATOM 3487 O O . SER B 1 71 ? 7.281 17.516 -9.477 1 95.94 71 SER B O 1
ATOM 3489 N N . TYR B 1 72 ? 5.188 17.188 -8.805 1 94.81 72 TYR B N 1
ATOM 3490 C CA . TYR B 1 72 ? 4.891 16.266 -9.891 1 94.81 72 TYR B CA 1
ATOM 3491 C C . TYR B 1 72 ? 4.672 17.016 -11.195 1 94.81 72 TYR B C 1
ATOM 3493 O O . TYR B 1 72 ? 4.883 16.469 -12.281 1 94.81 72 TYR B O 1
ATOM 3501 N N . ALA B 1 73 ? 4.289 18.266 -11.109 1 93.62 73 ALA B N 1
ATOM 3502 C CA . ALA B 1 73 ? 4.059 19.109 -12.281 1 93.62 73 ALA B CA 1
ATOM 3503 C C . ALA B 1 73 ? 5.359 19.359 -13.047 1 93.62 73 ALA B C 1
ATOM 3505 O O . ALA B 1 73 ? 5.336 19.703 -14.234 1 93.62 73 ALA B O 1
ATOM 3506 N N . LYS B 1 74 ? 6.434 19.109 -12.422 1 93.44 74 LYS B N 1
ATOM 3507 C CA . LYS B 1 74 ? 7.738 19.266 -13.055 1 93.44 74 LYS B CA 1
ATOM 3508 C C . LYS B 1 74 ? 8.062 18.062 -13.945 1 93.44 74 LYS B C 1
ATOM 3510 O O . LYS B 1 74 ? 9.109 18.047 -14.602 1 93.44 74 LYS B O 1
ATOM 3515 N N . LYS B 1 75 ? 7.234 17.062 -13.93 1 89.5 75 LYS B N 1
ATOM 3516 C CA . LYS B 1 75 ? 7.316 15.867 -14.773 1 89.5 75 LYS B CA 1
ATOM 3517 C C . LYS B 1 75 ? 8.609 15.094 -14.5 1 89.5 75 LYS B C 1
ATOM 3519 O O . LYS B 1 75 ? 9.352 14.773 -15.43 1 89.5 75 LYS B O 1
ATOM 3524 N N . PRO B 1 76 ? 8.898 14.812 -13.281 1 88.75 76 PRO B N 1
ATOM 3525 C CA . PRO B 1 76 ? 10.062 13.984 -12.945 1 88.75 76 PRO B CA 1
ATOM 3526 C C . PRO B 1 76 ? 9.867 12.516 -13.336 1 88.75 76 PRO B C 1
ATOM 3528 O O . PRO B 1 76 ? 8.742 12.086 -13.578 1 88.75 76 PRO B O 1
ATOM 3531 N N . THR B 1 77 ? 11.016 11.867 -13.469 1 89.12 77 THR B N 1
ATOM 3532 C CA . THR B 1 77 ? 10.883 10.414 -13.516 1 89.12 77 THR B CA 1
ATOM 3533 C C . THR B 1 77 ? 10.305 9.883 -12.203 1 89.12 77 THR B C 1
ATOM 3535 O O . THR B 1 77 ? 10.406 10.539 -11.164 1 89.12 77 THR B O 1
ATOM 3538 N N . LEU B 1 78 ? 9.711 8.828 -12.258 1 91.56 78 LEU B N 1
ATOM 3539 C CA . LEU B 1 78 ? 9.133 8.234 -11.055 1 91.56 78 LEU B CA 1
ATOM 3540 C C . LEU B 1 78 ? 10.219 7.965 -10.016 1 91.56 78 LEU B C 1
ATOM 3542 O O . LEU B 1 78 ? 10 8.164 -8.82 1 91.56 78 LEU B O 1
ATOM 3546 N N . HIS B 1 79 ? 11.328 7.566 -10.438 1 90.31 79 HIS B N 1
ATOM 3547 C CA . HIS B 1 79 ? 12.445 7.309 -9.539 1 90.31 79 HIS B CA 1
ATOM 3548 C C . HIS B 1 79 ? 12.867 8.578 -8.805 1 90.31 79 HIS B C 1
ATOM 3550 O O . HIS B 1 79 ? 13.023 8.57 -7.582 1 90.31 79 HIS B O 1
ATOM 3556 N N . ASP B 1 80 ? 13.016 9.609 -9.562 1 92.06 80 ASP B N 1
ATOM 3557 C CA . ASP B 1 80 ? 13.453 10.859 -8.953 1 92.06 80 ASP B CA 1
ATOM 3558 C C . ASP B 1 80 ? 12.391 11.406 -7.996 1 92.06 80 ASP B C 1
ATOM 3560 O O . ASP B 1 80 ? 12.727 11.922 -6.93 1 92.06 80 ASP B O 1
ATOM 3564 N N . PHE B 1 81 ? 11.195 11.32 -8.477 1 94.81 81 PHE B N 1
ATOM 3565 C CA . PHE B 1 81 ? 10.086 11.766 -7.637 1 94.81 81 PHE B CA 1
ATOM 3566 C C . PHE B 1 81 ? 10.086 11.023 -6.309 1 94.81 81 PHE B C 1
ATOM 3568 O O . PHE B 1 81 ? 10.008 11.641 -5.242 1 94.81 81 PHE B O 1
ATOM 3575 N N . MET B 1 82 ? 10.227 9.703 -6.32 1 93.62 82 MET B N 1
ATOM 3576 C CA . MET B 1 82 ? 10.172 8.875 -5.125 1 93.62 82 MET B CA 1
ATOM 3577 C C . MET B 1 82 ? 11.422 9.07 -4.27 1 93.62 82 MET B C 1
ATOM 3579 O O . MET B 1 82 ? 11.344 9.055 -3.039 1 93.62 82 MET B O 1
ATOM 3583 N N . LYS B 1 83 ? 12.516 9.195 -4.863 1 93 83 LYS B N 1
ATOM 3584 C CA . LYS B 1 83 ? 13.766 9.383 -4.133 1 93 83 LYS B CA 1
ATOM 3585 C C . LYS B 1 83 ? 13.727 10.656 -3.287 1 93 83 LYS B C 1
ATOM 3587 O O . LYS B 1 83 ? 14.094 10.641 -2.111 1 93 83 LYS B O 1
ATOM 3592 N N . LYS B 1 84 ? 13.281 11.719 -3.898 1 95.19 84 LYS B N 1
ATOM 3593 C CA . LYS B 1 84 ? 13.211 12.984 -3.182 1 95.19 84 LYS B CA 1
ATOM 3594 C C . LYS B 1 84 ? 12.273 12.891 -1.979 1 95.19 84 LYS B C 1
ATOM 3596 O O . LYS B 1 84 ? 12.578 13.414 -0.907 1 95.19 84 LYS B O 1
ATOM 3601 N N . ARG B 1 85 ? 11.164 12.219 -2.174 1 95.5 85 ARG B N 1
ATOM 3602 C CA . ARG B 1 85 ? 10.219 12.039 -1.075 1 95.5 85 ARG B CA 1
ATOM 3603 C C . ARG B 1 85 ? 10.797 11.133 0.005 1 95.5 85 ARG B C 1
ATOM 3605 O O . ARG B 1 85 ? 10.609 11.375 1.197 1 95.5 85 ARG B O 1
ATOM 3612 N N . ALA B 1 86 ? 11.43 10.086 -0.423 1 94.62 86 ALA B N 1
ATOM 3613 C CA . ALA B 1 86 ? 12.039 9.164 0.531 1 94.62 86 ALA B CA 1
ATOM 3614 C C . ALA B 1 86 ? 13.102 9.867 1.372 1 94.62 86 ALA B C 1
ATOM 3616 O O . ALA B 1 86 ? 13.133 9.711 2.596 1 94.62 86 ALA B O 1
ATOM 3617 N N . VAL B 1 87 ? 13.93 10.609 0.747 1 95.5 87 VAL B N 1
ATOM 3618 C CA . VAL B 1 87 ? 15 11.312 1.447 1 95.5 87 VAL B CA 1
ATOM 3619 C C . VAL B 1 87 ? 14.398 12.305 2.443 1 95.5 87 VAL B C 1
ATOM 3621 O O . VAL B 1 87 ? 14.859 12.406 3.582 1 95.5 87 VAL B O 1
ATOM 3624 N N . ARG B 1 88 ? 13.344 12.961 2.049 1 95.19 88 ARG B N 1
ATOM 3625 C CA . ARG B 1 88 ? 12.703 13.977 2.883 1 95.19 88 ARG B CA 1
ATOM 3626 C C . ARG B 1 88 ? 12.117 13.352 4.145 1 95.19 88 ARG B C 1
ATOM 3628 O O . ARG B 1 88 ? 12.117 13.977 5.207 1 95.19 88 ARG B O 1
ATOM 3635 N N . LEU B 1 89 ? 11.633 12.117 4.059 1 95.94 89 LEU B N 1
ATOM 3636 C CA . LEU B 1 89 ? 10.938 11.492 5.18 1 95.94 89 LEU B CA 1
ATOM 3637 C C . LEU B 1 89 ? 11.898 10.609 5.977 1 95.94 89 LEU B C 1
ATOM 3639 O O . LEU B 1 89 ? 11.867 10.609 7.207 1 95.94 89 LEU B O 1
ATOM 3643 N N . ILE B 1 90 ? 12.805 9.906 5.309 1 93.69 90 ILE B N 1
ATOM 3644 C CA . ILE B 1 90 ? 13.57 8.836 5.938 1 93.69 90 ILE B CA 1
ATOM 3645 C C . ILE B 1 90 ? 14.781 9.43 6.66 1 93.69 90 ILE B C 1
ATOM 3647 O O . ILE B 1 90 ? 15.133 8.977 7.754 1 93.69 90 ILE B O 1
ATOM 3651 N N . VAL B 1 91 ? 15.414 10.414 6.109 1 94.81 91 VAL B N 1
ATOM 3652 C CA . VAL B 1 91 ? 16.641 10.938 6.695 1 94.81 91 VAL B CA 1
ATOM 3653 C C . VAL B 1 91 ? 16.359 11.516 8.078 1 94.81 91 VAL B C 1
ATOM 3655 O O . VAL B 1 91 ? 17.016 11.172 9.055 1 94.81 91 VAL B O 1
ATOM 3658 N N . PRO B 1 92 ? 15.328 12.367 8.227 1 95.31 92 PRO B N 1
ATOM 3659 C CA . PRO B 1 92 ? 15.016 12.852 9.57 1 95.31 92 PRO B CA 1
ATOM 3660 C C . PRO B 1 92 ? 14.633 11.719 10.523 1 95.31 92 PRO B C 1
ATOM 3662 O O . PRO B 1 92 ? 14.984 11.758 11.711 1 95.31 92 PRO B O 1
ATOM 3665 N N . LEU B 1 93 ? 13.938 10.773 10.016 1 93.12 93 LEU B N 1
ATOM 3666 C CA . LEU B 1 93 ? 13.539 9.633 10.828 1 93.12 93 LEU B CA 1
ATOM 3667 C C . LEU B 1 93 ? 14.758 8.898 11.375 1 93.12 93 LEU B C 1
ATOM 3669 O O . LEU B 1 93 ? 14.805 8.547 12.555 1 93.12 93 LEU B O 1
ATOM 3673 N N . VAL B 1 94 ? 15.742 8.688 10.547 1 90.69 94 VAL B N 1
ATOM 3674 C CA . VAL B 1 94 ? 16.938 7.949 10.922 1 90.69 94 VAL B CA 1
ATOM 3675 C C . VAL B 1 94 ? 17.766 8.766 11.914 1 90.69 94 VAL B C 1
ATOM 3677 O O . VAL B 1 94 ? 18.219 8.234 12.93 1 90.69 94 VAL B O 1
ATOM 3680 N N . VAL B 1 95 ? 17.875 9.953 11.664 1 91.31 95 VAL B N 1
ATOM 3681 C CA . VAL B 1 95 ? 18.734 10.812 12.469 1 91.31 95 VAL B CA 1
ATOM 3682 C C . VAL B 1 95 ? 18.109 11.031 13.844 1 91.31 95 VAL B C 1
ATOM 3684 O O . VAL B 1 95 ? 18.812 11.016 14.859 1 91.31 95 VAL B O 1
ATOM 3687 N N . ILE B 1 96 ? 16.812 11.164 13.93 1 90.94 96 ILE B N 1
ATOM 3688 C CA . ILE B 1 96 ? 16.172 11.562 15.172 1 90.94 96 ILE B CA 1
ATOM 3689 C C . ILE B 1 96 ? 15.602 10.328 15.875 1 90.94 96 ILE B C 1
ATOM 3691 O O . ILE B 1 96 ? 15.977 10.023 17.016 1 90.94 96 ILE B O 1
ATOM 3695 N N . ASP B 1 97 ? 14.875 9.523 15.234 1 85.5 97 ASP B N 1
ATOM 3696 C CA . ASP B 1 97 ? 14.102 8.461 15.875 1 85.5 97 ASP B CA 1
ATOM 3697 C C . ASP B 1 97 ? 14.953 7.215 16.094 1 85.5 97 ASP B C 1
ATOM 3699 O O . ASP B 1 97 ? 14.844 6.547 17.125 1 85.5 97 ASP B O 1
ATOM 3703 N N . TYR B 1 98 ? 15.75 6.918 15.102 1 81.88 98 TYR B N 1
ATOM 3704 C CA . TYR B 1 98 ? 16.484 5.668 15.211 1 81.88 98 TYR B CA 1
ATOM 3705 C C . TYR B 1 98 ? 17.547 5.754 16.297 1 81.88 98 TYR B C 1
ATOM 3707 O O . TYR B 1 98 ? 17.812 4.773 17 1 81.88 98 TYR B O 1
ATOM 3715 N N . GLY B 1 99 ? 18.172 6.926 16.484 1 74.31 99 GLY B N 1
ATOM 3716 C CA . GLY B 1 99 ? 19.078 7.082 17.609 1 74.31 99 GLY B CA 1
ATOM 3717 C C . GLY B 1 99 ? 18.438 6.793 18.953 1 74.31 99 GLY B C 1
ATOM 3718 O O . GLY B 1 99 ? 19 6.062 19.766 1 74.31 99 GLY B O 1
ATOM 3719 N N . TYR B 1 100 ? 17.219 7.285 19.094 1 74.38 100 TYR B N 1
ATOM 3720 C CA . TYR B 1 100 ? 16.453 7.07 20.328 1 74.38 100 TYR B CA 1
ATOM 3721 C C . TYR B 1 100 ? 16.078 5.605 20.484 1 74.38 100 TYR B C 1
ATOM 3723 O O . TYR B 1 100 ? 16.156 5.039 21.578 1 74.38 100 TYR B O 1
ATOM 3731 N N . TRP B 1 101 ? 15.695 4.953 19.391 1 76.25 101 TRP B N 1
ATOM 3732 C CA . TRP B 1 101 ? 15.211 3.578 19.438 1 76.25 101 TRP B CA 1
ATOM 3733 C C . TRP B 1 101 ? 16.359 2.613 19.719 1 76.25 101 TRP B C 1
ATOM 3735 O O . TRP B 1 101 ? 16.188 1.623 20.438 1 76.25 101 TRP B O 1
ATOM 3745 N N . ILE B 1 102 ? 17.516 2.984 19.203 1 73.44 102 ILE B N 1
ATOM 3746 C CA . ILE B 1 102 ? 18.672 2.143 19.453 1 73.44 102 ILE B CA 1
ATOM 3747 C C . ILE B 1 102 ? 19.016 2.158 20.953 1 73.44 102 ILE B C 1
ATOM 3749 O O . ILE B 1 102 ? 19.25 1.106 21.547 1 73.44 102 ILE B O 1
ATOM 3753 N N . ILE B 1 103 ? 18.891 3.24 21.531 1 69.88 103 ILE B N 1
ATOM 3754 C CA . ILE B 1 103 ? 19.188 3.373 22.953 1 69.88 103 ILE B CA 1
ATOM 3755 C C . ILE B 1 103 ? 18.141 2.627 23.766 1 69.88 103 ILE B C 1
ATOM 3757 O O . ILE B 1 103 ? 18.469 1.901 24.703 1 69.88 103 ILE B O 1
ATOM 3761 N N . ARG B 1 104 ? 16.938 2.723 23.359 1 72.25 104 ARG B N 1
ATOM 3762 C CA . ARG B 1 104 ? 15.836 2.076 24.062 1 72.25 104 ARG B CA 1
ATOM 3763 C C . ARG B 1 104 ? 15.898 0.561 23.922 1 72.25 104 ARG B C 1
ATOM 3765 O O . ARG B 1 104 ? 15.656 -0.176 24.875 1 72.25 104 ARG B O 1
ATOM 3772 N N . CYS B 1 105 ? 16.172 0.12 22.688 1 66.75 105 CYS B N 1
ATOM 3773 C CA . CYS B 1 105 ? 16.234 -1.314 22.422 1 66.75 105 CYS B CA 1
ATOM 3774 C C . CYS B 1 105 ? 17.391 -1.95 23.188 1 66.75 105 CYS B C 1
ATOM 3776 O O . CYS B 1 105 ? 1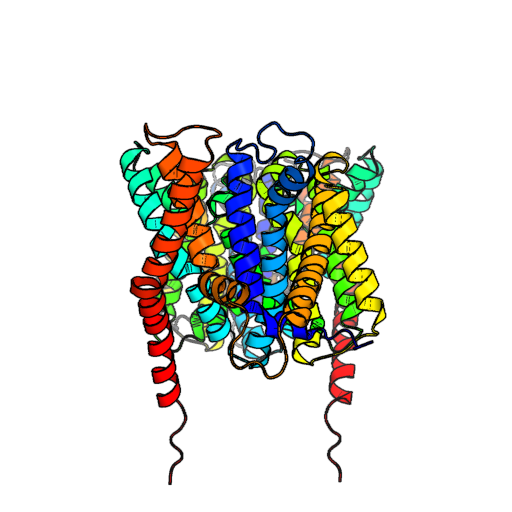7.266 -3.059 23.719 1 66.75 105 CYS B O 1
ATOM 3778 N N . LEU B 1 106 ? 18.5 -1.256 23.297 1 64.69 106 LEU B N 1
ATOM 3779 C CA . LEU B 1 106 ? 19.688 -1.769 23.969 1 64.69 106 LEU B CA 1
ATOM 3780 C C . LEU B 1 106 ? 19.469 -1.795 25.484 1 64.69 106 LEU B C 1
ATOM 3782 O O . LEU B 1 106 ? 20.031 -2.65 26.172 1 64.69 106 LEU B O 1
ATOM 3786 N N . VAL B 1 107 ? 18.562 -0.999 25.844 1 64.62 107 VAL B N 1
ATOM 3787 C CA . VAL B 1 107 ? 18.406 -0.883 27.297 1 64.62 107 VAL B CA 1
ATOM 3788 C C . VAL B 1 107 ? 17.234 -1.746 27.75 1 64.62 107 VAL B C 1
ATOM 3790 O O . VAL B 1 107 ? 17.297 -2.381 28.797 1 64.62 107 VAL B O 1
ATOM 3793 N N . GLN B 1 108 ? 16.188 -1.867 26.938 1 64 108 GLN B N 1
ATOM 3794 C CA . GLN B 1 108 ? 14.945 -2.414 27.469 1 64 108 GLN B CA 1
ATOM 3795 C C . GLN B 1 108 ? 14.742 -3.857 27.016 1 64 108 GLN B C 1
ATOM 3797 O O . GLN B 1 108 ? 14.055 -4.633 27.688 1 64 108 GLN B O 1
ATOM 3802 N N . ASP B 1 109 ? 15.086 -4.281 25.766 1 65.06 109 ASP B N 1
ATOM 3803 C CA . ASP B 1 109 ? 14.664 -5.582 25.266 1 65.06 109 ASP B CA 1
ATOM 3804 C C . ASP B 1 109 ? 15.711 -6.656 25.562 1 65.06 109 ASP B C 1
ATOM 3806 O O . ASP B 1 109 ? 16.859 -6.566 25.109 1 65.06 109 ASP B O 1
ATOM 3810 N N . PRO B 1 110 ? 15.391 -7.594 26.438 1 66.19 110 PRO B N 1
ATOM 3811 C CA . PRO B 1 110 ? 16.312 -8.625 26.906 1 66.19 110 PRO B CA 1
ATOM 3812 C C . PRO B 1 110 ? 16.734 -9.594 25.797 1 66.19 110 PRO B C 1
ATOM 3814 O O . PRO B 1 110 ? 17.859 -10.102 25.812 1 66.19 110 PRO B O 1
ATOM 3817 N N . ASP B 1 111 ? 15.789 -9.859 24.859 1 77.38 111 ASP B N 1
ATOM 3818 C CA . ASP B 1 111 ? 16.109 -10.836 23.828 1 77.38 111 ASP B CA 1
ATOM 3819 C C . ASP B 1 111 ? 16.469 -10.141 22.516 1 77.38 111 ASP B C 1
ATOM 3821 O O . ASP B 1 111 ? 15.711 -9.312 22 1 77.38 111 ASP B O 1
ATOM 3825 N N . LEU B 1 112 ? 17.656 -10.438 22.047 1 75.69 112 LEU B N 1
ATOM 3826 C CA . LEU B 1 112 ? 18.234 -9.773 20.891 1 75.69 112 LEU B CA 1
ATOM 3827 C C . LEU B 1 112 ? 17.391 -9.984 19.656 1 75.69 112 LEU B C 1
ATOM 3829 O O . LEU B 1 112 ? 17.219 -9.07 18.844 1 75.69 112 LEU B O 1
ATOM 3833 N N . GLY B 1 113 ? 16.828 -11.25 19.5 1 75.69 113 GLY B N 1
ATOM 3834 C CA . GLY B 1 113 ? 16.016 -11.523 18.328 1 75.69 113 GLY B CA 1
ATOM 3835 C C . GLY B 1 113 ? 14.758 -10.672 18.266 1 75.69 113 GLY B C 1
ATOM 3836 O O . GLY B 1 113 ? 14.461 -10.078 17.219 1 75.69 113 GLY B O 1
ATOM 3837 N N . THR B 1 114 ? 14.188 -10.648 19.328 1 76.94 114 THR B N 1
ATOM 3838 C CA . THR B 1 114 ? 12.977 -9.844 19.422 1 76.94 114 THR B CA 1
ATOM 3839 C C . THR B 1 114 ? 13.305 -8.352 19.312 1 76.94 114 THR B C 1
ATOM 3841 O O . THR B 1 114 ? 12.562 -7.594 18.688 1 76.94 114 THR B O 1
ATOM 3844 N N . ALA B 1 115 ? 14.406 -8.055 19.859 1 77.5 115 ALA B N 1
ATOM 3845 C CA . ALA B 1 115 ? 14.844 -6.668 19.781 1 77.5 115 ALA B CA 1
ATOM 3846 C C . ALA B 1 115 ? 15.125 -6.25 18.344 1 77.5 115 ALA B C 1
ATOM 3848 O O . ALA B 1 115 ? 14.75 -5.148 17.922 1 77.5 115 ALA B O 1
ATOM 3849 N N . MET B 1 116 ? 15.711 -7.137 17.688 1 81.19 116 MET B N 1
ATOM 3850 C CA . MET B 1 116 ? 16.031 -6.848 16.297 1 81.19 116 MET B CA 1
ATOM 3851 C C . MET B 1 116 ? 14.766 -6.766 15.445 1 81.19 116 MET B C 1
ATOM 3853 O O . MET B 1 116 ? 14.641 -5.891 14.586 1 81.19 116 MET B O 1
ATOM 3857 N N . ALA B 1 117 ? 13.906 -7.703 15.766 1 83.56 117 ALA B N 1
ATOM 3858 C CA . ALA B 1 117 ? 12.633 -7.684 15.047 1 83.56 117 ALA B CA 1
ATOM 3859 C C . ALA B 1 117 ? 11.875 -6.387 15.312 1 83.56 117 ALA B C 1
ATOM 3861 O O . ALA B 1 117 ? 11.328 -5.785 14.383 1 83.56 117 ALA B O 1
ATOM 3862 N N . HIS B 1 118 ? 11.922 -6.059 16.469 1 82.06 118 HIS B N 1
ATOM 3863 C CA . HIS B 1 118 ? 11.289 -4.805 16.859 1 82.06 118 HIS B CA 1
ATOM 3864 C C . HIS B 1 118 ? 11.938 -3.617 16.172 1 82.06 118 HIS B C 1
ATOM 3866 O O . HIS B 1 118 ? 11.242 -2.721 15.68 1 82.06 118 HIS B O 1
ATOM 3872 N N . PHE B 1 119 ? 13.148 -3.678 16.094 1 82.56 119 PHE B N 1
ATOM 3873 C CA . PHE B 1 119 ? 13.891 -2.604 15.438 1 82.56 119 PHE B CA 1
ATOM 3874 C C . PHE B 1 119 ? 13.531 -2.514 13.961 1 82.56 119 PHE B C 1
ATOM 3876 O O . PHE B 1 119 ? 13.359 -1.416 13.422 1 82.56 119 PHE B O 1
ATOM 3883 N N . VAL B 1 120 ? 13.477 -3.611 13.344 1 87 120 VAL B N 1
ATOM 3884 C CA . VAL B 1 120 ? 13.164 -3.637 11.922 1 87 120 VAL B CA 1
ATOM 3885 C C . VAL B 1 120 ? 11.789 -3.02 11.688 1 87 120 VAL B C 1
ATOM 3887 O O . VAL B 1 120 ? 11.617 -2.193 10.781 1 87 120 VAL B O 1
ATOM 3890 N N . LEU B 1 121 ? 10.867 -3.385 12.516 1 88.88 121 LEU B N 1
ATOM 3891 C CA . LEU B 1 121 ? 9.516 -2.875 12.344 1 88.88 121 LEU B CA 1
ATOM 3892 C C . LEU B 1 121 ? 9.453 -1.383 12.656 1 88.88 121 LEU B C 1
ATOM 3894 O O . LEU B 1 121 ? 8.703 -0.643 12.008 1 88.88 121 LEU B O 1
ATOM 3898 N N . LYS B 1 122 ? 10.227 -1.004 13.578 1 86.56 122 LYS B N 1
ATOM 3899 C CA . LYS B 1 122 ? 10.312 0.421 13.891 1 86.56 122 LYS B CA 1
ATOM 3900 C C . LYS B 1 122 ? 11 1.188 12.766 1 86.56 122 LYS B C 1
ATOM 3902 O O . LYS B 1 122 ? 10.531 2.244 12.344 1 86.56 122 LYS B O 1
ATOM 3907 N N . ALA B 1 123 ? 12.086 0.601 12.305 1 86.31 123 ALA B N 1
ATOM 3908 C CA . ALA B 1 123 ? 12.891 1.247 11.273 1 86.31 123 ALA B CA 1
ATOM 3909 C C . ALA B 1 123 ? 12.117 1.363 9.961 1 86.31 123 ALA B C 1
ATOM 3911 O O . ALA B 1 123 ? 12.305 2.314 9.203 1 86.31 123 ALA B O 1
ATOM 3912 N N . THR B 1 124 ? 11.219 0.488 9.695 1 90.44 124 THR B N 1
ATOM 3913 C CA . THR B 1 124 ? 10.406 0.514 8.477 1 90.44 124 THR B CA 1
ATOM 3914 C C . THR B 1 124 ? 9.086 1.236 8.719 1 90.44 124 THR B C 1
ATOM 3916 O O . THR B 1 124 ? 8.242 1.312 7.828 1 90.44 124 THR B O 1
ATOM 3919 N N . THR B 1 125 ? 8.867 1.722 9.922 1 91.44 125 THR B N 1
ATOM 3920 C CA . THR B 1 125 ? 7.684 2.439 10.375 1 91.44 125 THR B CA 1
ATOM 3921 C C . THR B 1 125 ? 6.449 1.543 10.312 1 91.44 125 THR B C 1
ATOM 3923 O O . THR B 1 125 ? 5.32 2.031 10.359 1 91.44 125 THR B O 1
ATOM 3926 N N . LEU B 1 126 ? 6.68 0.226 10.266 1 93.12 126 LEU B N 1
ATOM 3927 C CA . LEU B 1 126 ? 5.57 -0.711 10.133 1 93.12 126 LEU B CA 1
ATOM 3928 C C . LEU B 1 126 ? 5 -1.08 11.5 1 93.12 126 LEU B C 1
ATOM 3930 O O . LEU B 1 126 ? 3.898 -1.628 11.586 1 93.12 126 LEU B O 1
ATOM 3934 N N . GLU B 1 127 ? 5.711 -0.772 12.562 1 90.31 127 GLU B N 1
ATOM 3935 C CA . GLU B 1 127 ? 5.254 -1.097 13.914 1 90.31 127 GLU B CA 1
ATOM 3936 C C . GLU B 1 127 ? 3.879 -0.499 14.188 1 90.31 127 GLU B C 1
ATOM 3938 O O . GLU B 1 127 ? 3.002 -1.171 14.734 1 90.31 127 GLU B O 1
ATOM 3943 N N . PHE B 1 128 ? 3.678 0.712 13.742 1 94.19 128 PHE B N 1
ATOM 3944 C CA . PHE B 1 128 ? 2.42 1.412 13.977 1 94.19 128 PHE B CA 1
ATOM 3945 C C . PHE B 1 128 ? 1.249 0.636 13.383 1 94.19 128 PHE B C 1
ATOM 3947 O O . PHE B 1 128 ? 0.236 0.424 14.055 1 94.19 128 PHE B O 1
ATOM 3954 N N . TRP B 1 129 ? 1.407 0.139 12.219 1 93.81 129 TRP B N 1
ATOM 3955 C CA . TRP B 1 129 ? 0.308 -0.47 11.477 1 93.81 129 TRP B CA 1
ATOM 3956 C C . TRP B 1 129 ? -0.102 -1.799 12.102 1 93.81 129 TRP B C 1
ATOM 3958 O O . TRP B 1 129 ? -1.258 -2.215 11.992 1 93.81 129 TRP B O 1
ATOM 3968 N N . PHE B 1 130 ? 0.808 -2.408 12.836 1 91.25 130 PHE B N 1
ATOM 3969 C CA . PHE B 1 130 ? 0.515 -3.766 13.289 1 91.25 130 PHE B CA 1
ATOM 3970 C C . PHE B 1 130 ? 0.355 -3.812 14.797 1 91.25 130 PHE B C 1
ATOM 3972 O O . PHE B 1 130 ? -0.18 -4.781 15.344 1 91.25 130 PHE B O 1
ATOM 3979 N N . THR B 1 131 ? 0.85 -2.768 15.508 1 90.5 131 THR B N 1
ATOM 3980 C CA . THR B 1 131 ? 0.792 -2.809 16.969 1 90.5 131 THR B CA 1
ATOM 3981 C C . THR B 1 131 ? 0.032 -1.604 17.516 1 90.5 131 THR B C 1
ATOM 3983 O O . THR B 1 131 ? -0.377 -1.595 18.672 1 90.5 131 THR B O 1
ATOM 3986 N N . GLY B 1 132 ? -0.081 -0.568 16.797 1 92.25 132 GLY B N 1
ATOM 3987 C CA . GLY B 1 132 ? -0.79 0.619 17.25 1 92.25 132 GLY B CA 1
ATOM 3988 C C . GLY B 1 132 ? 0.1 1.601 17.984 1 92.25 132 GLY B C 1
ATOM 3989 O O . GLY B 1 132 ? -0.356 2.668 18.406 1 92.25 132 GLY B O 1
ATOM 3990 N N . VAL B 1 133 ? 1.376 1.261 18.078 1 89.38 133 VAL B N 1
ATOM 3991 C CA . VAL B 1 133 ? 2.291 2.205 18.703 1 89.38 133 VAL B CA 1
ATOM 3992 C C . VAL B 1 133 ? 2.422 3.457 17.844 1 89.38 133 VAL B C 1
ATOM 3994 O O . VAL B 1 133 ? 2.957 3.398 16.734 1 89.38 133 VAL B O 1
ATOM 3997 N N . ALA B 1 134 ? 2.07 4.609 18.344 1 90.5 134 ALA B N 1
ATOM 3998 C CA . ALA B 1 134 ? 1.782 5.777 17.516 1 90.5 134 ALA B CA 1
ATOM 3999 C C . ALA B 1 134 ? 2.941 6.77 17.547 1 90.5 134 ALA B C 1
ATOM 4001 O O . ALA B 1 134 ? 2.789 7.922 17.125 1 90.5 134 ALA B O 1
ATOM 4002 N N . SER B 1 135 ? 4.109 6.418 17.953 1 85.62 135 SER B N 1
ATOM 4003 C CA . SER B 1 135 ? 5.219 7.355 18.125 1 85.62 135 SER B CA 1
ATOM 4004 C C . SER B 1 135 ? 5.574 8.023 16.797 1 85.62 135 SER B C 1
ATOM 4006 O O . SER B 1 135 ? 5.902 9.211 16.766 1 85.62 135 SER B O 1
ATOM 4008 N N . VAL B 1 136 ? 5.465 7.285 15.703 1 90.81 136 VAL B N 1
ATOM 4009 C CA . VAL B 1 136 ? 5.82 7.871 14.414 1 90.81 136 VAL B CA 1
ATOM 4010 C C . VAL B 1 136 ? 4.703 7.605 13.406 1 90.81 136 VAL B C 1
ATOM 4012 O O . VAL B 1 136 ? 4.969 7.418 12.211 1 90.81 136 VAL B O 1
ATOM 4015 N N . TRP B 1 137 ? 3.498 7.66 13.883 1 95.75 137 TRP B N 1
ATOM 4016 C CA . TRP B 1 137 ? 2.361 7.281 13.055 1 95.75 137 TRP B CA 1
ATOM 4017 C C . TRP B 1 137 ? 2.232 8.211 11.852 1 95.75 137 TRP B C 1
ATOM 4019 O O . TRP B 1 137 ? 1.829 7.781 10.766 1 95.75 137 TRP B O 1
ATOM 4029 N N . PHE B 1 138 ? 2.564 9.461 12.062 1 96.88 138 PHE B N 1
ATOM 4030 C CA . PHE B 1 138 ? 2.387 10.453 11 1 96.88 138 PHE B CA 1
ATOM 4031 C C . PHE B 1 138 ? 3.281 10.133 9.812 1 96.88 138 PHE B C 1
ATOM 4033 O O . PHE B 1 138 ? 2.824 10.148 8.664 1 96.88 138 PHE B O 1
ATOM 4040 N N . VAL B 1 139 ? 4.527 9.836 10.078 1 96.06 139 VAL B N 1
ATOM 4041 C CA . VAL B 1 139 ? 5.457 9.477 9.008 1 96.06 139 VAL B CA 1
ATOM 4042 C C . VAL B 1 139 ? 5.062 8.133 8.414 1 96.06 139 VAL B C 1
ATOM 4044 O O . VAL B 1 139 ? 5.184 7.922 7.203 1 96.06 139 VAL B O 1
ATOM 4047 N N . SER B 1 140 ? 4.602 7.211 9.242 1 96.81 140 SER B N 1
ATOM 4048 C CA . SER B 1 140 ? 4.125 5.914 8.773 1 96.81 140 SER B CA 1
ATOM 4049 C C . SER B 1 140 ? 2.992 6.074 7.762 1 96.81 140 SER B C 1
ATOM 4051 O O . SER B 1 140 ? 2.854 5.266 6.844 1 96.81 140 SER B O 1
ATOM 4053 N N . LEU B 1 141 ? 2.213 7.082 7.934 1 98 141 LEU B N 1
ATOM 4054 C CA . LEU B 1 141 ? 1.104 7.355 7.027 1 98 141 LEU B CA 1
ATOM 4055 C C . LEU B 1 141 ? 1.595 8.047 5.758 1 98 141 LEU B C 1
ATOM 4057 O O . LEU B 1 141 ? 1.128 7.738 4.66 1 98 141 LEU B O 1
ATOM 4061 N N . LEU B 1 142 ? 2.545 8.914 5.906 1 98.12 142 LEU B N 1
ATOM 4062 C CA . LEU B 1 142 ? 3.012 9.695 4.77 1 98.12 142 LEU B CA 1
ATOM 4063 C C . LEU B 1 142 ? 3.705 8.805 3.744 1 98.12 142 LEU B C 1
ATOM 4065 O O . LEU B 1 142 ? 3.604 9.047 2.539 1 98.12 142 LEU B O 1
ATOM 4069 N N . ILE B 1 143 ? 4.367 7.809 4.172 1 96.62 143 ILE B N 1
ATOM 4070 C CA . ILE B 1 143 ? 5.164 6.969 3.285 1 96.62 143 ILE B CA 1
ATOM 4071 C C . ILE B 1 143 ? 4.262 6.316 2.24 1 96.62 143 ILE B C 1
ATOM 4073 O O . ILE B 1 143 ? 4.445 6.52 1.038 1 96.62 143 ILE B O 1
ATOM 4077 N N . PRO B 1 144 ? 3.225 5.613 2.684 1 96.44 144 PRO B N 1
ATOM 4078 C CA . PRO B 1 144 ? 2.363 5.043 1.645 1 96.44 144 PRO B CA 1
ATOM 4079 C C . PRO B 1 144 ? 1.596 6.109 0.864 1 96.44 144 PRO B C 1
ATOM 4081 O O . PRO B 1 144 ? 1.311 5.922 -0.322 1 96.44 144 PRO B O 1
ATOM 4084 N N . LEU B 1 145 ? 1.237 7.188 1.429 1 97.94 145 LEU B N 1
ATOM 4085 C CA . LEU B 1 145 ? 0.514 8.234 0.715 1 97.94 145 LEU B CA 1
ATOM 4086 C C . LEU B 1 145 ? 1.376 8.836 -0.391 1 97.94 145 LEU B C 1
ATOM 4088 O O . LEU B 1 145 ? 0.906 9.023 -1.516 1 97.94 145 LEU B O 1
ATOM 4092 N N . TYR B 1 146 ? 2.648 9.125 -0.038 1 97.25 146 TYR B N 1
ATOM 4093 C CA . TYR B 1 146 ? 3.564 9.656 -1.041 1 97.25 146 TYR B CA 1
ATOM 4094 C C . TYR B 1 146 ? 3.801 8.641 -2.154 1 97.25 146 TYR B C 1
ATOM 4096 O O . TYR B 1 146 ? 3.865 9.008 -3.33 1 97.25 146 TYR B O 1
ATOM 4104 N N . ALA B 1 147 ? 3.859 7.398 -1.782 1 95.5 147 ALA B N 1
ATOM 4105 C CA . ALA B 1 147 ? 4.07 6.332 -2.758 1 95.5 147 ALA B CA 1
ATOM 4106 C C . ALA B 1 147 ? 2.881 6.215 -3.709 1 95.5 147 ALA B C 1
ATOM 4108 O O . ALA B 1 147 ? 3.051 5.902 -4.887 1 95.5 147 ALA B O 1
ATOM 4109 N N . CYS B 1 148 ? 1.711 6.504 -3.248 1 96.44 148 CYS B N 1
ATOM 4110 C CA . CYS B 1 148 ? 0.489 6.332 -4.027 1 96.44 148 CYS B CA 1
ATOM 4111 C C . CYS B 1 148 ? 0.165 7.594 -4.816 1 96.44 148 CYS B C 1
ATOM 4113 O O . CYS B 1 148 ? -0.744 7.594 -5.648 1 96.44 148 CYS B O 1
ATOM 4115 N N . TYR B 1 149 ? 0.856 8.633 -4.574 1 97.69 149 TYR B N 1
ATOM 4116 C CA . TYR B 1 149 ? 0.496 9.914 -5.172 1 97.69 149 TYR B CA 1
ATOM 4117 C C . TYR B 1 149 ? 0.444 9.812 -6.691 1 97.69 149 TYR B C 1
ATOM 4119 O O . TYR B 1 149 ? -0.484 10.32 -7.324 1 97.69 149 TYR B O 1
ATOM 4127 N N . PRO B 1 150 ? 1.456 9.164 -7.367 1 95.56 150 PRO B N 1
ATOM 4128 C CA . PRO B 1 150 ? 1.383 9.078 -8.828 1 95.56 150 PRO B CA 1
ATOM 4129 C C . PRO B 1 150 ? 0.11 8.391 -9.312 1 95.56 150 PRO B C 1
ATOM 4131 O O . PRO B 1 150 ? -0.46 8.781 -10.336 1 95.56 150 PRO B O 1
ATOM 4134 N N . LEU B 1 151 ? -0.324 7.438 -8.57 1 95 151 LEU B N 1
ATOM 4135 C CA . LEU B 1 151 ? -1.551 6.734 -8.93 1 95 151 LEU B CA 1
ATOM 4136 C C . LEU B 1 151 ? -2.77 7.625 -8.719 1 95 151 LEU B C 1
ATOM 4138 O O . LEU B 1 151 ? -3.691 7.633 -9.539 1 95 151 LEU B O 1
ATOM 4142 N N . ILE B 1 152 ? -2.738 8.328 -7.637 1 96.88 152 ILE B N 1
ATOM 4143 C CA . ILE B 1 152 ? -3.826 9.25 -7.34 1 96.88 152 ILE B CA 1
ATOM 4144 C C . ILE B 1 152 ? -3.889 10.336 -8.414 1 96.88 152 ILE B C 1
ATOM 4146 O O . ILE B 1 152 ? -4.969 10.648 -8.922 1 96.88 152 ILE B O 1
ATOM 4150 N N . HIS B 1 153 ? -2.719 10.836 -8.742 1 96.56 153 HIS B N 1
ATOM 4151 C CA . HIS B 1 153 ? -2.633 11.867 -9.773 1 96.56 153 HIS B CA 1
ATOM 4152 C C . HIS B 1 153 ? -3.156 11.352 -11.117 1 96.56 153 HIS B C 1
ATOM 4154 O O . HIS B 1 153 ? -3.912 12.047 -11.797 1 96.56 153 HIS B O 1
ATOM 4160 N N . ALA B 1 154 ? -2.766 10.133 -11.492 1 93.56 154 ALA B N 1
ATOM 4161 C CA . ALA B 1 154 ? -3.213 9.531 -12.75 1 93.56 154 ALA B CA 1
ATOM 4162 C C . ALA B 1 154 ? -4.73 9.359 -12.766 1 93.56 154 ALA B C 1
ATOM 4164 O O . ALA B 1 154 ? -5.383 9.648 -13.766 1 93.56 154 ALA B O 1
ATOM 4165 N N . PHE B 1 155 ? -5.258 8.953 -11.703 1 94.19 155 PHE B N 1
ATOM 4166 C CA . PHE B 1 155 ? -6.695 8.734 -11.602 1 94.19 155 PHE B CA 1
ATOM 4167 C C . PHE B 1 155 ? -7.457 10.047 -11.695 1 94.19 155 PHE B C 1
ATOM 4169 O O . PHE B 1 155 ? -8.469 10.141 -12.391 1 94.19 155 PHE B O 1
ATOM 4176 N N . LEU B 1 156 ? -6.977 11.062 -11.031 1 96 156 LEU B N 1
ATOM 4177 C CA . LEU B 1 156 ? -7.688 12.336 -10.93 1 96 156 LEU B CA 1
ATOM 4178 C C . LEU B 1 156 ? -7.551 13.133 -12.219 1 96 156 LEU B C 1
ATOM 4180 O O . LEU B 1 156 ? -8.516 13.758 -12.672 1 96 156 LEU B O 1
ATOM 4184 N N . PHE B 1 157 ? -6.344 13.078 -12.859 1 94.5 157 PHE B N 1
ATOM 4185 C CA . PHE B 1 157 ? -6.094 14.133 -13.836 1 94.5 157 PHE B CA 1
ATOM 4186 C C . PHE B 1 157 ? -5.719 13.547 -15.188 1 94.5 157 PHE B C 1
ATOM 4188 O O . PHE B 1 157 ? -5.691 14.258 -16.203 1 94.5 157 PHE B O 1
ATOM 4195 N N . GLU B 1 158 ? -5.383 12.289 -15.297 1 89.5 158 GLU B N 1
ATOM 4196 C CA . GLU B 1 158 ? -4.902 11.75 -16.562 1 89.5 158 GLU B CA 1
ATOM 4197 C C . GLU B 1 158 ? -6.004 10.992 -17.297 1 89.5 158 GLU B C 1
ATOM 4199 O O . GLU B 1 158 ? -5.867 10.664 -18.484 1 89.5 158 GLU B O 1
ATOM 4204 N N . SER B 1 159 ? -7.016 10.805 -16.641 1 82.56 159 SER B N 1
ATOM 4205 C CA . SER B 1 159 ? -8.125 10.141 -17.312 1 82.56 159 SER B CA 1
ATOM 4206 C C . SER B 1 159 ? -8.766 11.047 -18.359 1 8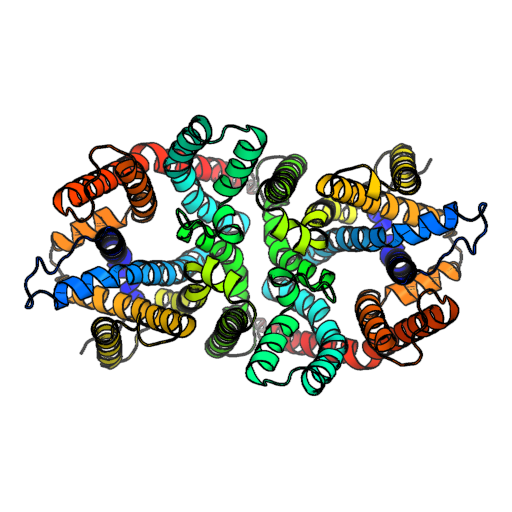2.56 159 SER B C 1
ATOM 4208 O O . SER B 1 159 ? -8.992 12.234 -18.109 1 82.56 159 SER B O 1
ATOM 4210 N N . PRO B 1 160 ? -8.93 10.5 -19.594 1 76.94 160 PRO B N 1
ATOM 4211 C CA . PRO B 1 160 ? -9.469 11.336 -20.672 1 76.94 160 PRO B CA 1
ATOM 4212 C C . PRO B 1 160 ? -10.961 11.633 -20.5 1 76.94 160 PRO B C 1
ATOM 4214 O O . PRO B 1 160 ? -11.492 12.547 -21.125 1 76.94 160 PRO B O 1
ATOM 4217 N N . ARG B 1 161 ? -11.555 10.906 -19.672 1 74.12 161 ARG B N 1
ATOM 4218 C CA . ARG B 1 161 ? -13.008 11.047 -19.547 1 74.12 161 ARG B CA 1
ATOM 4219 C C . ARG B 1 161 ? -13.391 11.625 -18.203 1 74.12 161 ARG B C 1
ATOM 4221 O O . ARG B 1 161 ? -12.75 11.328 -17.188 1 74.12 161 ARG B O 1
ATOM 4228 N N . GLY B 1 162 ? -14.328 12.414 -18.297 1 79.5 162 GLY B N 1
ATOM 4229 C CA . GLY B 1 162 ? -14.992 12.844 -17.078 1 79.5 162 GLY B CA 1
ATOM 4230 C C . GLY B 1 162 ? -14.328 14.031 -16.422 1 79.5 162 GLY B C 1
ATOM 4231 O O . GLY B 1 162 ? -13.32 14.539 -16.922 1 79.5 162 GLY B O 1
ATOM 4232 N N . ASN B 1 163 ? -14.922 14.445 -15.344 1 91.88 163 ASN B N 1
ATOM 4233 C CA . ASN B 1 163 ? -14.531 15.594 -14.539 1 91.88 163 ASN B CA 1
ATOM 4234 C C . ASN B 1 163 ? -13.734 15.164 -13.312 1 91.88 163 ASN B C 1
ATOM 4236 O O . ASN B 1 163 ? -14.094 14.203 -12.625 1 91.88 163 ASN B O 1
ATOM 4240 N N . ALA B 1 164 ? -12.562 15.805 -13.148 1 94.56 164 ALA B N 1
ATOM 4241 C CA . ALA B 1 164 ? -11.695 15.508 -12.016 1 94.56 164 ALA B CA 1
ATOM 4242 C C . ALA B 1 164 ? -12.453 15.602 -10.695 1 94.56 164 ALA B C 1
ATOM 4244 O O . ALA B 1 164 ? -12.195 14.844 -9.766 1 94.56 164 ALA B O 1
ATOM 4245 N N . ALA B 1 165 ? -13.438 16.484 -10.625 1 95.94 165 ALA B N 1
ATOM 4246 C CA . ALA B 1 165 ? -14.227 16.656 -9.406 1 95.94 165 ALA B CA 1
ATOM 4247 C C . ALA B 1 165 ? -15.086 15.43 -9.125 1 95.94 165 ALA B C 1
ATOM 4249 O O . ALA B 1 165 ? -15.25 15.031 -7.965 1 95.94 165 ALA B O 1
ATOM 4250 N N . VAL B 1 166 ? -15.641 14.883 -10.164 1 96.25 166 VAL B N 1
ATOM 4251 C CA . VAL B 1 166 ? -16.453 13.68 -10 1 96.25 166 VAL B CA 1
ATOM 4252 C C . VAL B 1 166 ? -15.562 12.523 -9.539 1 96.25 166 VAL B C 1
ATOM 4254 O O . VAL B 1 166 ? -15.938 11.766 -8.641 1 96.25 166 VAL B O 1
ATOM 4257 N N . ARG B 1 167 ? -14.406 12.406 -10.117 1 96.19 167 ARG B N 1
ATOM 4258 C CA . ARG B 1 167 ? -13.469 11.359 -9.727 1 96.19 167 ARG B CA 1
ATOM 4259 C C . ARG B 1 167 ? -13.031 11.539 -8.273 1 96.19 167 ARG B C 1
ATOM 4261 O O . ARG B 1 167 ? -12.852 10.555 -7.547 1 96.19 167 ARG B O 1
ATOM 4268 N N . LEU B 1 168 ? -12.859 12.812 -7.875 1 97.5 168 LEU B N 1
ATOM 4269 C CA . LEU B 1 168 ? -12.547 13.086 -6.477 1 97.5 168 LEU B CA 1
ATOM 4270 C C . LEU B 1 168 ? -13.656 12.586 -5.562 1 97.5 168 LEU B C 1
ATOM 4272 O O . LEU B 1 168 ? -13.383 11.945 -4.539 1 97.5 168 LEU B O 1
ATOM 4276 N N . VAL B 1 169 ? -14.875 12.859 -5.93 1 96.88 169 VAL B N 1
ATOM 4277 C CA . VAL B 1 169 ? -16.016 12.469 -5.117 1 96.88 169 VAL B CA 1
ATOM 4278 C C . VAL B 1 169 ? -16.094 10.945 -5.012 1 96.88 169 VAL B C 1
ATOM 4280 O O . VAL B 1 169 ? -16.328 10.398 -3.932 1 96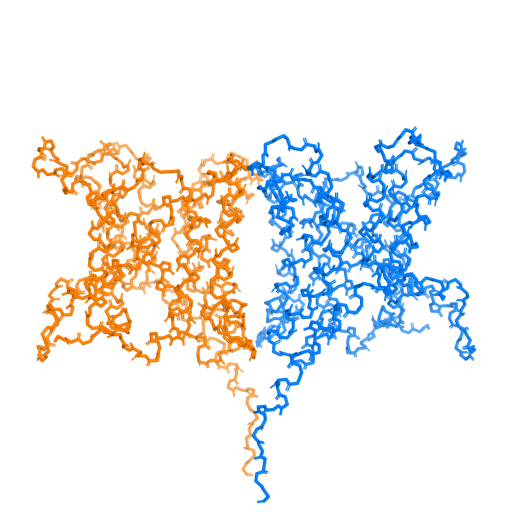.88 169 VAL B O 1
ATOM 4283 N N . VAL B 1 170 ? -15.867 10.289 -6.094 1 95.38 170 VAL B N 1
ATOM 4284 C CA . VAL B 1 170 ? -15.906 8.828 -6.125 1 95.38 170 VAL B CA 1
ATOM 4285 C C . VAL B 1 170 ? -14.797 8.266 -5.238 1 95.38 170 VAL B C 1
ATOM 4287 O O . VAL B 1 170 ? -15.039 7.367 -4.43 1 95.38 170 VAL B O 1
ATOM 4290 N N . LEU B 1 171 ? -13.648 8.812 -5.383 1 96.62 171 LEU B N 1
ATOM 4291 C CA . LEU B 1 171 ? -12.508 8.344 -4.602 1 96.62 171 LEU B CA 1
ATOM 4292 C C . LEU B 1 171 ? -12.727 8.594 -3.113 1 96.62 171 LEU B C 1
ATOM 4294 O O . LEU B 1 171 ? -12.477 7.715 -2.287 1 96.62 171 LEU B O 1
ATOM 4298 N N . GLU B 1 172 ? -13.211 9.766 -2.76 1 97.19 172 GLU B N 1
ATOM 4299 C CA . GLU B 1 172 ? -13.5 10.109 -1.371 1 97.19 172 GLU B CA 1
ATOM 4300 C C . GLU B 1 172 ? -14.586 9.203 -0.797 1 97.19 172 GLU B C 1
ATOM 4302 O O . GLU B 1 172 ? -14.477 8.734 0.338 1 97.19 172 GLU B O 1
ATOM 4307 N N . ALA B 1 173 ? -15.602 9 -1.584 1 96.12 173 ALA B N 1
ATOM 4308 C CA . ALA B 1 173 ? -16.688 8.125 -1.141 1 96.12 173 ALA B CA 1
ATOM 4309 C C . ALA B 1 173 ? -16.172 6.719 -0.856 1 96.12 173 ALA B C 1
ATOM 4311 O O . ALA B 1 173 ? -16.547 6.105 0.145 1 96.12 173 ALA B O 1
ATOM 4312 N N . LEU B 1 174 ? -15.336 6.266 -1.714 1 94.75 174 LEU B N 1
ATOM 4313 C CA . LEU B 1 174 ? -14.766 4.938 -1.524 1 94.75 174 LEU B CA 1
ATOM 4314 C C . LEU B 1 174 ? -13.922 4.883 -0.254 1 94.75 174 LEU B C 1
ATOM 4316 O O . LEU B 1 174 ? -14.055 3.951 0.541 1 94.75 174 LEU B O 1
ATOM 4320 N N . ILE B 1 175 ? -13.109 5.883 -0.012 1 96.31 175 ILE B N 1
ATOM 4321 C CA . ILE B 1 175 ? -12.219 5.926 1.147 1 96.31 175 ILE B CA 1
ATOM 4322 C C . ILE B 1 175 ? -13.055 6.02 2.426 1 96.31 175 ILE B C 1
ATOM 4324 O O . ILE B 1 175 ? -12.797 5.301 3.395 1 96.31 175 ILE B O 1
ATOM 4328 N N . ILE B 1 176 ? -14.055 6.828 2.414 1 94.56 176 ILE B N 1
ATOM 4329 C CA . ILE B 1 176 ? -14.898 7.039 3.584 1 94.56 176 ILE B CA 1
ATOM 4330 C C . ILE B 1 176 ? -15.703 5.773 3.881 1 94.56 176 ILE B C 1
ATOM 4332 O O . ILE B 1 176 ? -15.82 5.363 5.039 1 94.56 176 ILE B O 1
ATOM 4336 N N . THR B 1 177 ? -16.234 5.129 2.832 1 93.5 177 THR B N 1
ATOM 4337 C CA . THR B 1 177 ? -17.016 3.916 3.031 1 93.5 177 THR B CA 1
ATOM 4338 C C . THR B 1 177 ? -16.141 2.791 3.582 1 93.5 177 THR B C 1
ATOM 4340 O O . THR B 1 177 ? -16.578 2.018 4.434 1 93.5 177 THR B O 1
ATOM 4343 N N . VAL B 1 178 ? -14.945 2.717 3.127 1 93.94 178 VAL B N 1
ATOM 4344 C CA . VAL B 1 178 ? -14.023 1.714 3.648 1 93.94 178 VAL B CA 1
ATOM 4345 C C . VAL B 1 178 ? -13.719 2.006 5.113 1 93.94 178 VAL B C 1
ATOM 4347 O O . VAL B 1 178 ? -13.703 1.095 5.945 1 93.94 178 VAL B O 1
ATOM 4350 N N . ASP B 1 179 ? -13.461 3.275 5.41 1 93.69 179 ASP B N 1
ATOM 4351 C CA . ASP B 1 179 ? -13.203 3.693 6.785 1 93.69 179 ASP B CA 1
ATOM 4352 C C . ASP B 1 179 ? -14.367 3.33 7.703 1 93.69 179 ASP B C 1
ATOM 4354 O O . ASP B 1 179 ? -14.164 2.74 8.766 1 93.69 179 ASP B O 1
ATOM 4358 N N . LEU B 1 180 ? -15.562 3.594 7.27 1 91.81 180 LEU B N 1
ATOM 4359 C CA . LEU B 1 180 ? -16.766 3.293 8.031 1 91.81 180 LEU B CA 1
ATOM 4360 C C . LEU B 1 180 ? -16.953 1.787 8.172 1 91.81 180 LEU B C 1
ATOM 4362 O O . LEU B 1 180 ? -17.391 1.308 9.227 1 91.81 180 LEU B O 1
ATOM 4366 N N . SER B 1 181 ? -16.656 1.083 7.148 1 91.75 181 SER B N 1
ATOM 4367 C CA . SER B 1 181 ? -16.812 -0.368 7.164 1 91.75 181 SER B CA 1
ATOM 4368 C C . SER B 1 181 ? -15.82 -1.019 8.125 1 91.75 181 SER B C 1
ATOM 4370 O O . SER B 1 181 ? -16.156 -1.97 8.828 1 91.75 181 SER B O 1
ATOM 4372 N N . LEU B 1 182 ? -14.633 -0.475 8.133 1 93 182 LEU B N 1
ATOM 4373 C CA . LEU B 1 182 ? -13.648 -0.983 9.078 1 93 182 LEU B CA 1
ATOM 4374 C C . LEU B 1 182 ? -14.086 -0.716 10.516 1 93 182 LEU B C 1
ATOM 4376 O O . LEU B 1 182 ? -13.961 -1.59 11.375 1 93 182 LEU B O 1
ATOM 4380 N N . TRP B 1 183 ? -14.586 0.459 10.75 1 91.75 183 TRP B N 1
ATOM 4381 C CA . TRP B 1 183 ? -15.078 0.825 12.07 1 91.75 183 TRP B CA 1
ATOM 4382 C C . TRP B 1 183 ? -16.203 -0.103 12.508 1 91.75 183 TRP B C 1
ATOM 4384 O O . TRP B 1 183 ? -16.25 -0.534 13.664 1 91.75 183 TRP B O 1
ATOM 4394 N N . ALA B 1 184 ? -17.047 -0.482 11.57 1 88.38 184 ALA B N 1
ATOM 4395 C CA . ALA B 1 184 ? -18.234 -1.267 11.883 1 88.38 184 ALA B CA 1
ATOM 4396 C C . ALA B 1 184 ? -17.891 -2.748 12.008 1 88.38 184 ALA B C 1
ATOM 4398 O O . ALA B 1 184 ? -18.453 -3.447 12.859 1 88.38 184 ALA B O 1
ATOM 4399 N N . TYR B 1 185 ? -16.984 -3.209 11.195 1 87 185 TYR B N 1
ATOM 4400 C CA . TYR B 1 185 ? -16.812 -4.648 11.047 1 87 185 TYR B CA 1
ATOM 4401 C C . TYR B 1 185 ? -15.594 -5.141 11.828 1 87 185 TYR B C 1
ATOM 4403 O O . TYR B 1 185 ? -15.578 -6.273 12.305 1 87 185 TYR B O 1
ATOM 4411 N N . VAL B 1 186 ? -14.562 -4.316 11.898 1 90.81 186 VAL B N 1
ATOM 4412 C CA . VAL B 1 186 ? -13.344 -4.695 12.617 1 90.81 186 VAL B CA 1
ATOM 4413 C C . VAL B 1 186 ? -12.906 -3.555 13.531 1 90.81 186 VAL B C 1
ATOM 4415 O O . VAL B 1 186 ? -11.805 -3.027 13.398 1 90.81 186 VAL B O 1
ATOM 4418 N N . PRO B 1 187 ? -13.625 -3.281 14.578 1 90.94 187 PRO B N 1
ATOM 4419 C CA . PRO B 1 187 ? -13.406 -2.092 15.406 1 90.94 187 PRO B CA 1
ATOM 4420 C C . PRO B 1 187 ? -12.07 -2.127 16.156 1 90.94 187 PRO B C 1
ATOM 4422 O O . PRO B 1 187 ? -11.422 -1.091 16.312 1 90.94 187 PRO B O 1
ATOM 4425 N N . ASP B 1 188 ? -11.656 -3.318 16.625 1 91.62 188 ASP B N 1
ATOM 4426 C CA . ASP B 1 188 ? -10.414 -3.4 17.375 1 91.62 188 ASP B CA 1
ATOM 4427 C C . ASP B 1 188 ? -9.227 -2.947 16.531 1 91.62 188 ASP B C 1
ATOM 4429 O O . ASP B 1 188 ? -8.406 -2.143 16.969 1 91.62 188 ASP B O 1
ATOM 4433 N N . PHE B 1 189 ? -9.242 -3.373 15.344 1 90.5 189 PHE B N 1
ATOM 4434 C CA . PHE B 1 189 ? -8.18 -2.982 14.43 1 90.5 189 PHE B CA 1
ATOM 4435 C C . PHE B 1 189 ? -8.305 -1.514 14.047 1 90.5 189 PHE B C 1
ATOM 4437 O O . PHE B 1 189 ? -7.309 -0.794 13.969 1 90.5 189 PHE B O 1
ATOM 4444 N N . TYR B 1 190 ? -9.508 -1.125 13.812 1 92.69 190 TYR B N 1
ATOM 4445 C CA . TYR B 1 190 ? -9.773 0.252 13.414 1 92.69 190 TYR B CA 1
ATOM 4446 C C . TYR B 1 190 ? -9.234 1.234 14.445 1 92.69 190 TYR B C 1
ATOM 4448 O O . TYR B 1 190 ? -8.539 2.189 14.102 1 92.69 190 TYR B O 1
ATOM 4456 N N . TYR B 1 191 ? -9.461 0.981 15.68 1 93.06 191 TYR B N 1
ATOM 4457 C CA . TYR B 1 191 ? -9.094 1.926 16.734 1 93.06 191 TYR B CA 1
ATOM 4458 C C . TYR B 1 191 ? -7.586 1.945 16.938 1 93.06 191 TYR B C 1
ATOM 4460 O O . TYR B 1 191 ? -7.039 2.914 17.469 1 93.06 191 TYR B O 1
ATOM 4468 N N . MET B 1 192 ? -6.949 0.911 16.453 1 92.06 192 MET B N 1
ATOM 4469 C CA . MET B 1 192 ? -5.492 0.868 16.531 1 92.06 192 MET B CA 1
ATOM 4470 C C . MET B 1 192 ? -4.859 1.859 15.562 1 92.06 192 MET B C 1
ATOM 4472 O O . MET B 1 192 ? -3.84 2.477 15.875 1 92.06 192 MET B O 1
ATOM 4476 N N . ILE B 1 193 ? -5.539 2.088 14.406 1 94.69 193 ILE B N 1
ATOM 4477 C CA . ILE B 1 193 ? -4.84 2.844 13.375 1 94.69 193 ILE B CA 1
ATOM 4478 C C . ILE B 1 193 ? -5.699 4.023 12.93 1 94.69 193 ILE B C 1
ATOM 4480 O O . ILE B 1 193 ? -5.348 4.734 11.984 1 94.69 193 ILE B O 1
ATOM 4484 N N . GLU B 1 194 ? -6.824 4.301 13.562 1 93.69 194 GLU B N 1
ATOM 4485 C CA . GLU B 1 194 ? -7.797 5.297 13.125 1 93.69 194 GLU B CA 1
ATOM 4486 C C . GLU B 1 194 ? -7.176 6.688 13.062 1 93.69 194 GLU B C 1
ATOM 4488 O O . GLU B 1 194 ? -7.582 7.52 12.242 1 93.69 194 GLU B O 1
ATOM 4493 N N . ILE B 1 195 ? -6.16 6.98 13.883 1 94.25 195 ILE B N 1
ATOM 4494 C CA . ILE B 1 195 ? -5.504 8.281 13.906 1 94.25 195 ILE B CA 1
ATOM 4495 C C . ILE B 1 195 ? -4.871 8.562 12.547 1 94.25 195 ILE B C 1
ATOM 4497 O O . ILE B 1 195 ? -4.703 9.727 12.164 1 94.25 195 ILE B O 1
ATOM 4501 N N . ALA B 1 196 ? -4.586 7.512 11.812 1 96.31 196 ALA B N 1
ATOM 4502 C CA . ALA B 1 196 ? -3.932 7.637 10.508 1 96.31 196 ALA B CA 1
ATOM 4503 C C . ALA B 1 196 ? -4.938 7.48 9.375 1 96.31 196 ALA B C 1
ATOM 4505 O O . ALA B 1 196 ? -5.152 8.414 8.594 1 96.31 196 ALA B O 1
ATOM 4506 N N . ILE B 1 197 ? -5.676 6.422 9.305 1 95.56 197 ILE B N 1
ATOM 4507 C CA . ILE B 1 197 ? -6.469 6.082 8.133 1 95.56 197 ILE B CA 1
ATOM 4508 C C . ILE B 1 197 ? -7.648 7.043 8.008 1 95.56 197 ILE B C 1
ATOM 4510 O O . ILE B 1 197 ? -8.102 7.348 6.902 1 95.56 197 ILE B O 1
ATOM 4514 N N . GLY B 1 198 ? -8.133 7.543 9.141 1 94.69 198 GLY B N 1
ATOM 4515 C CA . GLY B 1 198 ? -9.242 8.484 9.109 1 94.69 198 GLY B CA 1
ATOM 4516 C C . GLY B 1 198 ? -8.875 9.82 8.492 1 94.69 198 GLY B C 1
ATOM 4517 O O . GLY B 1 198 ? -9.75 10.617 8.164 1 94.69 198 GLY B O 1
ATOM 4518 N N . ARG B 1 199 ? -7.609 10.023 8.234 1 96.5 199 ARG B N 1
ATOM 4519 C CA . ARG B 1 199 ? -7.145 11.32 7.762 1 96.5 199 ARG B CA 1
ATOM 4520 C C . ARG B 1 199 ? -6.723 11.242 6.297 1 96.5 199 ARG B C 1
ATOM 4522 O O . ARG B 1 199 ? -6.277 12.242 5.723 1 96.5 199 ARG B O 1
ATOM 4529 N N . ILE B 1 200 ? -6.953 10.117 5.668 1 97.88 200 ILE B N 1
ATOM 4530 C CA . ILE B 1 200 ? -6.578 9.93 4.27 1 97.88 200 ILE B CA 1
ATOM 4531 C C . ILE B 1 200 ? -7.391 10.883 3.391 1 97.88 200 ILE B C 1
ATOM 4533 O O . ILE B 1 200 ? -6.859 11.461 2.439 1 97.88 200 ILE B O 1
ATOM 4537 N N . PRO B 1 201 ? -8.664 11.172 3.729 1 97.69 201 PRO B N 1
ATOM 4538 C CA . PRO B 1 201 ? -9.477 12.039 2.873 1 97.69 201 PRO B CA 1
ATOM 4539 C C . PRO B 1 201 ? -8.898 13.445 2.74 1 97.69 201 PRO B C 1
ATOM 4541 O O . PRO B 1 201 ? -8.938 14.031 1.657 1 97.69 201 PRO B O 1
ATOM 4544 N N . VAL B 1 202 ? -8.352 13.992 3.764 1 98.31 202 VAL B N 1
ATOM 4545 C CA . VAL B 1 202 ? -7.832 15.352 3.703 1 98.31 202 VAL B CA 1
ATOM 4546 C C . VAL B 1 202 ? -6.625 15.398 2.768 1 98.31 202 VAL B C 1
ATOM 4548 O O . VAL B 1 202 ? -6.449 16.359 2.021 1 98.31 202 VAL B O 1
ATOM 4551 N N . PHE B 1 203 ? -5.789 14.414 2.785 1 98.69 203 PHE B N 1
ATOM 4552 C CA . PHE B 1 203 ? -4.648 14.32 1.887 1 98.69 203 PHE B CA 1
ATOM 4553 C C . PHE B 1 203 ? -5.105 14.242 0.435 1 98.69 203 PHE B C 1
ATOM 4555 O O . PHE B 1 203 ? -4.57 14.945 -0.428 1 98.69 203 PHE B O 1
ATOM 4562 N N . VAL B 1 204 ? -6.094 13.375 0.21 1 98.69 204 VAL B N 1
ATOM 4563 C CA . VAL B 1 204 ? -6.594 13.18 -1.147 1 98.69 204 VAL B CA 1
ATOM 4564 C C . VAL B 1 204 ? -7.203 14.477 -1.665 1 98.69 204 VAL B C 1
ATOM 4566 O O . VAL B 1 204 ? -7.008 14.852 -2.826 1 98.69 204 VAL B O 1
ATOM 4569 N N . PHE B 1 205 ? -7.926 15.141 -0.811 1 98.5 205 PHE B N 1
ATOM 4570 C CA . PHE B 1 205 ? -8.461 16.438 -1.207 1 98.5 205 PHE B CA 1
ATOM 4571 C C . PHE B 1 205 ? -7.332 17.406 -1.526 1 98.5 205 PHE B C 1
ATOM 4573 O O . PHE B 1 205 ? -7.438 18.203 -2.465 1 98.5 205 PHE B O 1
ATOM 4580 N N . GLY B 1 206 ? -6.277 17.406 -0.729 1 98.69 206 GLY B N 1
ATOM 4581 C CA . GLY B 1 206 ? -5.109 18.234 -1.016 1 98.69 206 GLY B CA 1
ATOM 4582 C C . GLY B 1 206 ? -4.492 17.938 -2.369 1 98.69 206 GLY B C 1
ATOM 4583 O O . GLY B 1 206 ? -4.09 18.844 -3.09 1 98.69 206 GLY B O 1
ATOM 4584 N N . CYS B 1 207 ? -4.434 16.656 -2.711 1 98.5 207 CYS B N 1
ATOM 4585 C CA . CYS B 1 207 ? -3.926 16.266 -4.02 1 98.5 207 CYS B CA 1
ATOM 4586 C C . CYS B 1 207 ? -4.746 16.891 -5.137 1 98.5 207 CYS B C 1
ATOM 4588 O O . CYS B 1 207 ? -4.188 17.359 -6.133 1 98.5 207 CYS B O 1
ATOM 4590 N N . PHE B 1 208 ? -6.047 16.891 -4.941 1 98.31 208 PHE B N 1
ATOM 4591 C CA . PHE B 1 208 ? -6.957 17.484 -5.918 1 98.31 208 PHE B CA 1
ATOM 4592 C C . PHE B 1 208 ? -6.816 19 -5.945 1 98.31 208 PHE B C 1
ATOM 4594 O O . PHE B 1 208 ? -6.684 19.594 -7.016 1 98.31 208 PHE B O 1
ATOM 4601 N N . ALA B 1 209 ? -6.777 19.641 -4.793 1 98.19 209 ALA B N 1
ATOM 4602 C CA . ALA B 1 209 ? -6.699 21.094 -4.68 1 98.19 209 ALA B CA 1
ATOM 4603 C C . ALA B 1 209 ? -5.371 21.609 -5.219 1 98.19 209 ALA B C 1
ATOM 4605 O O . ALA B 1 209 ? -5.277 22.766 -5.656 1 98.19 209 ALA B O 1
ATOM 4606 N N . GLY B 1 210 ? -4.34 20.781 -5.129 1 98.38 210 GLY B N 1
ATOM 4607 C CA . GLY B 1 210 ? -3.014 21.172 -5.578 1 98.38 210 GLY B CA 1
ATOM 4608 C C . GLY B 1 210 ? -2.994 21.703 -6.996 1 98.38 210 GLY B C 1
ATOM 4609 O O . GLY B 1 210 ? -2.285 22.672 -7.293 1 98.38 210 GLY B O 1
ATOM 4610 N N . LYS B 1 211 ? -3.762 21.141 -7.863 1 97.44 211 LYS B N 1
ATOM 4611 C CA . LYS B 1 211 ? -3.844 21.594 -9.25 1 97.44 211 LYS B CA 1
ATOM 4612 C C . LYS B 1 211 ? -4.355 23.031 -9.328 1 97.44 211 LYS B C 1
ATOM 4614 O O . LYS B 1 211 ? -3.797 23.844 -10.055 1 97.44 211 LYS B O 1
ATOM 4619 N N . TYR B 1 212 ? -5.32 23.297 -8.586 1 97.19 212 TYR B N 1
ATOM 4620 C CA . TYR B 1 212 ? -5.977 24.609 -8.664 1 97.19 212 TYR B CA 1
ATOM 4621 C C . TYR B 1 212 ? -5.176 25.672 -7.926 1 97.19 212 TYR B C 1
ATOM 4623 O O . TYR B 1 212 ? -5.219 26.844 -8.281 1 97.19 212 TYR B O 1
ATOM 4631 N N . VAL B 1 213 ? -4.488 25.266 -6.902 1 98 213 VAL B N 1
ATOM 4632 C CA . VAL B 1 213 ? -3.537 26.156 -6.254 1 98 213 VAL B CA 1
ATOM 4633 C C . VAL B 1 213 ? -2.41 26.516 -7.227 1 98 213 VAL B C 1
ATOM 4635 O O . VAL B 1 213 ? -2.027 27.672 -7.348 1 98 213 VAL B O 1
ATOM 4638 N N . TYR B 1 214 ? -1.927 25.5 -7.879 1 97.44 214 TYR B N 1
ATOM 4639 C CA . TYR B 1 214 ? -0.856 25.656 -8.859 1 97.44 214 TYR B CA 1
ATOM 4640 C C . TYR B 1 214 ? -1.279 26.594 -9.984 1 97.44 214 TYR B C 1
ATOM 4642 O O . TYR B 1 214 ? -0.483 27.406 -10.453 1 97.44 214 TYR B O 1
ATOM 4650 N N . GLU B 1 215 ? -2.533 26.531 -10.359 1 97.5 215 GLU B N 1
ATOM 4651 C CA . GLU B 1 215 ? -3.074 27.344 -11.445 1 97.5 215 GLU B CA 1
ATOM 4652 C C . GLU B 1 215 ? -3.506 28.719 -10.945 1 97.5 215 GLU B C 1
ATOM 4654 O O . GLU B 1 215 ? -4.016 29.531 -11.711 1 97.5 215 GLU B O 1
ATOM 4659 N N . ARG B 1 216 ? -3.396 28.984 -9.688 1 97.06 216 ARG B N 1
ATOM 4660 C CA . ARG B 1 216 ? -3.732 30.25 -9.055 1 97.06 216 ARG B CA 1
ATOM 4661 C C . ARG B 1 216 ? -5.184 30.641 -9.336 1 97.06 216 ARG B C 1
ATOM 4663 O O . ARG B 1 216 ? -5.473 31.781 -9.695 1 97.06 216 ARG B O 1
ATOM 4670 N N . ARG B 1 217 ? -6.008 29.672 -9.219 1 96.94 217 ARG B N 1
ATOM 4671 C CA . ARG B 1 217 ? -7.43 29.922 -9.422 1 96.94 217 ARG B CA 1
ATOM 4672 C C . ARG B 1 217 ? -8.008 30.766 -8.289 1 96.94 217 ARG B C 1
ATOM 4674 O O . ARG B 1 217 ? -7.555 30.672 -7.148 1 96.94 217 ARG B O 1
ATOM 4681 N N . THR B 1 218 ? -9.031 31.531 -8.656 1 97 218 THR B N 1
ATOM 4682 C CA . THR B 1 218 ? -9.688 32.375 -7.672 1 97 218 THR B CA 1
ATOM 4683 C C . THR B 1 218 ? -11.172 32.031 -7.566 1 97 218 THR B C 1
ATOM 4685 O O . THR B 1 218 ? -11.766 31.516 -8.516 1 97 218 THR B O 1
ATOM 4688 N N . LEU B 1 219 ? -11.68 32.156 -6.43 1 96.25 219 LEU B N 1
ATOM 4689 C CA . LEU B 1 219 ? -13.109 32 -6.168 1 96.25 219 LEU B CA 1
ATOM 4690 C C . LEU B 1 219 ? -13.719 33.312 -5.691 1 96.25 219 LEU B C 1
ATOM 4692 O O . LEU B 1 219 ? -13.008 34.312 -5.52 1 96.25 219 LEU B O 1
ATOM 4696 N N . SER B 1 220 ? -15.016 33.312 -5.551 1 96.19 220 SER B N 1
ATOM 4697 C CA . SER B 1 220 ? -15.711 34.531 -5.117 1 96.19 220 SER B CA 1
ATOM 4698 C C . SER B 1 220 ? -15.312 34.906 -3.701 1 96.19 220 SER B C 1
ATOM 4700 O O . SER B 1 220 ? -14.93 34.062 -2.898 1 96.19 220 SER B O 1
ATOM 4702 N N . TRP B 1 221 ? -15.547 36.156 -3.426 1 93.31 221 TRP B N 1
ATOM 4703 C CA . TRP B 1 221 ? -15.156 36.688 -2.127 1 93.31 221 TRP B CA 1
ATOM 4704 C C . TRP B 1 221 ? -15.969 36.031 -1.005 1 93.31 221 TRP B C 1
ATOM 4706 O O . TRP B 1 221 ? -15.492 35.938 0.13 1 93.31 221 TRP B O 1
ATOM 4716 N N . TRP B 1 222 ? -17.078 35.531 -1.215 1 94.56 222 TRP B N 1
ATOM 4717 C CA . TRP B 1 222 ? -17.922 34.969 -0.182 1 94.56 222 TRP B CA 1
ATOM 4718 C C . TRP B 1 222 ? -17.359 33.625 0.325 1 94.56 222 TRP B C 1
ATOM 4720 O O . TRP B 1 222 ? -17.734 33.156 1.392 1 94.56 222 TRP B O 1
ATOM 4730 N N . THR B 1 223 ? -16.422 33.031 -0.494 1 94.25 223 THR B N 1
ATOM 4731 C CA . THR B 1 223 ? -15.742 31.828 -0.04 1 94.25 223 THR B CA 1
ATOM 4732 C C . THR B 1 223 ? -14.992 32.094 1.26 1 94.25 223 THR B C 1
ATOM 4734 O O . THR B 1 223 ? -14.859 31.188 2.1 1 94.25 223 THR B O 1
ATOM 4737 N N . TRP B 1 224 ? -14.625 33.344 1.5 1 93.19 224 TRP B N 1
ATOM 4738 C CA . TRP B 1 224 ? -13.977 33.688 2.758 1 93.19 224 TRP B CA 1
ATOM 4739 C C . TRP B 1 224 ? -14.922 33.5 3.934 1 93.19 224 TRP B C 1
ATOM 4741 O O . TRP B 1 224 ? -14.516 33.031 5 1 93.19 224 TRP B O 1
ATOM 4751 N N . ILE B 1 225 ? -16.094 33.812 3.686 1 93.94 225 ILE B N 1
ATOM 4752 C CA . ILE B 1 225 ? -17.109 33.719 4.734 1 93.94 225 ILE B CA 1
ATOM 4753 C C . ILE B 1 225 ? -17.375 32.25 5.059 1 93.94 225 ILE B C 1
ATOM 4755 O O . ILE B 1 225 ? -17.469 31.875 6.23 1 93.94 225 ILE B O 1
ATOM 4759 N N . ILE B 1 226 ? -17.453 31.438 4.062 1 93.75 226 ILE B N 1
ATOM 4760 C CA . ILE B 1 226 ? -17.703 30.016 4.234 1 93.75 226 ILE B CA 1
ATOM 4761 C C . ILE B 1 226 ? -16.531 29.375 4.984 1 93.75 226 ILE B C 1
ATOM 4763 O O . ILE B 1 226 ? -16.734 28.609 5.93 1 93.75 226 ILE B O 1
ATOM 4767 N N . VAL B 1 227 ? -15.406 29.703 4.613 1 92.88 227 VAL B N 1
ATOM 4768 C CA . VAL B 1 227 ? -14.188 29.172 5.215 1 92.88 227 VAL B CA 1
ATOM 4769 C C . VAL B 1 227 ? -14.094 29.609 6.676 1 92.88 227 VAL B C 1
ATOM 4771 O O . VAL B 1 227 ? -13.805 28.797 7.559 1 92.88 227 VAL B O 1
ATOM 4774 N N . ALA B 1 228 ? -14.344 30.891 6.898 1 92.5 228 ALA B N 1
ATOM 4775 C CA . ALA B 1 228 ? -14.312 31.406 8.258 1 92.5 228 ALA B CA 1
ATOM 4776 C C . ALA B 1 228 ? -15.375 30.734 9.133 1 92.5 228 ALA B C 1
ATOM 4778 O O . ALA B 1 228 ? -15.094 30.359 10.266 1 92.5 228 ALA B O 1
ATOM 4779 N N . ALA B 1 229 ? -16.5 30.609 8.578 1 92.88 229 ALA B N 1
ATOM 4780 C CA . ALA B 1 229 ? -17.594 29.953 9.305 1 92.88 229 ALA B CA 1
ATOM 4781 C C . ALA B 1 229 ? -17.25 28.516 9.625 1 92.88 229 ALA B C 1
ATOM 4783 O O . ALA B 1 229 ? -17.516 28.031 10.734 1 92.88 229 ALA B O 1
ATOM 4784 N N . ALA B 1 230 ? -16.703 27.797 8.672 1 91.25 230 ALA B N 1
ATOM 4785 C CA . ALA B 1 230 ? -16.297 26.406 8.867 1 91.25 230 ALA B CA 1
ATOM 4786 C C . ALA B 1 230 ? -15.219 26.297 9.938 1 91.25 230 ALA B C 1
ATOM 4788 O O . ALA B 1 230 ? -15.273 25.406 10.797 1 91.25 230 ALA B O 1
ATOM 4789 N N . ALA B 1 231 ? -14.312 27.188 9.945 1 89.38 231 ALA B N 1
ATOM 4790 C CA . ALA B 1 231 ? -13.227 27.188 10.922 1 89.38 231 ALA B CA 1
ATOM 4791 C C . ALA B 1 231 ? -13.758 27.469 12.328 1 89.38 231 ALA B C 1
ATOM 4793 O O . ALA B 1 231 ? -13.383 26.781 13.281 1 89.38 231 ALA B O 1
ATOM 4794 N N . VAL B 1 232 ? -14.602 28.422 12.406 1 87.31 232 VAL B N 1
ATOM 4795 C CA . VAL B 1 232 ? -15.18 28.797 13.695 1 87.31 232 VAL B CA 1
ATOM 4796 C C . VAL B 1 232 ? -16.031 27.641 14.234 1 87.31 232 VAL B C 1
ATOM 4798 O O . VAL B 1 232 ? -15.984 27.328 15.422 1 87.31 232 VAL B O 1
ATOM 4801 N N . THR B 1 233 ? -16.812 27.078 13.32 1 85 233 THR B N 1
ATOM 4802 C CA . THR B 1 233 ? -17.641 25.938 13.719 1 85 233 THR B CA 1
ATOM 4803 C C . THR B 1 233 ? -16.766 24.797 14.234 1 85 233 THR B C 1
ATOM 4805 O O . THR B 1 233 ? -17.078 24.172 15.25 1 85 233 THR B O 1
ATOM 4808 N N . PHE B 1 234 ? -15.695 24.531 13.617 1 83.75 234 PHE B N 1
ATOM 4809 C CA . PHE B 1 234 ? -14.773 23.469 14.016 1 83.75 234 PHE B CA 1
ATOM 4810 C C . PHE B 1 234 ? -14.195 23.75 15.398 1 83.75 234 PHE B C 1
ATOM 4812 O O . PHE B 1 234 ? -14.188 22.875 16.266 1 83.75 234 PHE B O 1
ATOM 4819 N N . VAL B 1 235 ? -13.805 24.969 15.656 1 80.88 235 VAL B N 1
ATOM 4820 C CA . VAL B 1 235 ? -13.156 25.344 16.906 1 80.88 235 VAL B CA 1
ATOM 4821 C C . VAL B 1 235 ? -14.188 25.344 18.031 1 80.88 235 VAL B C 1
ATOM 4823 O O . VAL B 1 235 ? -13.883 24.969 19.172 1 80.88 235 VAL B O 1
ATOM 4826 N N . SER B 1 236 ? -15.383 25.656 17.641 1 80.19 236 SER B N 1
ATOM 4827 C CA . SER B 1 236 ? -16.422 25.828 18.656 1 80.19 236 SER B CA 1
ATOM 4828 C C . SER B 1 236 ? -17.031 24.484 19.062 1 80.19 236 SER B C 1
ATOM 4830 O O . SER B 1 236 ? -17.328 24.266 20.234 1 80.19 236 SER B O 1
ATOM 4832 N N . LEU B 1 237 ? -17.266 23.578 18.094 1 72.5 237 LEU B N 1
ATOM 4833 C CA . LEU B 1 237 ? -18 22.359 18.359 1 72.5 237 LEU B CA 1
ATOM 4834 C C . LEU B 1 237 ? -17.094 21.297 18.953 1 72.5 237 LEU B C 1
ATOM 4836 O O . LEU B 1 237 ? -17.547 20.406 19.688 1 72.5 237 LEU B O 1
ATOM 4840 N N . LYS B 1 238 ? -15.875 21.453 18.984 1 68 238 LYS B N 1
ATOM 4841 C CA . LYS B 1 238 ? -14.93 20.453 19.5 1 68 238 LYS B CA 1
ATOM 4842 C C . LYS B 1 238 ? -15.469 19.047 19.312 1 68 238 LYS B C 1
ATOM 4844 O O . LYS B 1 238 ? -15.672 18.312 20.281 1 68 238 LYS B O 1
ATOM 4849 N N . PRO B 1 239 ? -15.891 18.562 18.031 1 59.91 239 PRO B N 1
ATOM 4850 C CA . PRO B 1 239 ? -16.688 17.359 17.734 1 59.91 239 PRO B CA 1
ATOM 4851 C C . PRO B 1 239 ? -16.156 16.109 18.422 1 59.91 239 PRO B C 1
ATOM 4853 O O . PRO B 1 239 ? -16.797 15.055 18.391 1 59.91 239 PRO B O 1
ATOM 4856 N N . THR B 1 240 ? -15.062 16.094 19.156 1 60.59 240 THR B N 1
ATOM 4857 C CA . THR B 1 240 ? -14.391 14.875 19.594 1 60.59 240 THR B CA 1
ATOM 4858 C C . THR B 1 240 ? -15.312 14.047 20.484 1 60.59 240 THR B C 1
ATOM 4860 O O . THR B 1 240 ? -15.203 12.82 20.531 1 60.59 240 THR B O 1
ATOM 4863 N N . ASP B 1 241 ? -16.359 14.695 21.062 1 60.53 241 ASP B N 1
ATOM 4864 C CA . ASP B 1 241 ? -17.078 13.945 22.094 1 60.53 241 ASP B CA 1
ATOM 4865 C C . ASP B 1 241 ? -18.469 13.547 21.594 1 60.53 241 ASP B C 1
ATOM 4867 O O . ASP B 1 241 ? -19.125 12.695 22.203 1 60.53 241 ASP B O 1
ATOM 4871 N N . LEU B 1 242 ? -18.859 14.016 20.391 1 59.69 242 LEU B N 1
ATOM 4872 C CA . LEU B 1 242 ? -20.297 13.914 20.109 1 59.69 242 LEU B CA 1
ATOM 4873 C C . LEU B 1 242 ? -20.547 12.953 18.953 1 59.69 242 LEU B C 1
ATOM 4875 O O . LEU B 1 242 ? -21.672 12.453 18.797 1 59.69 242 LEU B O 1
ATOM 4879 N N . ILE B 1 243 ? -19.516 12.648 18.328 1 74.31 243 ILE B N 1
ATOM 4880 C CA . ILE B 1 243 ? -19.766 11.891 17.109 1 74.31 243 ILE B CA 1
ATOM 4881 C C . ILE B 1 243 ? -18.797 10.703 17.031 1 74.31 243 ILE B C 1
ATOM 4883 O O . ILE B 1 243 ? -17.75 10.711 17.672 1 74.31 243 ILE B O 1
ATOM 4887 N N . VAL B 1 244 ? -19.344 9.727 16.344 1 80.5 244 VAL B N 1
ATOM 4888 C CA . VAL B 1 244 ? -18.516 8.531 16.234 1 80.5 244 VAL B CA 1
ATOM 4889 C C . VAL B 1 244 ? -17.203 8.875 15.547 1 80.5 244 VAL B C 1
ATOM 4891 O O . VAL B 1 244 ? -17.109 9.852 14.797 1 80.5 244 VAL B O 1
ATOM 4894 N N . VAL B 1 245 ? -16.234 8.156 15.781 1 83.94 245 VAL B N 1
ATOM 4895 C CA . VAL B 1 245 ? -14.836 8.445 15.516 1 83.94 245 VAL B CA 1
ATOM 4896 C C . VAL B 1 245 ? -14.633 8.695 14.023 1 83.94 245 VAL B C 1
ATOM 4898 O O . VAL B 1 245 ? -14 9.68 13.633 1 83.94 245 VAL B O 1
ATOM 4901 N N . PRO B 1 246 ? -15.273 7.895 13.125 1 85.06 246 PRO B N 1
ATOM 4902 C CA . PRO B 1 246 ? -15.031 8.172 11.711 1 85.06 246 PRO B CA 1
ATOM 4903 C C . PRO B 1 246 ? -15.57 9.531 11.273 1 85.06 246 PRO B C 1
ATOM 4905 O O . PRO B 1 246 ? -14.93 10.227 10.484 1 85.06 246 PRO B O 1
ATOM 4908 N N . TRP B 1 247 ? -16.609 9.891 11.844 1 84.44 247 TRP B N 1
ATOM 4909 C CA . TRP B 1 247 ? -17.188 11.18 11.492 1 84.44 247 TRP B CA 1
ATOM 4910 C C . TRP B 1 247 ? -16.375 12.32 12.102 1 84.44 247 TRP B C 1
ATOM 4912 O O . TRP B 1 247 ? -16.25 13.391 11.5 1 84.44 247 TRP B O 1
ATOM 4922 N N . ASN B 1 248 ? -15.93 12.062 13.266 1 86.31 248 ASN B N 1
ATOM 4923 C CA . ASN B 1 248 ? -15.062 13.055 13.898 1 86.31 248 ASN B CA 1
ATOM 4924 C C . ASN B 1 248 ? -13.828 13.344 13.047 1 86.31 248 ASN B C 1
ATOM 4926 O O . ASN B 1 248 ? -13.422 14.492 12.898 1 86.31 248 ASN B O 1
ATOM 4930 N N . ARG B 1 249 ? -13.273 12.312 12.484 1 88.19 249 ARG B N 1
ATOM 4931 C CA . ARG B 1 249 ? -12.086 12.469 11.648 1 88.19 249 ARG B CA 1
ATOM 4932 C C . ARG B 1 249 ? -12.414 13.25 10.375 1 88.19 249 ARG B C 1
ATOM 4934 O O . ARG B 1 249 ? -11.609 14.07 9.93 1 88.19 249 ARG B O 1
ATOM 4941 N N . LEU B 1 250 ? -13.562 13.016 9.844 1 87.38 250 LEU B N 1
ATOM 4942 C CA . LEU B 1 250 ? -13.977 13.742 8.656 1 87.38 250 LEU B CA 1
ATOM 4943 C C . LEU B 1 250 ? -14.188 15.219 8.969 1 87.38 250 LEU B C 1
ATOM 4945 O O . LEU B 1 250 ? -13.836 16.094 8.164 1 87.38 250 LEU B O 1
ATOM 4949 N N . PHE B 1 251 ? -14.703 15.438 10.117 1 87.62 251 PHE B N 1
ATOM 4950 C CA . PHE B 1 251 ? -14.891 16.812 10.555 1 87.62 251 PHE B CA 1
ATOM 4951 C C . PHE B 1 251 ? -13.547 17.5 10.773 1 87.62 251 PHE B C 1
ATOM 4953 O O . PHE B 1 251 ? -13.391 18.688 10.461 1 87.62 251 PHE B O 1
ATOM 4960 N N . GLN B 1 252 ? -12.656 16.812 11.289 1 88.94 252 GLN B N 1
ATOM 4961 C CA . GLN B 1 252 ? -11.312 17.344 11.484 1 88.94 252 GLN B CA 1
ATOM 4962 C C . GLN B 1 252 ? -10.641 17.641 10.148 1 88.94 252 GLN B C 1
ATOM 4964 O O . GLN B 1 252 ? -9.898 18.625 10.031 1 88.94 252 GLN B O 1
ATOM 4969 N N . ALA B 1 253 ? -10.922 16.797 9.195 1 91.06 253 ALA B N 1
ATOM 4970 C CA . ALA B 1 253 ? -10.398 17.031 7.855 1 91.06 253 ALA B CA 1
ATOM 4971 C C . ALA B 1 253 ? -10.906 18.359 7.293 1 91.06 253 ALA B C 1
ATOM 4973 O O . ALA B 1 253 ? -10.125 19.172 6.789 1 91.06 253 ALA B O 1
ATOM 4974 N N . LEU B 1 254 ? -12.148 18.578 7.457 1 91 254 LEU B N 1
ATOM 4975 C CA . LEU B 1 254 ? -12.758 19.812 6.992 1 91 254 LEU B CA 1
ATOM 4976 C C . LEU B 1 254 ? -12.227 21.016 7.789 1 91 254 LEU B C 1
ATOM 4978 O O . LEU B 1 254 ? -12.008 22.094 7.227 1 91 254 LEU B O 1
ATOM 4982 N N . GLY B 1 255 ? -12.086 20.75 9.023 1 91.62 255 GLY B N 1
ATOM 4983 C CA . GLY B 1 255 ? -11.492 21.766 9.867 1 91.62 255 GLY B CA 1
ATOM 4984 C C . GLY B 1 255 ? -10.078 22.125 9.453 1 91.62 255 GLY B C 1
ATOM 4985 O O . GLY B 1 255 ? -9.734 23.312 9.375 1 91.62 255 GLY B O 1
ATOM 4986 N N . GLY B 1 256 ? -9.273 21.094 9.164 1 93.94 256 GLY B N 1
ATOM 4987 C CA . GLY B 1 256 ? -7.902 21.328 8.734 1 93.94 256 GLY B CA 1
ATOM 4988 C C . GLY B 1 256 ? -7.805 22.141 7.465 1 93.94 256 GLY B C 1
ATOM 4989 O O . GLY B 1 256 ? -6.973 23.047 7.363 1 93.94 256 GLY B O 1
ATOM 4990 N N . ILE B 1 257 ? -8.695 21.891 6.574 1 96.19 257 ILE B N 1
ATOM 4991 C CA . ILE B 1 257 ? -8.711 22.609 5.297 1 96.19 257 ILE B CA 1
ATOM 4992 C C . ILE B 1 257 ? -9.133 24.062 5.523 1 96.19 257 ILE B C 1
ATOM 4994 O O . ILE B 1 257 ? -8.469 24.984 5.059 1 96.19 257 ILE B O 1
ATOM 4998 N N . SER B 1 258 ? -10.227 24.25 6.258 1 96.19 258 SER B N 1
ATOM 4999 C CA . SER B 1 258 ? -10.742 25.594 6.496 1 96.19 258 SER B CA 1
ATOM 5000 C C . SER B 1 258 ? -9.766 26.422 7.316 1 96.19 258 SER B C 1
ATOM 5002 O O . SER B 1 258 ? -9.562 27.609 7.039 1 96.19 258 SER B O 1
ATOM 5004 N N . LEU B 1 259 ? -9.164 25.812 8.234 1 96.19 259 LEU B N 1
ATOM 5005 C CA . LEU B 1 259 ? -8.195 26.516 9.07 1 96.19 259 LEU B CA 1
ATOM 5006 C C . LEU B 1 259 ? -6.977 26.922 8.258 1 96.19 259 LEU B C 1
ATOM 5008 O O . LEU B 1 259 ? -6.406 28 8.484 1 96.19 259 LEU B O 1
ATOM 5012 N N . SER B 1 260 ? -6.523 26.047 7.363 1 97.69 260 SER B N 1
ATOM 5013 C CA . SER B 1 260 ? -5.398 26.391 6.5 1 97.69 260 SER B CA 1
ATOM 5014 C C . SER B 1 260 ? -5.648 27.719 5.773 1 97.69 260 SER B C 1
ATOM 5016 O O . SER B 1 260 ? -4.793 28.594 5.781 1 97.69 260 SER B O 1
ATOM 5018 N N . TYR B 1 261 ? -6.773 27.875 5.254 1 97.44 261 TYR B N 1
ATOM 5019 C CA . TYR B 1 261 ? -7.09 29.062 4.484 1 97.44 261 TYR B CA 1
ATOM 5020 C C . TYR B 1 261 ? -7.375 30.25 5.406 1 97.44 261 TYR B C 1
ATOM 5022 O O . TYR B 1 261 ? -6.988 31.375 5.113 1 97.44 261 TYR B O 1
ATOM 5030 N N . ALA B 1 262 ? -8.094 30.016 6.496 1 96.31 262 ALA B N 1
ATOM 5031 C CA . ALA B 1 262 ? -8.406 31.094 7.441 1 96.31 262 ALA B CA 1
ATOM 5032 C C . ALA B 1 262 ? -7.133 31.703 8.023 1 96.31 262 ALA B C 1
ATOM 5034 O O . ALA B 1 262 ? -7 32.906 8.094 1 96.31 262 ALA B O 1
ATOM 5035 N N . ILE B 1 263 ? -6.223 30.859 8.43 1 96.38 263 ILE B N 1
ATOM 5036 C CA . ILE B 1 263 ? -4.973 31.328 9.023 1 96.38 263 ILE B CA 1
ATOM 5037 C C . ILE B 1 263 ? -4.164 32.094 7.977 1 96.38 263 ILE B C 1
ATOM 5039 O O . ILE B 1 263 ? -3.602 33.156 8.273 1 96.38 263 ILE B O 1
ATOM 5043 N N . CYS B 1 264 ? -4.129 31.594 6.801 1 96.62 264 CYS B N 1
ATOM 5044 C CA . CYS B 1 264 ? -3.439 32.312 5.727 1 96.62 264 CYS B CA 1
ATOM 5045 C C . CYS B 1 264 ? -4.102 33.656 5.445 1 96.62 264 CYS B C 1
ATOM 5047 O O . CYS B 1 264 ? -3.42 34.625 5.121 1 96.62 264 CYS B O 1
ATOM 5049 N N . GLY B 1 265 ? -5.465 33.688 5.516 1 94.69 265 GLY B N 1
ATOM 5050 C CA . GLY B 1 265 ? -6.156 34.969 5.402 1 94.69 265 GLY B CA 1
ATOM 5051 C C . GLY B 1 265 ? -5.738 35.969 6.461 1 94.69 265 GLY B C 1
ATOM 5052 O O . GLY B 1 265 ? -5.555 37.156 6.164 1 94.69 265 GLY B O 1
ATOM 5053 N N . ILE B 1 266 ? -5.59 35.5 7.648 1 94.56 266 ILE B N 1
ATOM 5054 C CA . ILE B 1 266 ? -5.137 36.344 8.75 1 94.56 266 ILE B CA 1
ATOM 5055 C C . ILE B 1 266 ? -3.725 36.844 8.461 1 94.56 266 ILE B C 1
ATOM 5057 O O . ILE B 1 266 ? -3.43 38.031 8.641 1 94.56 266 ILE B O 1
ATOM 5061 N N . PHE B 1 267 ? -2.824 35.938 7.996 1 95.44 267 PHE B N 1
ATOM 5062 C CA . PHE B 1 267 ? -1.474 36.344 7.625 1 95.44 267 PHE B CA 1
ATOM 5063 C C . PHE B 1 267 ? -1.508 37.438 6.562 1 95.44 267 PHE B C 1
ATOM 5065 O O . PHE B 1 267 ? -0.742 38.406 6.629 1 95.44 267 PHE B O 1
ATOM 5072 N N . ALA B 1 268 ? -2.412 37.281 5.641 1 92.62 268 ALA B N 1
ATOM 5073 C CA . ALA B 1 268 ? -2.52 38.25 4.543 1 92.62 268 ALA B CA 1
ATOM 5074 C C . ALA B 1 268 ? -2.928 39.625 5.055 1 92.62 268 ALA B C 1
ATOM 5076 O O . ALA B 1 268 ? -2.5 40.656 4.52 1 92.62 268 ALA B O 1
ATOM 5077 N N . ILE B 1 269 ? -3.768 39.656 6.02 1 91.38 269 ILE B N 1
ATOM 5078 C CA . ILE B 1 269 ? -4.238 40.906 6.602 1 91.38 269 ILE B CA 1
ATOM 5079 C C . ILE B 1 269 ? -3.072 41.625 7.27 1 91.38 269 ILE B C 1
ATOM 5081 O O . ILE B 1 269 ? -2.955 42.875 7.168 1 91.38 269 ILE B O 1
ATOM 5085 N N . PHE B 1 270 ? -2.188 40.875 7.836 1 91.31 270 PHE B N 1
ATOM 5086 C CA . PHE B 1 270 ? -1.105 41.5 8.602 1 91.31 270 PHE B CA 1
ATOM 5087 C C . PHE B 1 270 ? 0.13 41.688 7.73 1 91.31 270 PHE B C 1
ATOM 5089 O O . PHE B 1 270 ? 1.05 42.406 8.109 1 91.31 270 PHE B O 1
ATOM 5096 N N . ASP B 1 271 ? 0.096 40.969 6.609 1 88.5 271 ASP B N 1
ATOM 5097 C CA . ASP B 1 271 ? 1.2 41.125 5.668 1 88.5 271 ASP B CA 1
ATOM 5098 C C . ASP B 1 271 ? 1.055 42.406 4.852 1 88.5 271 ASP B C 1
ATOM 5100 O O . ASP B 1 271 ? 0.279 42.469 3.896 1 88.5 271 ASP B O 1
ATOM 5104 N N . LYS B 1 272 ? 1.457 43.5 5.285 1 79.69 272 LYS B N 1
ATOM 5105 C CA . LYS B 1 272 ? 1.318 44.812 4.629 1 79.69 272 LYS B CA 1
ATOM 5106 C C . LYS B 1 272 ? 2.162 44.875 3.359 1 79.69 272 LYS B C 1
ATOM 5108 O O . LYS B 1 272 ? 3.391 44.781 3.42 1 79.69 272 LYS B O 1
ATOM 5113 N N . PRO B 1 273 ? 1.352 45.031 2.277 1 72.38 273 PRO B N 1
ATOM 5114 C CA . PRO B 1 273 ? 2.104 45.156 1.028 1 72.38 273 PRO B CA 1
ATOM 5115 C C . PRO B 1 273 ? 3.064 46.344 1.043 1 72.38 273 PRO B C 1
ATOM 5117 O O . PRO B 1 273 ? 2.697 47.438 1.486 1 72.38 273 PRO B O 1
ATOM 5120 N N . GLY B 1 274 ? 4.215 46.031 0.792 1 73 274 GLY B N 1
ATOM 5121 C CA . GLY B 1 274 ? 5.172 47.125 0.705 1 73 274 GLY B CA 1
ATOM 5122 C C . GLY B 1 274 ? 6.094 47.188 1.904 1 73 274 GLY B C 1
ATOM 5123 O O . GLY B 1 274 ? 7.113 47.906 1.865 1 73 274 GLY B O 1
ATOM 5124 N N . ALA B 1 275 ? 5.617 46.656 2.971 1 72.81 275 ALA B N 1
ATOM 5125 C CA . ALA B 1 275 ? 6.508 46.625 4.129 1 72.81 275 ALA B CA 1
ATOM 5126 C C . ALA B 1 275 ? 7.766 45.812 3.84 1 72.81 275 ALA B C 1
ATOM 5128 O O . ALA B 1 275 ? 7.707 44.781 3.174 1 72.81 275 ALA B O 1
ATOM 5129 N N . PRO B 1 276 ? 8.828 46.375 4.184 1 73.56 276 PRO B N 1
ATOM 5130 C CA . PRO B 1 276 ? 10.094 45.719 3.861 1 73.56 276 PRO B CA 1
ATOM 5131 C C . PRO B 1 276 ? 10.211 44.344 4.504 1 73.56 276 PRO B C 1
ATOM 5133 O O . PRO B 1 276 ? 10.828 43.438 3.934 1 73.56 276 PRO B O 1
ATOM 5136 N N . GLU B 1 277 ? 9.625 44.312 5.758 1 82.69 277 GLU B N 1
ATOM 5137 C CA . GLU B 1 277 ? 9.758 43.031 6.449 1 82.69 277 GLU B CA 1
ATOM 5138 C C . GLU B 1 277 ? 8.406 42.5 6.918 1 82.69 277 GLU B C 1
ATOM 5140 O O . GLU B 1 277 ? 7.516 43.312 7.25 1 82.69 277 GLU B O 1
ATOM 5145 N N . LYS B 1 278 ? 8.281 41.25 6.895 1 87.62 278 LYS B N 1
ATOM 5146 C CA . LYS B 1 278 ? 7.086 40.625 7.453 1 87.62 278 LYS B CA 1
ATOM 5147 C C . LYS B 1 278 ? 7.031 40.781 8.969 1 87.62 278 LYS B C 1
ATOM 5149 O O . LYS B 1 278 ? 8.055 41 9.609 1 87.62 278 LYS B O 1
ATOM 5154 N N . PRO B 1 279 ? 5.887 40.75 9.516 1 91.75 279 PRO B N 1
ATOM 5155 C CA . PRO B 1 279 ? 5.773 40.812 10.969 1 91.75 279 PRO B CA 1
ATOM 5156 C C . PRO B 1 279 ? 6.629 39.781 11.68 1 91.75 279 PRO B C 1
ATOM 5158 O O . PRO B 1 279 ? 6.801 38.656 11.172 1 91.75 279 PRO B O 1
ATOM 5161 N N . ALA B 1 280 ? 7.133 40.125 12.844 1 92 280 ALA B N 1
ATOM 5162 C CA . ALA B 1 280 ? 8.047 39.281 13.617 1 92 280 ALA B CA 1
ATOM 5163 C C . ALA B 1 280 ? 7.445 37.906 13.883 1 92 280 ALA B C 1
ATOM 5165 O O . ALA B 1 280 ? 8.141 36.906 13.797 1 92 280 ALA B O 1
ATOM 5166 N N . ALA B 1 281 ? 6.199 37.875 14.219 1 93.62 281 ALA B N 1
ATOM 5167 C CA . ALA B 1 281 ? 5.523 36.594 14.492 1 93.62 281 ALA B CA 1
ATOM 5168 C C . ALA B 1 281 ? 5.527 35.688 13.266 1 93.62 281 ALA B C 1
ATOM 5170 O O . ALA B 1 281 ? 5.738 34.5 13.383 1 93.62 281 ALA B O 1
ATOM 5171 N N . MET B 1 282 ? 5.27 36.219 12.164 1 95.06 282 MET B N 1
ATOM 5172 C CA . MET B 1 282 ? 5.25 35.469 10.922 1 95.06 282 MET B CA 1
ATOM 5173 C C . MET B 1 282 ? 6.648 34.969 10.562 1 95.06 282 MET B C 1
ATOM 5175 O O . MET B 1 282 ? 6.809 33.875 10.031 1 95.06 282 MET B O 1
ATOM 5179 N N . ARG B 1 283 ? 7.629 35.812 10.828 1 95.56 283 ARG B N 1
ATOM 5180 C CA . ARG B 1 283 ? 9.008 35.406 10.578 1 95.56 283 ARG B CA 1
ATOM 5181 C C . ARG B 1 283 ? 9.414 34.219 11.477 1 95.56 283 ARG B C 1
ATOM 5183 O O . ARG B 1 283 ? 10.078 33.281 11.031 1 95.56 283 ARG B O 1
ATOM 5190 N N . PHE B 1 284 ? 9.008 34.344 12.672 1 96 284 PHE B N 1
ATOM 5191 C CA . PHE B 1 284 ? 9.297 33.281 13.617 1 96 284 PHE B CA 1
ATOM 5192 C C . PHE B 1 284 ? 8.609 31.984 13.195 1 96 284 PHE B C 1
ATOM 5194 O O . PHE B 1 284 ? 9.227 30.922 13.188 1 96 284 PHE B O 1
ATOM 5201 N N . LEU B 1 285 ? 7.359 32.125 12.844 1 97.69 285 LEU B N 1
ATOM 5202 C CA . LEU B 1 285 ? 6.613 30.953 12.391 1 97.69 285 LEU B CA 1
ATOM 5203 C C . LEU B 1 285 ? 7.238 30.375 11.125 1 97.69 285 LEU B C 1
ATOM 5205 O O . LEU B 1 285 ? 7.316 29.156 10.984 1 97.69 285 LEU B O 1
ATOM 5209 N N . SER B 1 286 ? 7.637 31.234 10.273 1 97.5 286 SER B N 1
ATOM 5210 C CA . SER B 1 286 ? 8.289 30.781 9.047 1 97.5 286 SER B CA 1
ATOM 5211 C C . SER B 1 286 ? 9.594 30.047 9.359 1 97.5 286 SER B C 1
ATOM 5213 O O . SER B 1 286 ? 9.922 29.062 8.703 1 97.5 286 SER B O 1
ATOM 5215 N N . PHE B 1 287 ? 10.273 30.578 10.328 1 97.25 287 PHE B N 1
ATOM 5216 C CA . PHE B 1 287 ? 11.523 29.969 10.758 1 97.25 287 PHE B CA 1
ATOM 5217 C C . PHE B 1 287 ? 11.273 28.547 11.273 1 97.25 287 PHE B C 1
ATOM 5219 O O . PHE B 1 287 ? 11.898 27.594 10.82 1 97.25 287 PHE B O 1
ATOM 5226 N N . VAL B 1 288 ? 10.305 28.391 12.102 1 97.62 288 VAL B N 1
ATOM 5227 C CA . VAL B 1 288 ? 9.977 27.094 12.695 1 97.62 288 VAL B CA 1
ATOM 5228 C C . VAL B 1 288 ? 9.367 26.172 11.633 1 97.62 288 VAL B C 1
ATOM 5230 O O . VAL B 1 288 ? 9.594 24.969 11.648 1 97.62 288 VAL B O 1
ATOM 5233 N N . GLY B 1 289 ? 8.664 26.781 10.742 1 97.88 289 GLY B N 1
ATOM 5234 C CA . GLY B 1 289 ? 8.047 26.031 9.664 1 97.88 289 GLY B CA 1
ATOM 5235 C C . GLY B 1 289 ? 9.047 25.344 8.75 1 97.88 289 GLY B C 1
ATOM 5236 O O . GLY B 1 289 ? 8.734 24.344 8.109 1 97.88 289 GLY B O 1
ATOM 5237 N N . GLY B 1 290 ? 10.242 25.859 8.75 1 96.75 290 GLY B N 1
ATOM 5238 C CA . GLY B 1 290 ? 11.289 25.328 7.883 1 96.75 290 GLY B CA 1
ATOM 5239 C C . GLY B 1 290 ? 11.797 23.969 8.32 1 96.75 290 GLY B C 1
ATOM 5240 O O . GLY B 1 290 ? 12.43 23.266 7.539 1 96.75 290 GLY B O 1
ATOM 5241 N N . PHE B 1 291 ? 11.539 23.641 9.547 1 97.75 291 PHE B N 1
ATOM 5242 C CA . PHE B 1 291 ? 11.938 22.328 10.047 1 97.75 291 PHE B CA 1
ATOM 5243 C C . PHE B 1 291 ? 10.82 21.688 10.867 1 97.75 291 PHE B C 1
ATOM 5245 O O . PHE B 1 291 ? 11.062 21.172 11.961 1 97.75 291 PHE B O 1
ATOM 5252 N N . SER B 1 292 ? 9.586 21.812 10.336 1 97.94 292 SER B N 1
ATOM 5253 C CA . SER B 1 292 ? 8.398 21.328 11.031 1 97.94 292 SER B CA 1
ATOM 5254 C C . SER B 1 292 ? 8.43 19.812 11.211 1 97.94 292 SER B C 1
ATOM 5256 O O . SER B 1 292 ? 8.055 19.312 12.266 1 97.94 292 SER B O 1
ATOM 5258 N N . LEU B 1 293 ? 8.906 19.047 10.195 1 97.06 293 LEU B N 1
ATOM 5259 C CA . LEU B 1 293 ? 8.961 17.594 10.328 1 97.06 293 LEU B CA 1
ATOM 5260 C C . LEU B 1 293 ? 9.969 17.172 11.391 1 97.06 293 LEU B C 1
ATOM 5262 O O . LEU B 1 293 ? 9.695 16.297 12.203 1 97.06 293 LEU B O 1
ATOM 5266 N N . GLU B 1 294 ? 11.109 17.812 11.352 1 97.12 294 GLU B N 1
ATOM 5267 C CA . GLU B 1 294 ? 12.125 17.547 12.367 1 97.12 294 GLU B CA 1
ATOM 5268 C C . GLU B 1 294 ? 11.594 17.844 13.766 1 97.12 294 GLU B C 1
ATOM 5270 O O . GLU B 1 294 ? 11.836 17.062 14.695 1 97.12 294 GLU B O 1
ATOM 5275 N N . LEU B 1 295 ? 10.914 18.922 13.844 1 97.88 295 LEU B N 1
ATOM 5276 C CA . LEU B 1 295 ? 10.359 19.281 15.148 1 97.88 295 LEU B CA 1
ATOM 5277 C C . LEU B 1 295 ? 9.273 18.297 15.562 1 97.88 295 LEU B C 1
ATOM 5279 O O . LEU B 1 295 ? 9.148 17.969 16.75 1 97.88 295 LEU B O 1
ATOM 5283 N N . TYR B 1 296 ? 8.477 17.875 14.664 1 96.69 296 TYR B N 1
ATOM 5284 C CA . TYR B 1 296 ? 7.477 16.844 14.938 1 96.69 296 TYR B CA 1
ATOM 5285 C C . TYR B 1 296 ? 8.117 15.609 15.555 1 96.69 296 TYR B C 1
ATOM 5287 O O . TYR B 1 296 ? 7.617 15.078 16.547 1 96.69 296 TYR B O 1
ATOM 5295 N N . LEU B 1 297 ? 9.211 15.18 15.008 1 95 297 LEU B N 1
ATOM 5296 C CA . LEU B 1 297 ? 9.891 13.969 15.461 1 95 297 LEU B CA 1
ATOM 5297 C C . LEU B 1 297 ? 10.609 14.211 16.781 1 95 297 LEU B C 1
ATOM 5299 O O . LEU B 1 297 ? 10.539 13.383 17.703 1 95 297 LEU B O 1
ATOM 5303 N N . THR B 1 298 ? 11.258 15.336 16.922 1 95.12 298 THR B N 1
ATOM 5304 C CA . THR B 1 298 ? 12.055 15.602 18.109 1 95.12 298 THR B CA 1
ATOM 5305 C C . THR B 1 298 ? 11.148 15.812 19.328 1 95.12 298 THR B C 1
ATOM 5307 O O . THR B 1 298 ? 11.492 15.398 20.438 1 95.12 298 THR B O 1
ATOM 5310 N N . HIS B 1 299 ? 10.031 16.5 19.125 1 95.06 299 HIS B N 1
ATOM 5311 C CA . HIS B 1 299 ? 9.188 16.766 20.297 1 95.06 299 HIS B CA 1
ATOM 5312 C C . HIS B 1 299 ? 8.617 15.469 20.859 1 95.06 299 HIS B C 1
ATOM 5314 O O . HIS B 1 299 ? 8.523 15.32 22.078 1 95.06 299 HIS B O 1
ATOM 5320 N N . ILE B 1 300 ? 8.305 14.531 20.031 1 91.75 300 ILE B N 1
ATOM 5321 C CA . ILE B 1 300 ? 7.812 13.234 20.5 1 91.75 300 ILE B CA 1
ATOM 5322 C C . ILE B 1 300 ? 8.938 12.477 21.203 1 91.75 300 ILE B C 1
ATOM 5324 O O . ILE B 1 300 ? 8.742 11.938 22.281 1 91.75 300 ILE B O 1
ATOM 5328 N N . ALA B 1 301 ? 10.07 12.438 20.609 1 89.62 301 ALA B N 1
ATOM 5329 C CA . ALA B 1 301 ? 11.219 11.727 21.172 1 89.62 301 ALA B CA 1
ATOM 5330 C C . ALA B 1 301 ? 11.594 12.289 22.531 1 89.62 301 ALA B C 1
ATOM 5332 O O . ALA B 1 301 ? 11.781 11.547 23.5 1 89.62 301 ALA B O 1
ATOM 5333 N N . LEU B 1 302 ? 11.648 13.578 22.641 1 91.31 302 LEU B N 1
ATOM 5334 C CA . LEU B 1 302 ? 12.086 14.203 23.891 1 91.31 302 LEU B CA 1
ATOM 5335 C C . LEU B 1 302 ? 11.016 14.094 24.969 1 91.31 302 LEU B C 1
ATOM 5337 O O . LEU B 1 302 ? 11.328 13.969 26.141 1 91.31 302 LEU B O 1
ATOM 5341 N N . ASN B 1 303 ? 9.789 14.156 24.547 1 90.19 303 ASN B N 1
ATOM 5342 C CA . ASN B 1 303 ? 8.727 13.922 25.516 1 90.19 303 ASN B CA 1
ATOM 5343 C C . ASN B 1 303 ? 8.789 12.516 26.094 1 90.19 303 ASN B C 1
ATOM 5345 O O . ASN B 1 303 ? 8.547 12.32 27.281 1 90.19 303 ASN B O 1
ATOM 5349 N N . GLN B 1 304 ? 9.039 11.594 25.219 1 86 304 GLN B N 1
ATOM 5350 C CA . GLN B 1 304 ? 9.172 10.219 25.688 1 86 304 GLN B CA 1
ATOM 5351 C C . GLN B 1 304 ? 10.367 10.07 26.625 1 86 304 GLN B C 1
ATOM 5353 O O . GLN B 1 304 ? 10.266 9.398 27.656 1 86 304 GLN B O 1
ATOM 5358 N N . ILE B 1 305 ? 11.438 10.664 26.312 1 85.75 305 ILE B N 1
ATOM 5359 C CA . ILE B 1 305 ? 12.609 10.633 27.172 1 85.75 305 ILE B CA 1
ATOM 5360 C C . ILE B 1 305 ? 12.289 11.305 28.516 1 85.75 305 ILE B C 1
ATOM 5362 O O . ILE B 1 305 ? 12.602 10.766 29.578 1 85.75 305 ILE B O 1
ATOM 5366 N N . TYR B 1 306 ? 11.664 12.414 28.406 1 88.5 306 TYR B N 1
ATOM 5367 C CA . TYR B 1 306 ? 11.281 13.164 29.594 1 88.5 306 TYR B CA 1
ATOM 5368 C C . TYR B 1 306 ? 10.406 12.328 30.516 1 88.5 306 TYR B C 1
ATOM 5370 O O . TYR B 1 306 ? 10.602 12.312 31.734 1 88.5 306 TYR B O 1
ATOM 5378 N N . SER B 1 307 ? 9.5 11.594 29.969 1 86.56 307 SER B N 1
ATOM 5379 C CA . SER B 1 307 ? 8.555 10.805 30.75 1 86.56 307 SER B CA 1
ATOM 5380 C C . SER B 1 307 ? 9.258 9.695 31.516 1 86.56 307 SER B C 1
ATOM 5382 O O . SER B 1 307 ? 8.727 9.18 32.5 1 86.56 307 SER B O 1
ATOM 5384 N N . PHE B 1 308 ? 10.438 9.367 31.125 1 82.44 308 PHE B N 1
ATOM 5385 C CA . PHE B 1 308 ? 11.172 8.281 31.766 1 82.44 308 PHE B CA 1
ATOM 5386 C C . PHE B 1 308 ? 12.156 8.828 32.781 1 82.44 308 PHE B C 1
ATOM 5388 O O . PHE B 1 308 ? 12.773 8.062 33.531 1 82.44 308 PHE B O 1
ATOM 5395 N N . THR B 1 309 ? 12.281 10.109 32.844 1 86.69 309 THR B N 1
ATOM 5396 C CA . THR B 1 309 ? 13.242 10.703 33.781 1 86.69 309 THR B CA 1
ATOM 5397 C C . THR B 1 309 ? 12.586 10.977 35.125 1 86.69 309 THR B C 1
ATOM 5399 O O . THR B 1 309 ? 11.367 11.156 35.219 1 86.69 309 THR B O 1
ATOM 5402 N N . PRO B 1 310 ? 13.422 11.023 36.156 1 89.75 310 PRO B N 1
ATOM 5403 C CA . PRO B 1 310 ? 12.883 11.359 37.469 1 89.75 310 PRO B CA 1
ATOM 5404 C C . PRO B 1 310 ? 12.367 12.789 37.562 1 89.75 310 PRO B C 1
ATOM 5406 O O . PRO B 1 310 ? 11.641 13.133 38.5 1 89.75 310 PRO B O 1
ATOM 5409 N N . LEU B 1 311 ? 12.664 13.539 36.625 1 90.44 311 LEU B N 1
ATOM 5410 C CA . LEU B 1 311 ? 12.266 14.938 36.625 1 90.44 311 LEU B CA 1
ATOM 5411 C C . LEU B 1 311 ? 10.844 15.094 36.094 1 90.44 311 LEU B C 1
ATOM 5413 O O . LEU B 1 311 ? 10.281 16.188 36.094 1 90.44 311 LEU B O 1
ATOM 5417 N N . TYR B 1 312 ? 10.312 14.062 35.594 1 91.31 312 TYR B N 1
ATOM 5418 C CA . TYR B 1 312 ? 8.992 14.102 35 1 91.31 312 TYR B CA 1
ATOM 5419 C C . TYR B 1 312 ? 7.934 14.539 36 1 91.31 312 TYR B C 1
ATOM 5421 O O . TYR B 1 312 ? 7.859 13.992 37.094 1 91.31 312 TYR B O 1
ATOM 5429 N N . MET B 1 313 ? 7.191 15.625 35.688 1 91.44 313 MET B N 1
ATOM 5430 C CA . MET B 1 313 ? 6.059 16.125 36.469 1 91.44 313 MET B CA 1
ATOM 5431 C C . MET B 1 313 ? 4.805 16.203 35.594 1 91.44 313 MET B C 1
ATOM 5433 O O . MET B 1 313 ? 4.645 17.141 34.812 1 91.44 313 MET B O 1
ATOM 5437 N N . GLU B 1 314 ? 3.91 15.305 35.844 1 89.25 314 GLU B N 1
ATOM 5438 C CA . GLU B 1 314 ? 2.678 15.281 35.062 1 89.25 314 GLU B CA 1
ATOM 5439 C C . GLU B 1 314 ? 1.875 16.562 35.25 1 89.25 314 GLU B C 1
ATOM 5441 O O . GLU B 1 314 ? 1.712 17.031 36.375 1 89.25 314 GLU B O 1
ATOM 5446 N N . GLY B 1 315 ? 1.5 17.141 34.188 1 90.31 315 GLY B N 1
ATOM 5447 C CA . GLY B 1 315 ? 0.614 18.281 34.25 1 90.31 315 GLY B CA 1
ATOM 5448 C C . GLY B 1 315 ? 1.351 19.594 34.469 1 90.31 315 GLY B C 1
ATOM 5449 O O . GLY B 1 315 ? 0.738 20.672 34.469 1 90.31 315 GLY B O 1
ATOM 5450 N N . ALA B 1 316 ? 2.637 19.516 34.656 1 91.44 316 ALA B N 1
ATOM 5451 C CA . ALA B 1 316 ? 3.414 20.719 34.906 1 91.44 316 ALA B CA 1
ATOM 5452 C C . ALA B 1 316 ? 3.76 21.422 33.594 1 91.44 316 ALA B C 1
ATOM 5454 O O . ALA B 1 316 ? 4.434 20.859 32.719 1 91.44 316 ALA B O 1
ATOM 5455 N N . LEU B 1 317 ? 3.35 22.641 33.5 1 92.19 317 LEU B N 1
ATOM 5456 C CA . LEU B 1 317 ? 3.496 23.406 32.25 1 92.19 317 LEU B CA 1
ATOM 5457 C C . LEU B 1 317 ? 4.953 23.781 32.031 1 92.19 317 LEU B C 1
ATOM 5459 O O . LEU B 1 317 ? 5.469 23.641 30.922 1 92.19 317 LEU B O 1
ATOM 5463 N N . LEU B 1 318 ? 5.605 24.281 33.062 1 92.44 318 LEU B N 1
ATOM 5464 C CA . LEU B 1 318 ? 6.945 24.844 32.875 1 92.44 318 LEU B CA 1
ATOM 5465 C C . LEU B 1 318 ? 7.926 23.781 32.438 1 92.44 318 LEU B C 1
ATOM 5467 O O . LEU B 1 318 ? 8.648 23.969 31.438 1 92.44 318 LEU B O 1
ATOM 5471 N N . PRO B 1 319 ? 7.977 22.625 33.094 1 93.44 319 PRO B N 1
ATOM 5472 C CA . PRO B 1 319 ? 8.852 21.562 32.594 1 93.44 319 PRO B CA 1
ATOM 5473 C C . PRO B 1 319 ? 8.523 21.172 31.141 1 93.44 319 PRO B C 1
ATOM 5475 O O . PRO B 1 319 ? 9.438 20.922 30.344 1 93.44 319 PRO B O 1
ATOM 5478 N N . TYR B 1 320 ? 7.309 21.141 30.828 1 93.12 320 TYR B N 1
ATOM 5479 C CA . TYR B 1 320 ? 6.918 20.797 29.453 1 93.12 320 TYR B CA 1
ATOM 5480 C C . TYR B 1 320 ? 7.457 21.828 28.469 1 93.12 320 TYR B C 1
ATOM 5482 O O . TYR B 1 320 ? 7.938 21.469 27.391 1 93.12 320 TYR B O 1
ATOM 5490 N N . LEU B 1 321 ? 7.324 23.078 28.828 1 94.25 321 LEU B N 1
ATOM 5491 C CA . LEU B 1 321 ? 7.797 24.141 27.938 1 94.25 321 LEU B CA 1
ATOM 5492 C C . LEU B 1 321 ? 9.305 24.047 27.734 1 94.25 321 LEU B C 1
ATOM 5494 O O . LEU B 1 321 ? 9.812 24.359 26.656 1 94.25 321 LEU B O 1
ATOM 5498 N N . VAL B 1 322 ? 9.961 23.625 28.781 1 95.38 322 VAL B N 1
ATOM 5499 C CA . VAL B 1 322 ? 11.406 23.453 28.672 1 95.38 322 VAL B CA 1
ATOM 5500 C C . VAL B 1 322 ? 11.719 22.328 27.688 1 95.38 322 VAL B C 1
ATOM 5502 O O . VAL B 1 322 ? 12.594 22.484 26.828 1 95.38 322 VAL B O 1
ATOM 5505 N N . VAL B 1 323 ? 11 21.266 27.812 1 95.38 323 VAL B N 1
ATOM 5506 C CA . VAL B 1 323 ? 11.188 20.125 26.906 1 95.38 323 VAL B CA 1
ATOM 5507 C C . VAL B 1 323 ? 10.828 20.547 25.484 1 95.38 323 VAL B C 1
ATOM 5509 O O . VAL B 1 323 ? 11.531 20.188 24.531 1 95.38 323 VAL B O 1
ATOM 5512 N N . ALA B 1 324 ? 9.781 21.312 25.344 1 96.12 324 ALA B N 1
ATOM 5513 C CA . ALA B 1 324 ? 9.352 21.781 24.031 1 96.12 324 ALA B CA 1
ATOM 5514 C C . ALA B 1 324 ? 10.414 22.688 23.406 1 96.12 324 ALA B C 1
ATOM 5516 O O . ALA B 1 324 ? 10.695 22.594 22.203 1 96.12 324 ALA B O 1
ATOM 5517 N N . ALA B 1 325 ? 10.938 23.562 24.219 1 96.88 325 ALA B N 1
ATOM 5518 C CA . ALA B 1 325 ? 12 24.453 23.734 1 96.88 325 ALA B CA 1
ATOM 5519 C C . ALA B 1 325 ? 13.227 23.641 23.312 1 96.88 325 ALA B C 1
ATOM 5521 O O . ALA B 1 325 ? 13.844 23.922 22.281 1 96.88 325 ALA B O 1
ATOM 5522 N N . ALA B 1 326 ? 13.57 22.688 24.094 1 97 326 ALA B N 1
ATOM 5523 C CA . ALA B 1 326 ? 14.688 21.812 23.766 1 97 326 ALA B CA 1
ATOM 5524 C C . ALA B 1 326 ? 14.43 21.078 22.438 1 97 326 ALA B C 1
ATOM 5526 O O . ALA B 1 326 ? 15.352 20.859 21.656 1 97 326 ALA B O 1
ATOM 5527 N N . ALA B 1 327 ? 13.195 20.719 22.219 1 97.06 327 ALA B N 1
ATOM 5528 C CA . ALA B 1 327 ? 12.82 20.031 20.984 1 97.06 327 ALA B CA 1
ATOM 5529 C C . ALA B 1 327 ? 13.016 20.938 19.766 1 97.06 327 ALA B C 1
ATOM 5531 O O . ALA B 1 327 ? 13.469 20.469 18.719 1 97.06 327 ALA B O 1
ATOM 5532 N N . VAL B 1 328 ? 12.648 22.172 19.938 1 97.56 328 VAL B N 1
ATOM 5533 C CA . VAL B 1 328 ? 12.828 23.125 18.844 1 97.56 328 VAL B CA 1
ATOM 5534 C C . VAL B 1 328 ? 14.312 23.25 18.5 1 97.56 328 VAL B C 1
ATOM 5536 O O . VAL B 1 328 ? 14.695 23.188 17.328 1 97.56 328 VAL B O 1
ATOM 5539 N N . PHE B 1 329 ? 15.117 23.359 19.5 1 97.56 329 PHE B N 1
ATOM 5540 C CA . PHE B 1 329 ? 16.547 23.516 19.297 1 97.56 329 PHE B CA 1
ATOM 5541 C C . PHE B 1 329 ? 17.156 22.25 18.719 1 97.56 329 PHE B C 1
ATOM 5543 O O . PHE B 1 329 ? 18 22.297 17.828 1 97.56 329 PHE B O 1
ATOM 5550 N N . ALA B 1 330 ? 16.734 21.141 19.203 1 96.38 330 ALA B N 1
ATOM 5551 C CA . ALA B 1 330 ? 17.234 19.859 18.703 1 96.38 330 ALA B CA 1
ATOM 5552 C C . ALA B 1 330 ? 16.844 19.672 17.234 1 96.38 330 ALA B C 1
ATOM 5554 O O . ALA B 1 330 ? 17.625 19.156 16.438 1 96.38 330 ALA B O 1
ATOM 5555 N N . ALA B 1 331 ? 15.625 20.062 16.938 1 97.75 331 ALA B N 1
ATOM 5556 C CA . ALA B 1 331 ? 15.148 19.953 15.562 1 97.75 331 ALA B CA 1
ATOM 5557 C C . ALA B 1 331 ? 15.969 20.828 14.617 1 97.75 331 ALA B C 1
ATOM 5559 O O . ALA B 1 331 ? 16.375 20.391 13.547 1 97.75 331 ALA B O 1
ATOM 5560 N N . TRP B 1 332 ? 16.156 22.031 15.07 1 97.69 332 TRP B N 1
ATOM 5561 C CA . TRP B 1 332 ? 16.953 22.969 14.281 1 97.69 332 TRP B CA 1
ATOM 5562 C C . TRP B 1 332 ? 18.375 22.453 14.094 1 97.69 332 TRP B C 1
ATOM 5564 O O . TRP B 1 332 ? 18.906 22.484 12.984 1 97.69 332 TRP B O 1
ATOM 5574 N N . GLY B 1 333 ? 19.016 22.016 15.148 1 97.38 333 GLY B N 1
ATOM 5575 C CA . GLY B 1 333 ? 20.359 21.469 15.086 1 97.38 333 GLY B CA 1
ATOM 5576 C C . GLY B 1 333 ? 20.469 20.25 14.195 1 97.38 333 GLY B C 1
ATOM 5577 O O . GLY B 1 333 ? 21.391 20.141 13.383 1 97.38 333 GLY B O 1
ATOM 5578 N N . ALA B 1 334 ? 19.531 19.328 14.352 1 96.06 334 ALA B N 1
ATOM 5579 C CA . ALA B 1 334 ? 19.531 18.109 13.531 1 96.06 334 ALA B CA 1
ATOM 5580 C C . ALA B 1 334 ? 19.391 18.453 12.047 1 96.06 334 ALA B C 1
ATOM 5582 O O . ALA B 1 334 ? 20.031 17.828 11.195 1 96.06 334 ALA B O 1
ATOM 5583 N N . ARG B 1 335 ? 18.516 19.406 11.789 1 96.69 335 ARG B N 1
ATOM 5584 C CA . ARG B 1 335 ? 18.281 19.828 10.414 1 96.69 335 ARG B CA 1
ATOM 5585 C C . ARG B 1 335 ? 19.562 20.406 9.805 1 96.69 335 ARG B C 1
ATOM 5587 O O . ARG B 1 335 ? 20 19.984 8.734 1 96.69 335 ARG B O 1
ATOM 5594 N N . GLU B 1 336 ? 20.203 21.312 10.523 1 96.75 336 GLU B N 1
ATOM 5595 C CA . GLU B 1 336 ? 21.328 22.078 9.992 1 96.75 336 GLU B CA 1
ATOM 5596 C C . GLU B 1 336 ? 22.594 21.25 9.914 1 96.75 336 GLU B C 1
ATOM 5598 O O . GLU B 1 336 ? 23.375 21.375 8.961 1 96.75 336 GLU B O 1
ATOM 5603 N N . TYR B 1 337 ? 22.75 20.359 10.789 1 96.38 337 TYR B N 1
ATOM 5604 C CA . TYR B 1 337 ? 24.078 19.766 10.914 1 96.38 337 TYR B CA 1
ATOM 5605 C C . TYR B 1 337 ? 24.062 18.312 10.484 1 96.38 337 TYR B C 1
ATOM 5607 O O . TYR B 1 337 ? 25.125 17.703 10.266 1 96.38 337 TYR B O 1
ATOM 5615 N N . ALA B 1 338 ? 22.938 17.75 10.312 1 95.81 338 ALA B N 1
ATOM 5616 C CA . ALA B 1 338 ? 22.922 16.344 9.945 1 95.81 338 ALA B CA 1
ATOM 5617 C C . ALA B 1 338 ? 21.984 16.094 8.766 1 95.81 338 ALA B C 1
ATOM 5619 O O . ALA B 1 338 ? 22.422 15.641 7.707 1 95.81 338 ALA B O 1
ATOM 5620 N N . ILE B 1 339 ? 20.797 16.5 8.852 1 96.56 339 ILE B N 1
ATOM 5621 C CA . ILE B 1 339 ? 19.75 16.109 7.902 1 96.56 339 ILE B CA 1
ATOM 5622 C C . ILE B 1 339 ? 20 16.797 6.559 1 96.56 339 ILE B C 1
ATOM 5624 O O . ILE B 1 339 ? 19.984 16.141 5.516 1 96.56 339 ILE B O 1
ATOM 5628 N N . GLU B 1 340 ? 20.234 18.062 6.594 1 96.44 340 GLU B N 1
ATOM 5629 C CA . GLU B 1 340 ? 20.438 18.797 5.344 1 96.44 340 GLU B CA 1
ATOM 5630 C C . GLU B 1 340 ? 21.703 18.312 4.625 1 96.44 340 GLU B C 1
ATOM 5632 O O . GLU B 1 340 ? 21.672 18.031 3.422 1 96.44 340 GLU B O 1
ATOM 5637 N N . PRO B 1 341 ? 22.844 18.172 5.277 1 95.94 341 PRO B N 1
ATOM 5638 C CA . PRO B 1 341 ? 24.031 17.672 4.594 1 95.94 341 PRO B CA 1
ATOM 5639 C C . PRO B 1 341 ? 23.844 16.266 4.027 1 95.94 341 PRO B C 1
ATOM 5641 O O . PRO B 1 341 ? 24.25 15.992 2.896 1 95.94 341 PRO B O 1
ATOM 5644 N N . VAL B 1 342 ? 23.203 15.438 4.742 1 95.06 342 VAL B N 1
ATOM 5645 C CA . VAL B 1 342 ? 23 14.062 4.293 1 95.06 342 VAL B CA 1
ATOM 5646 C C . VAL B 1 342 ? 22.031 14.047 3.109 1 95.06 342 VAL B C 1
ATOM 5648 O O . VAL B 1 342 ? 22.25 13.312 2.141 1 95.06 342 VAL B O 1
ATOM 5651 N N . SER B 1 343 ? 20.969 14.773 3.229 1 95.19 343 SER B N 1
ATOM 5652 C CA . SER B 1 343 ? 19.984 14.844 2.154 1 95.19 343 SER B CA 1
ATOM 5653 C C . SER B 1 343 ? 20.609 15.344 0.858 1 95.19 343 SER B C 1
ATOM 5655 O O . SER B 1 343 ? 20.359 14.789 -0.214 1 95.19 343 SER B O 1
ATOM 5657 N N . LYS B 1 344 ? 21.453 16.391 0.997 1 94.06 344 LYS B N 1
ATOM 5658 C CA . LYS B 1 344 ? 22.141 16.938 -0.171 1 94.06 344 LYS B CA 1
ATOM 5659 C C . LYS B 1 344 ? 23.094 15.906 -0.781 1 94.06 344 LYS B C 1
ATOM 5661 O O . LYS B 1 344 ? 23.172 15.789 -2.006 1 94.06 344 LYS B O 1
ATOM 5666 N N . TRP B 1 345 ? 23.75 15.25 0.024 1 92.75 345 TRP B N 1
ATOM 5667 C CA . TRP B 1 345 ? 24.656 14.211 -0.431 1 92.75 345 TRP B CA 1
ATOM 5668 C C . TRP B 1 345 ? 23.922 13.109 -1.172 1 92.75 345 TRP B C 1
ATOM 5670 O O . TRP B 1 345 ? 24.359 12.648 -2.227 1 92.75 345 TRP B O 1
ATOM 5680 N N . MET B 1 346 ? 22.828 12.711 -0.743 1 90.38 346 MET B N 1
ATOM 5681 C CA . MET B 1 346 ? 22.047 11.625 -1.324 1 90.38 346 MET B CA 1
ATOM 5682 C C . MET B 1 346 ? 21.422 12.055 -2.648 1 90.38 346 MET B C 1
ATOM 5684 O O . MET B 1 346 ? 21.266 11.234 -3.562 1 90.38 346 MET B O 1
ATOM 5688 N N . LEU B 1 347 ? 21.078 13.297 -2.74 1 90.12 347 LEU B N 1
ATOM 5689 C CA . LEU B 1 347 ? 20.391 13.781 -3.928 1 90.12 347 LEU B CA 1
ATOM 5690 C C . LEU B 1 347 ? 21.375 14.281 -4.973 1 90.12 347 LEU B C 1
ATOM 5692 O O . LEU B 1 347 ? 21.047 14.352 -6.16 1 90.12 347 LEU B O 1
ATOM 5696 N N . SER B 1 348 ? 22.578 14.914 -4.656 1 80.31 348 SER B N 1
ATOM 5697 C CA . SER B 1 348 ? 23.609 15.383 -5.586 1 80.31 348 SER B CA 1
ATOM 5698 C C . SER B 1 348 ? 24.234 14.219 -6.344 1 80.31 348 SER B C 1
ATOM 5700 O O . SER B 1 348 ? 24.562 14.352 -7.527 1 80.31 348 SER B O 1
ATOM 5702 N N . LYS B 1 349 ? 24.609 13.242 -5.836 1 59.69 349 LYS B N 1
ATOM 5703 C CA . LYS B 1 349 ? 25.312 12.148 -6.5 1 59.69 349 LYS B CA 1
ATOM 5704 C C . LYS B 1 349 ? 24.516 11.633 -7.699 1 59.69 349 LYS B C 1
ATOM 5706 O O . LYS B 1 349 ? 25.109 11.117 -8.656 1 59.69 349 LYS B O 1
ATOM 5711 N N . GLU B 1 350 ? 23.328 11.758 -7.859 1 57.22 350 GLU B N 1
ATOM 5712 C CA . GLU B 1 350 ? 22.531 11.242 -8.977 1 57.22 350 GLU B CA 1
ATOM 5713 C C . GLU B 1 350 ? 22.453 12.258 -10.109 1 57.22 350 GLU B C 1
ATOM 5715 O O . GLU B 1 350 ? 22.375 11.883 -11.281 1 57.22 350 GLU B O 1
ATOM 5720 N N . ASP B 1 351 ? 22.438 13.602 -9.914 1 54.41 351 ASP B N 1
ATOM 5721 C CA . ASP B 1 351 ? 22.438 14.602 -10.977 1 54.41 351 ASP B CA 1
ATOM 5722 C C . ASP B 1 351 ? 23.719 14.531 -11.812 1 54.41 351 ASP B C 1
ATOM 5724 O O . ASP B 1 351 ? 23.688 14.742 -13.023 1 54.41 351 ASP B O 1
ATOM 5728 N N . GLY B 1 352 ? 24.75 14.266 -11.32 1 46.59 352 GLY B N 1
ATOM 5729 C CA . GLY B 1 352 ? 25.969 14.117 -12.102 1 46.59 352 GLY B CA 1
ATOM 5730 C C . GLY B 1 352 ? 25.969 12.867 -12.969 1 46.59 352 GLY B C 1
ATOM 5731 O O . GLY B 1 352 ? 26.484 12.891 -14.086 1 46.59 352 GLY B O 1
ATOM 5732 N N . ALA B 1 353 ? 25.344 12 -12.594 1 47.81 353 ALA B N 1
ATOM 5733 C CA . ALA B 1 353 ? 25.344 10.773 -13.383 1 47.81 353 ALA B CA 1
ATOM 5734 C C . ALA B 1 353 ? 24.391 10.898 -14.578 1 47.81 353 ALA B C 1
ATOM 5736 O O . ALA B 1 353 ? 24.656 10.336 -15.648 1 47.81 353 ALA B O 1
ATOM 5737 N N . HIS B 1 354 ? 23.328 11.586 -14.555 1 50.53 354 HIS B N 1
ATOM 5738 C CA . HIS B 1 354 ? 22.422 11.867 -15.656 1 50.53 354 HIS B CA 1
ATOM 5739 C C . HIS B 1 354 ? 23.047 12.836 -16.656 1 50.53 354 HIS B C 1
ATOM 5741 O O . HIS B 1 354 ? 22.75 12.766 -17.859 1 50.53 354 HIS B O 1
ATOM 5747 N N . ARG B 1 355 ? 23.844 13.828 -16.281 1 47.19 355 ARG B N 1
ATOM 5748 C CA . ARG B 1 355 ? 24.531 14.711 -17.203 1 47.19 355 ARG B CA 1
ATOM 5749 C C . ARG B 1 355 ? 25.516 13.93 -18.078 1 47.19 355 ARG B C 1
ATOM 5751 O O . ARG B 1 355 ? 25.719 14.266 -19.234 1 47.19 355 ARG B O 1
ATOM 5758 N N . ASP B 1 356 ? 26.031 13.023 -17.656 1 38.66 356 ASP B N 1
ATOM 5759 C CA . ASP B 1 356 ? 27.031 12.289 -18.422 1 38.66 356 ASP B CA 1
ATOM 5760 C C . ASP B 1 356 ? 26.375 11.289 -19.359 1 38.66 356 ASP B C 1
ATOM 5762 O O . ASP B 1 356 ? 27.016 10.812 -20.312 1 38.66 356 ASP B O 1
ATOM 5766 N N . ARG B 1 357 ? 25.203 11.016 -19.234 1 40.62 357 ARG B N 1
ATOM 5767 C CA . ARG B 1 357 ? 24.547 10.102 -20.156 1 40.62 357 ARG B CA 1
ATOM 5768 C C . ARG B 1 357 ? 23.766 10.867 -21.219 1 40.62 357 ARG B C 1
ATOM 5770 O O . ARG B 1 357 ? 23.141 10.266 -22.094 1 40.62 357 ARG B O 1
ATOM 5777 N N . ALA B 1 358 ? 23.578 12.117 -21.219 1 43.62 358 ALA B N 1
ATOM 5778 C CA . ALA B 1 358 ? 23.047 12.867 -22.359 1 43.62 358 ALA B CA 1
ATOM 5779 C C . ALA B 1 358 ? 23.953 12.727 -23.562 1 43.62 358 ALA B C 1
ATOM 5781 O O . ALA B 1 358 ? 25.188 12.812 -23.453 1 43.62 358 ALA B O 1
ATOM 5782 N N . PRO B 1 359 ? 23.438 12.312 -24.688 1 39.25 359 PRO B N 1
ATOM 5783 C CA . PRO B 1 359 ? 24.281 12.172 -25.875 1 39.25 359 PRO B CA 1
ATOM 5784 C C . PRO B 1 359 ? 25.094 13.43 -26.172 1 39.25 359 PRO B C 1
ATOM 5786 O O . PRO B 1 359 ? 24.562 14.547 -26.078 1 39.25 359 PRO B O 1
ATOM 5789 N N . ARG B 1 360 ? 26.391 13.438 -26.125 1 38.22 360 ARG B N 1
ATOM 5790 C CA . ARG B 1 360 ? 27.234 14.492 -26.672 1 38.22 360 ARG B CA 1
ATOM 5791 C C . ARG B 1 360 ? 26.781 14.875 -28.078 1 38.22 360 ARG B C 1
ATOM 5793 O O . ARG B 1 360 ? 26.703 14.023 -28.969 1 38.22 360 ARG B O 1
ATOM 5800 N N . ARG B 1 361 ? 26.125 15.945 -28.25 1 32.53 361 ARG B N 1
ATOM 5801 C CA . ARG B 1 361 ? 25.984 16.516 -29.578 1 32.53 361 ARG B CA 1
ATOM 5802 C C . ARG B 1 361 ? 27.328 16.641 -30.281 1 32.53 361 ARG B C 1
ATOM 5804 O O . ARG B 1 361 ? 28.281 17.188 -29.719 1 32.53 361 ARG B O 1
ATOM 5811 N N . ARG B 1 362 ? 27.562 15.727 -31.156 1 30.48 362 ARG B N 1
ATOM 5812 C CA . ARG B 1 362 ? 28.656 16 -32.094 1 30.48 362 ARG B CA 1
ATOM 5813 C C . ARG B 1 362 ? 28.594 17.453 -32.562 1 30.48 362 ARG B C 1
ATOM 5815 O O . ARG B 1 362 ? 27.516 17.984 -32.844 1 30.48 362 ARG B O 1
ATOM 5822 N N . PRO B 1 363 ? 29.891 18.078 -32.562 1 28.62 363 PRO B N 1
ATOM 5823 C CA . PRO B 1 363 ? 29.891 19.344 -33.312 1 28.62 363 PRO B CA 1
ATOM 5824 C C . PRO B 1 363 ? 29.391 19.188 -34.75 1 28.62 363 PRO B C 1
ATOM 5826 O O . PRO B 1 363 ? 29.594 18.141 -35.375 1 28.62 363 PRO B O 1
#

Nearest PDB structures (foldseek):
  8d2s-assembly1_A  TM=2.244E-01  e=2.125E+00  Danio rerio
  6v9z-assembly1_B  TM=1.227E-01  e=4.230E+00  Acetivibrio thermocellus ATCC 27405
  8r5s-assembly1_B  TM=1.805E-01  e=1.022E+00  unidentified
  8d2s-assembly1_A  TM=2.244E-01  e=1.930E+00  Danio rerio
  6v9z-assembly1_B  TM=1.238E-01  e=4.316E+00  Acetivibrio thermocellus ATCC 27405

Radius of gyration: 28.73 Å; Cα contacts (8 Å, |Δi|>4): 879; chains: 2; bounding box: 59×95×82 Å

Organism: Slackia exigua (strain ATCC 700122 / DSM 15923 / CIP 105133 / JCM 11022 / KCTC 5966 / S-7) (NCBI:txid649764)